Protein 3HDU (pdb70)

B-factor: mean 74.56, std 4.27, range [62.65, 89.56]

Foldseek 3Di:
DVVVVVVVVLVQCVFQPVDPCCVPKGKGWPDDDQFKTKIKIFHCLCPPPPVNLVQVVVVQVQQCSQLRNLLVVLVVDPDDVVSSVSVQKDKPKDKDFPARASAGMKMKMWGFPDHDDFKTWIKMFMHPVPDTGMIMIMIIGRD/DVVVVLVQCVFQPVDPCCVPKHKGWPDDDQFKTKMKMFHDLCPPDPVSLVQVVVVQVLQLSQLRNLLVVLVVPPDDVVSSVSVQKDKPKDKDFPARDSAGMKMKMWGFPDDDDFKTWIKMFMHPVPDTGMIMIMIIGGD/DQVVVVQVLVQCVFAVVDPCCQVKGKGWDDDDQFKTKIKMFHDLCPPPPVNLVVVVVVQVQQLCQLRNLLVVLVVDPDDVVSSCSVQKDWPKDKDFDDSQSDGMKMKMKGFPDDDPFKTWIKMFMHPVPDTGMIMIMIIGRD

Secondary structure (DSSP, 8-state):
-HHHHHHHHHHHIIIIIS-GGGGTS-EEEEEE-SSEEEEEE-----TT-TT---HHHHHHHHH--HHHHH--TTT------TTT--TTEE--EEEEESS----S-EEEEEEEEEE-SSEEEEEEE--TT----EEEEEEEEE-/-HHHHHHHIIIIIS-GGGGTS-EEEEEE-SSEEEEEE-----TT-TT---HHHHHHHHH--HHHHH--TTT------TTT--TTEE--EEEEESS----S-EEEEEEEEEE-SSEEEEEEE--TTS---EEEEEEEEE-/-HHHHHHHHHHIIIIII-GGGGTS-EEEEEE-SSEEEEEE-----TT-TT---HHHHHHHHH--HHHHH--TTT------TTT--TTEE--EEEEE-S----S-EEEEEEEEEE-SSEEEEEEE--TT----EEEEEEEEE-

CATH classification: 3.10.129.10

Sequence (424 aa):
SKNEEVLFSAVNEIFEEKIPFNNKIIGLKVRFISPEEQVKLSFERDELIGNAIRRLYGGVISSAIDTAGLAAFGFQEKSGKPEEKLAIGRLSTSLHVEEYLRPGLGREFVCTGYNVRTGNKVAVIRTELNDQDELIAVGSVSYILVEVLFSAVNEIFEEKIPFNKIIGLKVRFISPEQVKLSFERDELIGNAIRRLYGGVISSAIDTAGLAAFGFQEKSGKPEEKLAIGRLSTSLHVEEYLRPGLGREEFVCTGYNVRTGNKVAVIRTELNDQDELIAVGSVSYILVKNEEVLFSAVNEIFEEKIPFNKIIGLKVRFISPEQVKLSFERDELIGNAIRRLYGGVISSAIDTAGLAAFGFQEKSGKPEEKLAIGRLSTSLHVEYLRPGLGREFVCTGYNVRTGNKVAVIRTELNDQDELIAVGSVSYILV

Organism: Syntrophus aciditrophicus (strain SB) (NCBI:txid56780)

Nearest PDB structures (foldseek):
  3hdu-assembly1_A  TM=1.007E+00  e=1.308E-28  Syntrophus aciditrophicus SB
  1zki-assembly1_B  TM=7.883E-01  e=4.105E-07  Pseudomonas aeruginosa PAO1
  2pim-assembly1_A  TM=7.624E-01  e=1.190E-06  Cupriavidus pinatubonensis JMP134
  4qda-assembly4_E  TM=6.102E-01  e=1.975E-07  Pseudomonas aeruginosa PAO1
  3rqb-assembly1_A  TM=6.702E-01  e=1.254E-04  Alicyclobacillus acidocaldarius subsp. acidocaldarius DSM 446

InterPro domains:
  IPR006683 Thioesterase domain [PF03061] (60-146)
  IPR029069 HotDog domain superfamily [SSF54637] (11-155)

Structure (mmCIF, N/CA/C/O backbone):
data_3HDU
#
_entry.id   3HDU
#
_cell.length_a   117.165
_cell.length_b   117.165
_cell.length_c   71.602
_cell.angle_alpha   90.000
_cell.angle_beta   90.000
_cell.angle_gamma   90.000
#
_symmetry.space_group_name_H-M   'P 43 21 2'
#
loop_
_atom_site.group_PDB
_atom_site.id
_atom_site.type_symbol
_atom_site.label_atom_id
_atom_site.label_alt_id
_atom_site.label_comp_id
_atom_site.label_asym_id
_atom_site.label_entity_id
_atom_site.label_seq_id
_atom_site.pdbx_PDB_ins_code
_atom_site.Cartn_x
_atom_site.Cartn_y
_atom_site.Cartn_z
_atom_site.occupancy
_atom_site.B_iso_or_equiv
_atom_site.auth_seq_id
_atom_site.auth_comp_id
_atom_site.auth_asym_id
_atom_site.auth_atom_id
_atom_site.pdbx_PDB_model_num
ATOM 1 N N . SER A 1 6 ? 114.555 69.961 60.680 1.00 88.31 5 SER A N 1
ATOM 2 C CA . SER A 1 6 ? 113.961 68.606 60.477 1.00 88.39 5 SER A CA 1
ATOM 3 C C . SER A 1 6 ? 114.685 67.852 59.362 1.00 88.25 5 SER A C 1
ATOM 4 O O . SER A 1 6 ? 115.124 68.464 58.380 1.00 88.18 5 SER A O 1
ATOM 7 N N . LYS A 1 7 ? 114.779 66.528 59.514 1.00 88.11 6 LYS A N 1
ATOM 8 C CA . LYS A 1 7 ? 115.421 65.641 58.522 1.00 87.92 6 LYS A CA 1
ATOM 9 C C . LYS A 1 7 ? 114.651 65.616 57.190 1.00 87.83 6 LYS A C 1
ATOM 10 O O . LYS A 1 7 ? 115.267 65.649 56.120 1.00 88.00 6 LYS A O 1
ATOM 13 N N . ASN A 1 8 ? 113.318 65.562 57.272 1.00 87.53 7 ASN A N 1
ATOM 14 C CA . ASN A 1 8 ? 112.445 65.554 56.085 1.00 87.16 7 ASN A CA 1
ATOM 15 C C . ASN A 1 8 ? 112.398 66.903 55.357 1.00 86.76 7 ASN A C 1
ATOM 16 O O . ASN A 1 8 ? 112.248 66.928 54.133 1.00 87.00 7 ASN A O 1
ATOM 21 N N . GLU A 1 9 ? 112.506 68.008 56.100 1.00 86.05 8 GLU A N 1
ATOM 22 C CA . GLU A 1 9 ? 112.499 69.363 55.504 1.00 85.42 8 GLU A CA 1
ATOM 23 C C . GLU A 1 9 ? 113.751 69.663 54.660 1.00 84.16 8 GLU A C 1
ATOM 24 O O . GLU A 1 9 ? 113.643 70.340 53.632 1.00 84.46 8 GLU A O 1
ATOM 30 N N . GLU A 1 10 ? 114.913 69.157 55.085 1.00 82.49 9 GLU A N 1
ATOM 31 C CA . GLU A 1 10 ? 116.175 69.338 54.342 1.00 81.32 9 GLU A CA 1
ATOM 32 C C . GLU A 1 10 ? 116.232 68.488 53.068 1.00 80.33 9 GLU A C 1
ATOM 33 O O . GLU A 1 10 ? 116.718 68.969 52.039 1.00 80.05 9 GLU A O 1
ATOM 39 N N . VAL A 1 11 ? 115.758 67.238 53.141 1.00 79.50 10 VAL A N 1
ATOM 40 C CA . VAL A 1 11 ? 115.682 66.354 51.953 1.00 79.04 10 VAL A CA 1
ATOM 41 C C . VAL A 1 11 ? 114.645 66.878 50.932 1.00 78.62 10 VAL A C 1
ATOM 42 O O . VAL A 1 11 ? 114.811 66.669 49.730 1.00 78.93 10 VAL A O 1
ATOM 46 N N . LEU A 1 12 ? 113.594 67.547 51.425 1.00 78.13 11 LEU A N 1
ATOM 47 C CA . LEU A 1 12 ? 112.553 68.179 50.587 1.00 77.87 11 LEU A CA 1
ATOM 48 C C . LEU A 1 12 ? 113.117 69.417 49.877 1.00 77.67 11 LEU A C 1
ATOM 49 O O . LEU A 1 12 ? 112.948 69.567 48.667 1.00 77.71 11 LEU A O 1
ATOM 54 N N . PHE A 1 13 ? 113.768 70.293 50.649 1.00 77.49 12 PHE A N 1
ATOM 55 C CA . PHE A 1 13 ? 114.422 71.518 50.143 1.00 77.27 12 PHE A CA 1
ATOM 56 C C . PHE A 1 13 ? 115.518 71.189 49.107 1.00 76.54 12 PHE A C 1
ATOM 57 O O . PHE A 1 13 ? 115.562 71.807 48.042 1.00 76.69 12 PHE A O 1
ATOM 65 N N . SER A 1 14 ? 116.362 70.202 49.418 1.00 75.63 13 SER A N 1
ATOM 66 C CA . SER A 1 14 ? 117.455 69.761 48.527 1.00 75.02 13 SER A CA 1
ATOM 67 C C . SER A 1 14 ? 116.954 69.159 47.216 1.00 74.62 13 SER A C 1
ATOM 68 O O . SER A 1 14 ? 117.528 69.427 46.158 1.00 74.41 13 SER A O 1
ATOM 71 N N . ALA A 1 15 ? 115.903 68.336 47.308 1.00 74.46 14 ALA A N 1
ATOM 72 C CA . ALA A 1 15 ? 115.261 67.699 46.141 1.00 74.22 14 ALA A CA 1
ATOM 73 C C . ALA A 1 15 ? 114.655 68.743 45.211 1.00 74.30 14 ALA A C 1
ATOM 74 O O . ALA A 1 15 ? 114.832 68.668 43.992 1.00 74.34 14 ALA A O 1
ATOM 76 N N . VAL A 1 16 ? 113.951 69.711 45.807 1.00 74.35 15 VAL A N 1
ATOM 77 C CA . VAL A 1 16 ? 113.331 70.821 45.081 1.00 74.48 15 VAL A CA 1
ATOM 78 C C . VAL A 1 16 ? 114.396 71.703 44.410 1.00 74.37 15 VAL A C 1
ATOM 79 O O . VAL A 1 16 ? 114.277 71.991 43.220 1.00 74.28 15 VAL A O 1
ATOM 83 N N . ASN A 1 17 ? 115.433 72.096 45.157 1.00 74.25 16 ASN A N 1
ATOM 84 C CA . ASN A 1 17 ? 116.529 72.921 44.603 1.00 74.43 16 ASN A CA 1
ATOM 85 C C . ASN A 1 17 ? 117.159 72.315 43.340 1.00 74.40 16 ASN A C 1
ATOM 86 O O . ASN A 1 17 ? 117.380 73.038 42.371 1.00 74.43 16 ASN A O 1
ATOM 91 N N . GLU A 1 18 ? 117.404 71.001 43.351 1.00 74.44 17 GLU A N 1
ATOM 92 C CA . GLU A 1 18 ? 117.926 70.278 42.166 1.00 74.73 17 GLU A CA 1
ATOM 93 C C . GLU A 1 18 ? 117.022 70.407 40.934 1.00 74.68 17 GLU A C 1
ATOM 94 O O . GLU A 1 18 ? 117.492 70.778 39.857 1.00 74.88 17 GLU A O 1
ATOM 100 N N . ILE A 1 19 ? 115.734 70.124 41.124 1.00 74.59 18 ILE A N 1
ATOM 101 C CA . ILE A 1 19 ? 114.730 70.146 40.046 1.00 74.46 18 ILE A CA 1
ATOM 102 C C . ILE A 1 19 ? 114.554 71.533 39.412 1.00 74.62 18 ILE A C 1
ATOM 103 O O . ILE A 1 19 ? 114.547 71.645 38.185 1.00 74.84 18 ILE A O 1
ATOM 108 N N . PHE A 1 20 ? 114.447 72.569 40.246 1.00 74.71 19 PHE A N 1
ATOM 109 C CA . PHE A 1 20 ? 114.223 73.956 39.784 1.00 74.87 19 PHE A CA 1
ATOM 110 C C . PHE A 1 20 ? 115.471 74.769 39.381 1.00 75.14 19 PHE A C 1
ATOM 111 O O . PHE A 1 20 ? 115.422 75.494 38.379 1.00 75.12 19 PHE A O 1
ATOM 119 N N . GLU A 1 21 ? 116.572 74.647 40.130 1.00 75.42 20 GLU A N 1
ATOM 120 C CA . GLU A 1 21 ? 117.793 75.450 39.867 1.00 75.73 20 GLU A CA 1
ATOM 121 C C . GLU A 1 21 ? 118.763 74.869 38.828 1.00 76.36 20 GLU A C 1
ATOM 122 O O . GLU A 1 21 ? 119.285 75.623 37.998 1.00 76.54 20 GLU A O 1
ATOM 128 N N . GLU A 1 22 ? 119.003 73.554 38.875 1.00 76.97 21 GLU A N 1
ATOM 129 C CA . GLU A 1 22 ? 119.948 72.873 37.957 1.00 77.51 21 GLU A CA 1
ATOM 130 C C . GLU A 1 22 ? 119.301 72.133 36.772 1.00 78.02 21 GLU A C 1
ATOM 131 O O . GLU A 1 22 ? 119.744 72.299 35.629 1.00 78.32 21 GLU A O 1
ATOM 134 N N . LYS A 1 23 ? 118.261 71.340 37.044 1.00 78.41 22 LYS A N 1
ATOM 135 C CA . LYS A 1 23 ? 117.635 70.469 36.018 1.00 78.58 22 LYS A CA 1
ATOM 136 C C . LYS A 1 23 ? 116.796 71.135 34.909 1.00 79.08 22 LYS A C 1
ATOM 137 O O . LYS A 1 23 ? 116.586 70.501 33.874 1.00 79.37 22 LYS A O 1
ATOM 143 N N . ILE A 1 24 ? 116.323 72.372 35.103 1.00 79.82 23 ILE A N 1
ATOM 144 C CA . ILE A 1 24 ? 115.553 73.093 34.061 1.00 80.39 23 ILE A CA 1
ATOM 145 C C . ILE A 1 24 ? 116.520 73.514 32.933 1.00 81.14 23 ILE A C 1
ATOM 146 O O . ILE A 1 24 ? 117.533 74.147 33.230 1.00 81.67 23 ILE A O 1
ATOM 151 N N . PRO A 1 25 ? 116.220 73.174 31.653 1.00 81.72 24 PRO A N 1
ATOM 152 C CA . PRO A 1 25 ? 117.149 73.539 30.558 1.00 81.88 24 PRO A CA 1
ATOM 153 C C . PRO A 1 25 ? 117.088 75.021 30.141 1.00 82.09 24 PRO A C 1
ATOM 154 O O . PRO A 1 25 ? 118.037 75.506 29.512 1.00 82.17 24 PRO A O 1
ATOM 158 N N . PHE A 1 26 ? 116.004 75.725 30.503 1.00 82.32 25 PHE A N 1
ATOM 159 C CA . PHE A 1 26 ? 115.868 77.179 30.247 1.00 82.55 25 PHE A CA 1
ATOM 160 C C . PHE A 1 26 ? 116.803 78.053 31.132 1.00 82.15 25 PHE A C 1
ATOM 161 O O . PHE A 1 26 ? 116.862 79.274 30.920 1.00 81.85 25 PHE A O 1
ATOM 169 N N . ASN A 1 27 ? 117.483 77.437 32.121 1.00 81.76 26 ASN A N 1
ATOM 170 C CA A ASN A 1 27 ? 118.407 78.149 33.023 0.50 81.54 26 ASN A CA 1
ATOM 171 C CA B ASN A 1 27 ? 118.442 78.108 33.020 0.50 81.51 26 ASN A CA 1
ATOM 172 C C . ASN A 1 27 ? 119.524 78.933 32.314 1.00 81.24 26 ASN A C 1
ATOM 173 O O . ASN A 1 27 ? 120.017 79.906 32.869 1.00 81.27 26 ASN A O 1
ATOM 182 N N . LYS A 1 28 ? 119.916 78.517 31.105 1.00 80.60 27 LYS A N 1
ATOM 183 C CA . LYS A 1 28 ? 120.937 79.246 30.335 1.00 80.10 27 LYS A CA 1
ATOM 184 C C . LYS A 1 28 ? 120.416 80.555 29.689 1.00 79.47 27 LYS A C 1
ATOM 185 O O . LYS A 1 28 ? 121.234 81.349 29.214 1.00 79.65 27 LYS A O 1
ATOM 191 N N . ILE A 1 29 ? 119.090 80.772 29.667 1.00 78.79 28 ILE A N 1
ATOM 192 C CA . ILE A 1 29 ? 118.467 82.020 29.159 1.00 78.51 28 ILE A CA 1
ATOM 193 C C . ILE A 1 29 ? 117.790 82.847 30.293 1.00 77.81 28 ILE A C 1
ATOM 194 O O . ILE A 1 29 ? 117.880 84.079 30.285 1.00 77.79 28 ILE A O 1
ATOM 199 N N . ILE A 1 30 ? 117.107 82.176 31.230 1.00 77.02 29 ILE A N 1
ATOM 200 C CA . ILE A 1 30 ? 116.494 82.813 32.416 1.00 76.63 29 ILE A CA 1
ATOM 201 C C . ILE A 1 30 ? 116.875 82.017 33.671 1.00 76.07 29 ILE A C 1
ATOM 202 O O . ILE A 1 30 ? 116.369 80.915 33.881 1.00 76.25 29 ILE A O 1
ATOM 207 N N . GLY A 1 31 ? 117.756 82.582 34.498 1.00 75.52 30 GLY A N 1
ATOM 208 C CA . GLY A 1 31 ? 118.180 81.946 35.748 1.00 75.05 30 GLY A CA 1
ATOM 209 C C . GLY A 1 31 ? 117.065 81.883 36.773 1.00 74.42 30 GLY A C 1
ATOM 210 O O . GLY A 1 31 ? 116.227 82.771 36.802 1.00 74.81 30 GLY A O 1
ATOM 211 N N . LEU A 1 32 ? 117.062 80.834 37.596 1.00 73.73 31 LEU A N 1
ATOM 212 C CA . LEU A 1 32 ? 116.042 80.616 38.625 1.00 73.32 31 LEU A CA 1
ATOM 213 C C . LEU A 1 32 ? 116.686 80.109 39.918 1.00 73.07 31 LEU A C 1
ATOM 214 O O . LEU A 1 32 ? 117.438 79.137 39.884 1.00 73.40 31 LEU A O 1
ATOM 219 N N . LYS A 1 33 ? 116.389 80.774 41.039 1.00 72.71 32 LYS A N 1
ATOM 220 C CA . LYS A 1 33 ? 116.873 80.386 42.375 1.00 72.29 32 LYS A CA 1
ATOM 221 C C . LYS A 1 33 ? 115.691 80.328 43.357 1.00 71.99 32 LYS A C 1
ATOM 222 O O . LYS A 1 33 ? 114.794 81.172 43.289 1.00 71.60 32 LYS A O 1
ATOM 225 N N . VAL A 1 34 ? 115.699 79.326 44.245 1.00 71.59 33 VAL A N 1
ATOM 226 C CA . VAL A 1 34 ? 114.650 79.115 45.254 1.00 71.38 33 VAL A CA 1
ATOM 227 C C . VAL A 1 34 ? 115.043 79.849 46.546 1.00 71.70 33 VAL A C 1
ATOM 228 O O . VAL A 1 34 ? 115.888 79.371 47.308 1.00 71.84 33 VAL A O 1
ATOM 232 N N . ARG A 1 35 ? 114.416 81.000 46.785 1.00 72.12 34 ARG A N 1
ATOM 233 C CA . ARG A 1 35 ? 114.698 81.840 47.960 1.00 72.43 34 ARG A CA 1
ATOM 234 C C . ARG A 1 35 ? 114.082 81.291 49.253 1.00 72.23 34 ARG A C 1
ATOM 235 O O . ARG A 1 35 ? 114.693 81.408 50.316 1.00 72.29 34 ARG A O 1
ATOM 243 N N . PHE A 1 36 ? 112.867 80.735 49.166 1.00 72.26 35 PHE A N 1
ATOM 244 C CA . PHE A 1 36 ? 112.125 80.252 50.349 1.00 72.17 35 PHE A CA 1
ATOM 245 C C . PHE A 1 36 ? 111.014 79.257 49.976 1.00 72.13 35 PHE A C 1
ATOM 246 O O . PHE A 1 36 ? 110.411 79.389 48.912 1.00 72.12 35 PHE A O 1
ATOM 254 N N . ILE A 1 37 ? 110.774 78.266 50.842 1.00 72.37 36 ILE A N 1
ATOM 255 C CA . ILE A 1 37 ? 109.675 77.290 50.675 1.00 72.68 36 ILE A CA 1
ATOM 256 C C . ILE A 1 37 ? 109.001 76.959 52.012 1.00 72.78 36 ILE A C 1
ATOM 257 O O . ILE A 1 37 ? 109.646 76.947 53.055 1.00 72.73 36 ILE A O 1
ATOM 262 N N . SER A 1 38 ? 107.699 76.696 51.949 1.00 73.19 37 SER A N 1
ATOM 263 C CA . SER A 1 38 ? 106.884 76.288 53.100 1.00 73.35 37 SER A CA 1
ATOM 264 C C . SER A 1 38 ? 105.541 75.764 52.555 1.00 73.80 37 SER A C 1
ATOM 265 O O . SER A 1 38 ? 105.212 76.041 51.390 1.00 73.63 37 SER A O 1
ATOM 268 N N . PRO A 1 39 ? 104.763 75.020 53.373 1.00 74.06 38 PRO A N 1
ATOM 269 C CA . PRO A 1 39 ? 103.448 74.536 52.904 1.00 74.26 38 PRO A CA 1
ATOM 270 C C . PRO A 1 39 ? 102.407 75.594 52.458 1.00 74.40 38 PRO A C 1
ATOM 271 O O . PRO A 1 39 ? 101.535 75.256 51.652 1.00 74.96 38 PRO A O 1
ATOM 275 N N A GLU A 1 40 ? 102.521 76.828 52.959 0.50 74.34 39 GLU A N 1
ATOM 276 N N B GLU A 1 40 ? 102.516 76.825 52.978 0.50 74.56 39 GLU A N 1
ATOM 277 C CA A GLU A 1 40 ? 101.591 77.934 52.652 0.50 74.40 39 GLU A CA 1
ATOM 278 C CA B GLU A 1 40 ? 101.597 77.947 52.668 0.50 74.77 39 GLU A CA 1
ATOM 279 C C A GLU A 1 40 ? 102.191 79.089 51.815 0.50 74.48 39 GLU A C 1
ATOM 280 C C B GLU A 1 40 ? 102.194 79.097 51.827 0.50 74.69 39 GLU A C 1
ATOM 281 O O A GLU A 1 40 ? 101.444 79.983 51.396 0.50 74.49 39 GLU A O 1
ATOM 282 O O B GLU A 1 40 ? 101.448 79.994 51.415 0.50 74.70 39 GLU A O 1
ATOM 293 N N . GLN A 1 41 ? 103.506 79.068 51.558 1.00 74.49 40 GLN A N 1
ATOM 294 C CA . GLN A 1 41 ? 104.187 80.131 50.780 1.00 73.98 40 GLN A CA 1
ATOM 295 C C . GLN A 1 41 ? 105.551 79.704 50.202 1.00 73.36 40 GLN A C 1
ATOM 296 O O . GLN A 1 41 ? 106.314 79.010 50.870 1.00 73.28 40 GLN A O 1
ATOM 302 N N . VAL A 1 42 ? 105.827 80.120 48.962 1.00 72.61 41 VAL A N 1
ATOM 303 C CA . VAL A 1 42 ? 107.123 79.904 48.287 1.00 72.27 41 VAL A CA 1
ATOM 304 C C . VAL A 1 42 ? 107.599 81.233 47.685 1.00 71.95 41 VAL A C 1
ATOM 305 O O . VAL A 1 42 ? 106.800 82.149 47.500 1.00 71.84 41 VAL A O 1
ATOM 309 N N . LYS A 1 43 ? 108.889 81.320 47.377 1.00 71.76 42 LYS A N 1
ATOM 310 C CA . LYS 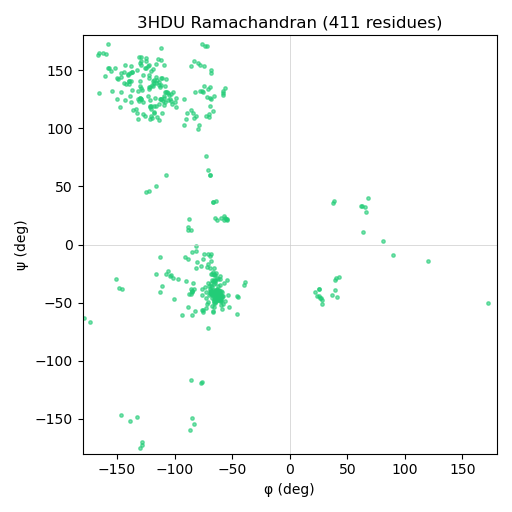A 1 43 ? 109.490 82.537 46.813 1.00 71.90 42 LYS A CA 1
ATOM 311 C C . LYS A 1 43 ? 110.639 82.177 45.867 1.00 71.78 42 LYS A C 1
ATOM 312 O O . LYS A 1 43 ? 111.621 81.560 46.295 1.00 71.71 42 LYS A O 1
ATOM 318 N N . LEU A 1 44 ? 110.496 82.549 44.592 1.00 71.66 43 LEU A N 1
ATOM 319 C CA . LEU A 1 44 ? 111.516 82.326 43.564 1.00 71.63 43 LEU A CA 1
ATOM 320 C C . LEU A 1 44 ? 112.048 83.662 43.057 1.00 71.69 43 LEU A C 1
ATOM 321 O O . LEU A 1 44 ? 111.289 84.624 42.935 1.00 71.86 43 LEU A O 1
ATOM 326 N N . SER A 1 45 ? 113.354 83.721 42.797 1.00 72.00 44 SER A N 1
ATOM 327 C CA . SER A 1 45 ? 114.004 84.897 42.202 1.00 72.10 44 SER A CA 1
ATOM 328 C C . SER A 1 45 ? 114.492 84.470 40.823 1.00 72.23 44 SER A C 1
ATOM 329 O O . SER A 1 45 ? 114.978 83.349 40.650 1.00 72.17 44 SER A O 1
ATOM 332 N N . PHE A 1 46 ? 114.336 85.365 39.851 1.00 72.67 45 PHE A N 1
ATOM 333 C CA . PHE A 1 46 ? 114.695 85.116 38.459 1.00 72.81 45 PHE A CA 1
ATOM 334 C C . PHE A 1 46 ? 115.709 86.139 37.976 1.00 73.53 45 PHE A C 1
ATOM 335 O O . PHE A 1 46 ? 115.772 87.241 38.515 1.00 73.10 45 PHE A O 1
ATOM 343 N N . GLU A 1 47 ? 116.494 85.760 36.964 1.00 74.60 46 GLU A N 1
ATOM 344 C CA . GLU A 1 47 ? 117.506 86.638 36.366 1.00 75.63 46 GLU A CA 1
ATOM 345 C C . GLU A 1 47 ? 117.514 86.511 34.840 1.00 76.32 46 GLU A C 1
ATOM 346 O O . GLU A 1 47 ? 117.736 85.426 34.313 1.00 76.37 46 GLU A O 1
ATOM 360 N N . ARG A 1 49 ? 119.343 86.700 31.694 1.00 77.23 48 ARG A N 1
ATOM 361 C CA . ARG A 1 49 ? 120.762 86.666 31.277 1.00 77.02 48 ARG A CA 1
ATOM 362 C C . ARG A 1 49 ? 120.980 87.527 30.035 1.00 76.62 48 ARG A C 1
ATOM 363 O O . ARG A 1 49 ? 122.027 88.156 29.898 1.00 76.77 48 ARG A O 1
ATOM 371 N N . ASP A 1 50 ? 119.997 87.515 29.133 1.00 76.25 49 ASP A N 1
ATOM 372 C CA . ASP A 1 50 ? 119.947 88.392 27.971 1.00 75.95 49 ASP A CA 1
ATOM 373 C C . ASP A 1 50 ? 118.730 89.284 28.245 1.00 75.51 49 ASP A C 1
ATOM 374 O O . ASP A 1 50 ? 117.591 88.824 28.177 1.00 75.18 49 ASP A O 1
ATOM 379 N N . GLU A 1 51 ? 118.988 90.548 28.588 1.00 75.23 50 GLU A N 1
ATOM 380 C CA . GLU A 1 51 ? 117.924 91.543 28.856 1.00 74.89 50 GLU A CA 1
ATOM 381 C C . GLU A 1 51 ? 117.106 91.970 27.617 1.00 74.49 50 GLU A C 1
ATOM 382 O O . GLU A 1 51 ? 116.069 92.613 27.781 1.00 74.51 50 GLU A O 1
ATOM 388 N N . LEU A 1 52 ? 117.588 91.646 26.408 1.00 73.84 51 LEU A N 1
ATOM 389 C CA . LEU A 1 52 ? 116.908 91.917 25.130 1.00 73.37 51 LEU A CA 1
ATOM 390 C C . LEU A 1 52 ? 116.819 93.419 24.799 1.00 73.19 51 LEU A C 1
ATOM 391 O O . LEU A 1 52 ? 115.801 93.879 24.271 1.00 73.46 51 LEU A O 1
ATOM 396 N N . ILE A 1 53 ? 117.896 94.164 25.079 1.00 72.95 52 ILE A N 1
ATOM 397 C CA . ILE A 1 53 ? 117.947 95.614 24.815 1.00 72.77 52 ILE A CA 1
ATOM 398 C C . ILE A 1 53 ? 118.022 95.836 23.305 1.00 72.58 52 ILE A C 1
ATOM 399 O O . ILE A 1 53 ? 118.809 95.176 22.616 1.00 72.65 52 ILE A O 1
ATOM 404 N N . GLY A 1 54 ? 117.200 96.759 22.808 1.00 72.19 53 GLY A N 1
ATOM 405 C CA . GLY A 1 54 ? 117.138 97.073 21.384 1.00 71.87 53 GLY A CA 1
ATOM 406 C C . GLY A 1 54 ? 116.309 96.125 20.530 1.00 71.57 53 GLY A C 1
ATOM 407 O O . GLY A 1 54 ? 116.259 96.308 19.312 1.00 71.67 53 GLY A O 1
ATOM 408 N N . ASN A 1 55 ? 115.665 95.123 21.143 1.00 71.15 54 ASN A N 1
ATOM 409 C CA . ASN A 1 55 ? 114.810 94.183 20.415 1.00 70.90 54 ASN A CA 1
ATOM 410 C C . ASN A 1 55 ? 113.484 94.893 20.141 1.00 70.91 54 ASN A C 1
ATOM 411 O O . ASN A 1 55 ? 112.897 95.483 21.056 1.00 70.83 54 ASN A O 1
ATOM 416 N N . ALA A 1 56 ? 113.028 94.818 18.886 1.00 70.87 55 ALA A N 1
ATOM 417 C CA . ALA A 1 56 ? 111.787 95.470 18.426 1.00 70.87 55 ALA A CA 1
ATOM 418 C C . ALA A 1 56 ? 110.520 95.130 19.224 1.00 70.91 55 ALA A C 1
ATOM 419 O O . ALA A 1 56 ? 109.629 95.970 19.309 1.00 70.96 55 ALA A O 1
ATOM 421 N N . ILE A 1 57 ? 110.452 93.920 19.793 1.00 70.93 56 ILE A N 1
ATOM 422 C CA . ILE A 1 57 ? 109.307 93.459 20.605 1.00 70.88 56 ILE A CA 1
ATOM 423 C C . ILE A 1 57 ? 109.756 93.042 22.024 1.00 71.26 56 ILE A C 1
ATOM 424 O O . ILE A 1 57 ? 109.327 92.014 22.557 1.00 71.07 56 ILE A O 1
ATOM 429 N N . ARG A 1 58 ? 110.587 93.892 22.637 1.00 71.75 57 ARG A N 1
ATOM 430 C CA . ARG A 1 58 ? 111.150 93.662 23.976 1.00 71.79 57 ARG A CA 1
ATOM 431 C C . ARG A 1 58 ? 110.063 93.507 25.035 1.00 71.53 57 ARG A C 1
ATOM 432 O O . ARG A 1 58 ? 110.026 92.488 25.729 1.00 71.28 57 ARG A O 1
ATOM 440 N N . ARG A 1 59 ? 109.184 94.510 25.130 1.00 71.03 58 ARG A N 1
ATOM 441 C CA . ARG A 1 59 ? 108.075 94.530 26.116 1.00 70.58 58 ARG A CA 1
ATOM 442 C C . ARG A 1 59 ? 107.180 93.295 26.006 1.00 69.90 58 ARG A C 1
ATOM 443 O O . ARG A 1 59 ? 106.765 92.734 27.025 1.00 70.18 58 ARG A O 1
ATOM 459 N N . LEU A 1 61 ? 108.027 90.209 24.667 1.00 70.02 60 LEU A N 1
ATOM 460 C CA . LEU A 1 61 ? 108.790 89.031 25.148 1.00 70.74 60 LEU A CA 1
ATOM 461 C C . LEU A 1 61 ? 108.814 88.899 26.684 1.00 71.70 60 LEU A C 1
ATOM 462 O O . LEU A 1 61 ? 108.735 87.784 27.209 1.00 71.90 60 LEU A O 1
ATOM 467 N N . TYR A 1 62 ? 108.915 90.033 27.383 1.00 72.49 61 TYR A N 1
ATOM 468 C CA . TYR A 1 62 ? 108.836 90.067 28.855 1.00 73.16 61 TYR A CA 1
ATOM 469 C C . TYR A 1 62 ? 107.464 89.599 29.389 1.00 73.15 61 TYR A C 1
ATOM 470 O O . TYR A 1 62 ? 107.392 89.065 30.492 1.00 73.29 61 TYR A O 1
ATOM 479 N N . GLY A 1 63 ? 106.393 89.794 28.617 1.00 73.09 62 GLY A N 1
ATOM 480 C CA . GLY A 1 63 ? 105.059 89.304 28.982 1.00 72.89 62 GLY A CA 1
ATOM 481 C C . GLY A 1 63 ? 105.051 87.792 29.146 1.00 72.82 62 GLY A C 1
ATOM 482 O O . GLY A 1 63 ? 104.543 87.275 30.147 1.00 72.61 62 GLY A O 1
ATOM 483 N N . GLY A 1 64 ? 105.642 87.099 28.166 1.00 72.82 63 GLY A N 1
ATOM 484 C CA . GLY A 1 64 ? 105.789 85.640 28.184 1.00 72.67 63 GLY A CA 1
ATOM 485 C C . GLY A 1 64 ? 106.692 85.144 29.308 1.00 72.52 63 GLY A C 1
ATOM 486 O O . GLY A 1 64 ? 106.389 84.124 29.938 1.00 73.00 63 GLY A O 1
ATOM 487 N N . VAL A 1 65 ? 107.796 85.865 29.550 1.00 71.97 64 VAL A N 1
ATOM 488 C CA . VAL A 1 65 ? 108.738 85.562 30.641 1.00 71.56 64 VAL A CA 1
ATOM 489 C C . VAL A 1 65 ? 108.046 85.679 32.004 1.00 71.54 64 VAL A C 1
ATOM 490 O O . VAL A 1 65 ? 108.173 84.771 32.834 1.00 71.97 64 VAL A O 1
ATOM 494 N N . ILE A 1 66 ? 107.321 86.784 32.215 1.00 71.23 65 ILE A N 1
ATOM 495 C CA . ILE A 1 66 ? 106.561 87.032 33.459 1.00 71.13 65 ILE A CA 1
ATOM 496 C C . ILE A 1 66 ? 105.490 85.955 33.708 1.00 71.51 65 ILE A C 1
ATOM 497 O O . ILE A 1 66 ? 105.340 85.495 34.851 1.00 71.33 65 ILE A O 1
ATOM 502 N N . SER A 1 67 ? 104.771 85.560 32.648 1.00 71.41 66 SER A N 1
ATOM 503 C CA . SER A 1 67 ? 103.739 84.515 32.741 1.00 71.48 66 SER A CA 1
ATOM 504 C C . SER A 1 67 ? 104.351 83.154 33.097 1.00 71.79 66 SER A C 1
ATOM 505 O O . SER A 1 67 ? 103.758 82.416 33.883 1.00 72.32 66 SER A O 1
ATOM 508 N N . SER A 1 68 ? 105.528 82.839 32.538 1.00 71.79 67 SER A N 1
ATOM 509 C CA . SER A 1 68 ? 106.251 81.591 32.866 1.00 71.99 67 SER A CA 1
ATOM 510 C C . SER A 1 68 ? 106.734 81.571 34.318 1.00 72.00 67 SER A C 1
ATOM 511 O O . SER A 1 68 ? 106.546 80.570 35.004 1.00 71.89 67 SER A O 1
ATOM 514 N N . ALA A 1 69 ? 107.342 82.675 34.770 1.00 71.67 68 ALA A N 1
ATOM 515 C CA . ALA A 1 69 ? 107.830 82.816 36.153 1.00 71.74 68 ALA A CA 1
ATOM 516 C C . ALA A 1 69 ? 106.713 82.634 37.188 1.00 72.00 68 ALA A C 1
ATOM 517 O O . ALA A 1 69 ? 106.910 81.953 38.197 1.00 72.29 68 ALA A O 1
ATOM 519 N N . ILE A 1 70 ? 105.556 83.251 36.926 1.00 72.21 69 ILE A N 1
ATOM 520 C CA . ILE A 1 70 ? 104.360 83.126 37.782 1.00 72.09 69 ILE A CA 1
ATOM 521 C C . ILE A 1 70 ? 103.857 81.669 37.805 1.00 72.91 69 ILE A C 1
ATOM 522 O O . ILE A 1 70 ? 103.549 81.140 38.876 1.00 73.43 69 ILE A O 1
ATOM 527 N N . ASP A 1 71 ? 103.807 81.040 36.627 1.00 73.42 70 ASP A N 1
ATOM 528 C CA . ASP A 1 71 ? 103.387 79.643 36.481 1.00 73.75 70 ASP A CA 1
ATOM 529 C C . ASP A 1 71 ? 104.326 78.675 37.213 1.00 74.23 70 ASP A C 1
ATOM 530 O O . ASP A 1 71 ? 103.859 77.703 37.816 1.00 74.61 70 ASP A O 1
ATOM 543 N N . THR A 1 73 ? 106.431 79.535 39.805 1.00 72.74 72 THR A N 1
ATOM 544 C CA . THR A 1 73 ? 106.286 79.848 41.233 1.00 71.92 72 THR A CA 1
ATOM 545 C C . THR A 1 73 ? 105.031 79.171 41.787 1.00 71.86 72 THR A C 1
ATOM 546 O O . THR A 1 73 ? 105.081 78.551 42.856 1.00 71.51 72 THR A O 1
ATOM 550 N N . ALA A 1 74 ? 103.928 79.284 41.042 1.00 71.61 73 ALA A N 1
ATOM 551 C CA . ALA A 1 74 ? 102.649 78.646 41.404 1.00 71.85 73 ALA A CA 1
ATOM 552 C C . ALA A 1 74 ? 102.766 77.113 41.459 1.00 71.61 73 ALA A C 1
ATOM 553 O O . ALA A 1 74 ? 102.208 76.478 42.356 1.00 71.84 73 ALA A O 1
ATOM 555 N N . GLY A 1 75 ? 103.495 76.539 40.504 1.00 71.47 74 GLY A N 1
ATOM 556 C CA . GLY A 1 75 ? 103.738 75.093 40.451 1.00 71.31 74 GLY A CA 1
ATOM 557 C C . GLY A 1 75 ? 104.476 74.552 41.665 1.00 70.89 74 GLY A C 1
ATOM 558 O O . GLY A 1 75 ? 104.133 73.479 42.168 1.00 71.38 74 GLY A O 1
ATOM 559 N N . LEU A 1 76 ? 105.481 75.298 42.127 1.00 70.57 75 LEU A N 1
ATOM 560 C CA . LEU A 1 76 ? 106.235 74.962 43.339 1.00 70.14 75 LEU A CA 1
ATOM 561 C C . LEU A 1 76 ? 105.356 75.111 44.587 1.00 70.47 75 LEU A C 1
ATOM 562 O O . LEU A 1 76 ? 105.426 74.271 45.479 1.00 71.01 75 LEU A O 1
ATOM 567 N N . ALA A 1 77 ? 104.554 76.181 44.654 1.00 70.29 76 ALA A N 1
ATOM 568 C CA . ALA A 1 77 ? 103.617 76.399 45.773 1.00 70.02 76 ALA A CA 1
ATOM 569 C C . ALA A 1 77 ? 102.551 75.296 45.830 1.00 70.12 76 ALA A C 1
ATOM 570 O O . ALA A 1 77 ? 102.176 74.856 46.923 1.00 69.89 76 ALA A O 1
ATOM 572 N N . ALA A 1 78 ? 102.074 74.867 44.652 1.00 70.16 77 ALA A N 1
ATOM 573 C CA . ALA A 1 78 ? 101.120 73.750 44.514 1.00 70.04 77 ALA A CA 1
ATOM 574 C C . ALA A 1 78 ? 101.715 72.463 45.100 1.00 69.97 77 ALA A C 1
ATOM 575 O O . ALA A 1 78 ? 101.060 71.795 45.899 1.00 70.35 77 ALA A O 1
ATOM 577 N N . PHE A 1 79 ? 102.957 72.153 44.712 1.00 69.70 78 PHE A N 1
ATOM 578 C CA . PHE A 1 79 ? 103.716 70.995 45.228 1.00 69.63 78 PHE A CA 1
ATOM 579 C C . PHE A 1 79 ? 103.815 70.973 46.761 1.00 69.82 78 PHE A C 1
ATOM 580 O O . PHE A 1 79 ? 103.599 69.926 47.379 1.00 69.77 78 PHE A O 1
ATOM 596 N N . GLY A 1 81 ? 101.866 72.428 48.926 1.00 71.12 80 GLY A N 1
ATOM 597 C CA . GLY A 1 81 ? 100.536 72.224 49.478 1.00 71.45 80 GLY A CA 1
ATOM 598 C C . GLY A 1 81 ? 100.164 70.751 49.455 1.00 71.69 80 GLY A C 1
ATOM 599 O O . GLY A 1 81 ? 99.766 70.206 50.483 1.00 71.98 80 GLY A O 1
ATOM 600 N N . PHE A 1 82 ? 100.313 70.110 48.291 1.00 71.93 81 PHE A N 1
ATOM 601 C CA . PHE A 1 82 ? 99.974 68.684 48.127 1.00 72.20 81 PHE A CA 1
ATOM 602 C C . PHE A 1 82 ? 100.830 67.721 48.960 1.00 72.44 81 PHE A C 1
ATOM 603 O O . PHE A 1 82 ? 100.294 66.756 49.508 1.00 72.79 81 PHE A O 1
ATOM 611 N N . GLN A 1 83 ? 102.139 67.971 49.044 1.00 72.89 82 GLN A N 1
ATOM 612 C CA . GLN A 1 83 ? 103.051 67.104 49.825 1.00 73.25 82 GLN A CA 1
ATOM 613 C C . GLN A 1 83 ? 102.755 67.132 51.336 1.00 73.76 82 GLN A C 1
ATOM 614 O O . GLN A 1 83 ? 102.990 66.134 52.020 1.00 73.86 82 GLN A O 1
ATOM 620 N N . GLU A 1 84 ? 102.250 68.266 51.836 1.00 74.67 83 GLU A N 1
ATOM 621 C CA . GLU A 1 84 ? 101.815 68.418 53.239 1.00 75.16 83 GLU A CA 1
ATOM 622 C C . GLU A 1 84 ? 100.686 67.413 53.556 1.00 75.43 83 GLU A C 1
ATOM 623 O O . GLU A 1 84 ? 100.680 66.818 54.636 1.00 75.26 83 GLU A O 1
ATOM 629 N N . LYS A 1 85 ? 99.751 67.236 52.612 1.00 75.76 84 LYS A N 1
ATOM 630 C CA . LYS A 1 85 ? 98.651 66.257 52.745 1.00 76.22 84 LYS A CA 1
ATOM 631 C C . LYS A 1 85 ? 99.101 64.789 52.686 1.00 76.26 84 LYS A C 1
ATOM 632 O O . LYS A 1 85 ? 98.367 63.911 53.149 1.00 76.44 84 LYS A O 1
ATOM 646 N N . SER A 1 87 ? 101.092 62.984 54.462 1.00 76.75 86 SER A N 1
ATOM 647 C CA . SER A 1 87 ? 101.760 62.965 55.778 1.00 76.93 86 SER A CA 1
ATOM 648 C C . SER A 1 87 ? 102.663 61.753 56.039 1.00 77.04 86 SER A C 1
ATOM 649 O O . SER A 1 87 ? 103.880 61.909 56.197 1.00 77.36 86 SER A O 1
ATOM 652 N N . GLY A 1 88 ? 102.068 60.560 56.070 1.00 76.89 87 GLY A N 1
ATOM 653 C CA . GLY A 1 88 ? 102.796 59.311 56.337 1.00 76.65 87 GLY A CA 1
ATOM 654 C C . GLY A 1 88 ? 103.550 58.653 55.186 1.00 76.49 87 GLY A C 1
ATOM 655 O O . GLY A 1 88 ? 104.189 57.618 55.403 1.00 76.60 87 GLY A O 1
ATOM 656 N N . LYS A 1 89 ? 103.488 59.233 53.980 1.00 76.31 88 LYS A N 1
ATOM 657 C CA . LYS A 1 89 ? 104.155 58.668 52.790 1.00 76.08 88 LYS A CA 1
ATOM 658 C C . LYS A 1 89 ? 105.658 58.990 52.769 1.00 75.76 88 LYS A C 1
ATOM 659 O O . LYS A 1 89 ? 106.071 59.986 53.375 1.00 75.74 88 LYS A O 1
ATOM 665 N N . PRO A 1 90 ? 106.479 58.165 52.062 1.00 75.46 89 PRO A N 1
ATOM 666 C CA . PRO A 1 90 ? 107.924 58.450 52.015 1.00 75.25 89 PRO A CA 1
ATOM 667 C C . PRO A 1 90 ? 108.274 59.594 51.058 1.00 74.99 89 PRO A C 1
ATOM 668 O O . PRO A 1 90 ? 107.429 60.017 50.266 1.00 75.24 89 PRO A O 1
ATOM 678 N N . GLU A 1 92 ? 110.158 59.532 48.431 1.00 74.49 91 GLU A N 1
ATOM 679 C CA . GLU A 1 92 ? 110.147 59.063 47.031 1.00 74.24 91 GLU A CA 1
ATOM 680 C C . GLU A 1 92 ? 108.792 59.313 46.345 1.00 74.03 91 GLU A C 1
ATOM 681 O O . GLU A 1 92 ? 108.756 59.787 45.207 1.00 73.76 91 GLU A O 1
ATOM 683 N N . GLU A 1 93 ? 107.697 58.994 47.043 1.00 73.96 92 GLU A N 1
ATOM 684 C CA . GLU A 1 93 ? 106.331 59.223 46.533 1.00 74.08 92 GLU A CA 1
ATOM 685 C C . GLU A 1 93 ? 105.966 60.714 46.440 1.00 73.94 92 GLU A C 1
ATOM 686 O O . GLU A 1 93 ? 105.192 61.102 45.558 1.00 73.79 92 GLU A O 1
ATOM 692 N N . LYS A 1 94 ? 106.489 61.525 47.366 1.00 73.84 93 LYS A N 1
ATOM 693 C CA . LYS A 1 94 ? 106.283 62.985 47.360 1.00 73.70 93 LYS A CA 1
ATOM 694 C C . LYS A 1 94 ? 106.960 63.607 46.141 1.00 73.33 93 LYS A C 1
ATOM 695 O O . LYS A 1 94 ? 106.345 64.396 45.436 1.00 73.26 93 LYS A O 1
ATOM 701 N N . LEU A 1 95 ? 108.220 63.241 45.909 1.00 73.17 94 LEU A N 1
ATOM 702 C CA . LEU A 1 95 ? 108.978 63.701 44.729 1.00 73.26 94 LEU A CA 1
ATOM 703 C C . LEU A 1 95 ? 108.363 63.216 43.404 1.00 72.72 94 LEU A C 1
ATOM 704 O O . LEU A 1 95 ? 108.361 63.963 42.432 1.00 72.88 94 LEU A O 1
ATOM 709 N N . ALA A 1 96 ? 107.853 61.980 43.376 1.00 72.10 95 ALA A N 1
ATOM 710 C CA . ALA A 1 96 ? 107.189 61.417 42.180 1.00 71.57 95 ALA A CA 1
ATOM 711 C C . ALA A 1 96 ? 105.902 62.169 41.800 1.00 71.12 95 ALA A C 1
ATOM 712 O O . ALA A 1 96 ? 105.581 62.284 40.613 1.00 71.23 95 ALA A O 1
ATOM 722 N N . ILE A 1 98 ? 105.303 65.389 41.970 1.00 69.99 97 ILE A N 1
ATOM 723 C CA . ILE A 1 98 ? 105.576 66.675 41.284 1.00 70.13 97 ILE A CA 1
ATOM 724 C C . ILE A 1 98 ? 105.464 66.610 39.745 1.00 70.35 97 ILE A C 1
ATOM 725 O O . ILE A 1 98 ? 105.144 67.615 39.111 1.00 71.33 97 ILE A O 1
ATOM 730 N N . GLY A 1 99 ? 105.720 65.436 39.169 1.00 70.40 98 GLY A N 1
ATOM 731 C CA . GLY A 1 99 ? 105.560 65.200 37.733 1.00 70.55 98 GLY A CA 1
ATOM 732 C C . GLY A 1 99 ? 104.124 65.146 37.235 1.00 70.77 98 GLY A C 1
ATOM 733 O O . GLY A 1 99 ? 103.904 65.243 36.028 1.00 70.68 98 GLY A O 1
ATOM 734 N N . ARG A 1 100 ? 103.160 64.963 38.143 1.00 71.13 99 ARG A N 1
ATOM 735 C CA . ARG A 1 100 ? 101.730 64.953 37.802 1.00 71.72 99 ARG A CA 1
ATOM 736 C C . ARG A 1 100 ? 101.067 66.343 37.896 1.00 71.81 99 ARG A C 1
ATOM 737 O O . ARG A 1 100 ? 99.927 66.500 37.443 1.00 71.96 99 ARG A O 1
ATOM 742 N N . LEU A 1 101 ? 101.766 67.338 38.463 1.00 71.80 100 LEU A N 1
ATOM 743 C CA . LEU A 1 101 ? 101.241 68.715 38.559 1.00 71.70 100 LEU A CA 1
ATOM 744 C C . LEU A 1 101 ? 101.151 69.363 37.171 1.00 71.63 100 LEU A C 1
ATOM 745 O O . LEU A 1 101 ? 102.139 69.394 36.432 1.00 71.92 100 LEU A O 1
ATOM 750 N N . SER A 1 102 ? 99.958 69.852 36.830 1.00 71.51 101 SER A N 1
ATOM 751 C CA . SER A 1 102 ? 99.686 70.505 35.542 1.00 71.18 101 SER A CA 1
ATOM 752 C C . SER A 1 102 ? 98.826 71.741 35.768 1.00 70.96 101 SER A C 1
ATOM 753 O O . SER A 1 102 ? 97.918 71.712 36.600 1.00 71.24 101 SER A O 1
ATOM 756 N N . THR A 1 103 ? 99.120 72.818 35.035 1.00 70.83 102 THR A N 1
ATOM 757 C CA . THR A 1 103 ? 98.368 74.072 35.138 1.00 70.55 102 THR A CA 1
ATOM 758 C C . THR A 1 103 ? 96.987 73.881 34.503 1.00 70.24 102 THR A C 1
ATOM 759 O O . THR A 1 103 ? 96.897 73.374 33.388 1.00 70.01 102 THR A O 1
ATOM 771 N N . SER A 1 105 ? 94.444 76.646 34.997 1.00 71.52 104 SER A N 1
ATOM 772 C CA . SER A 1 105 ? 94.082 78.028 34.683 1.00 72.06 104 SER A CA 1
ATOM 773 C C . SER A 1 105 ? 95.182 78.989 35.130 1.00 72.28 104 SER A C 1
ATOM 774 O O . SER A 1 105 ? 95.641 78.891 36.265 1.00 72.42 104 SER A O 1
ATOM 777 N N . LEU A 1 106 ? 95.598 79.889 34.233 1.00 72.41 105 LEU A N 1
ATOM 778 C CA . LEU A 1 106 ? 96.628 80.906 34.498 1.00 72.55 105 LEU A CA 1
ATOM 779 C C . LEU A 1 106 ? 96.057 82.287 34.158 1.00 72.86 105 LEU A C 1
ATOM 780 O O . LEU A 1 106 ? 95.803 82.579 32.983 1.00 73.24 105 LEU A O 1
ATOM 785 N N . HIS A 1 107 ? 95.828 83.105 35.185 1.00 72.62 106 HIS A N 1
ATOM 786 C CA . HIS A 1 107 ? 95.321 84.475 35.050 1.00 72.85 106 HIS A CA 1
ATOM 787 C C . HIS A 1 107 ? 96.421 85.400 35.562 1.00 72.07 106 HIS A C 1
ATOM 788 O O . HIS A 1 107 ? 96.813 85.288 36.718 1.00 72.01 106 HIS A O 1
ATOM 795 N N . VAL A 1 108 ? 96.927 86.282 34.699 1.00 71.40 107 VAL A N 1
ATOM 796 C CA . VAL A 1 108 ? 97.994 87.232 35.043 1.00 70.39 107 VAL A CA 1
ATOM 797 C C . VAL A 1 108 ? 97.588 88.653 34.644 1.00 70.12 107 VAL A C 1
ATOM 798 O O . VAL A 1 108 ? 97.244 88.874 33.487 1.00 70.04 107 VAL A O 1
ATOM 802 N N . GLU A 1 109 ? 97.634 89.575 35.620 1.00 70.12 108 GLU A N 1
ATOM 803 C CA A GLU A 1 109 ? 97.330 90.994 35.429 0.50 69.90 108 GLU A CA 1
ATOM 804 C CA B GLU A 1 109 ? 97.343 91.008 35.431 0.50 70.19 108 GLU A CA 1
ATOM 805 C C . GLU A 1 109 ? 98.654 91.768 35.582 1.00 70.43 108 GLU A C 1
ATOM 806 O O . GLU A 1 109 ? 99.334 91.637 36.604 1.00 70.34 108 GLU A O 1
ATOM 817 N N . TYR A 1 110 ? 99.006 92.565 34.572 1.00 71.26 109 TYR A N 1
ATOM 818 C CA . TYR A 1 110 ? 100.260 93.331 34.529 1.00 72.25 109 TYR A CA 1
ATOM 819 C C . TYR A 1 110 ? 100.030 94.811 34.847 1.00 73.88 109 TYR A C 1
ATOM 820 O O . TYR A 1 110 ? 99.238 95.473 34.168 1.00 73.59 109 TYR A O 1
ATOM 829 N N . LEU A 1 111 ? 100.730 95.321 35.863 1.00 76.47 110 LEU A N 1
ATOM 830 C CA . LEU A 1 111 ? 100.652 96.740 36.275 1.00 78.47 110 LEU A CA 1
ATOM 831 C C . LEU A 1 111 ? 101.559 97.648 35.453 1.00 80.47 110 LEU A C 1
ATOM 832 O O . LEU A 1 111 ? 101.255 98.831 35.273 1.00 80.77 110 LEU A O 1
ATOM 837 N N . ARG A 1 112 ? 102.699 97.113 35.023 1.00 82.87 111 ARG A N 1
ATOM 838 C CA . ARG A 1 112 ? 103.649 97.831 34.170 1.00 84.76 111 ARG A CA 1
ATOM 839 C C . ARG A 1 112 ? 104.536 96.785 33.469 1.00 85.99 111 ARG A C 1
ATOM 840 O O . ARG A 1 112 ? 104.560 95.625 33.908 1.00 86.38 111 ARG A O 1
ATOM 848 N N . PRO A 1 113 ? 105.266 97.178 32.396 1.00 87.31 112 PRO A N 1
ATOM 849 C CA . PRO A 1 113 ? 106.155 96.212 31.723 1.00 87.68 112 PRO A CA 1
ATOM 850 C C . PRO A 1 113 ? 107.423 96.018 32.569 1.00 87.87 112 PRO A C 1
ATOM 851 O O . PRO A 1 113 ? 108.021 97.016 33.018 1.00 88.42 112 PRO A O 1
ATOM 855 N N . GLY A 1 114 ? 107.796 94.752 32.789 1.00 87.59 113 GLY A N 1
ATOM 856 C CA . GLY A 1 114 ? 108.920 94.364 33.658 1.00 87.50 113 GLY A CA 1
ATOM 857 C C . GLY A 1 114 ? 110.209 95.132 33.480 1.00 87.15 113 GLY A C 1
ATOM 858 O O . GLY A 1 114 ? 110.687 95.761 34.428 1.00 87.58 113 GLY A O 1
ATOM 859 N N . LEU A 1 115 ? 110.746 95.069 32.257 1.00 86.80 114 LEU A N 1
ATOM 860 C CA . LEU A 1 115 ? 111.985 95.749 31.806 1.00 86.07 114 LEU A CA 1
ATOM 861 C C . LEU A 1 115 ? 113.163 95.846 32.809 1.00 85.46 114 LEU A C 1
ATOM 862 O O . LEU A 1 115 ? 113.896 96.842 32.818 1.00 85.69 114 LEU A O 1
ATOM 864 N N . GLY A 1 116 ? 113.334 94.801 33.624 1.00 84.68 115 GLY A N 1
ATOM 865 C CA . GLY A 1 116 ? 114.398 94.702 34.639 1.00 83.90 115 GLY A CA 1
ATOM 866 C C . GLY A 1 116 ? 115.131 93.385 34.481 1.00 83.22 115 GLY A C 1
ATOM 867 O O . GLY A 1 116 ? 114.579 92.431 33.925 1.00 83.38 115 GLY A O 1
ATOM 868 N N . ARG A 1 117 ? 116.366 93.321 34.974 1.00 82.40 116 ARG A N 1
ATOM 869 C CA . ARG A 1 117 ? 117.171 92.102 34.862 1.00 81.97 116 ARG A CA 1
ATOM 870 C C . ARG A 1 117 ? 116.720 91.026 35.854 1.00 81.85 116 ARG A C 1
ATOM 871 O O . ARG A 1 117 ? 116.412 89.903 35.451 1.00 81.80 116 ARG A O 1
ATOM 879 N N . GLU A 1 118 ? 116.719 91.378 37.141 1.00 81.87 117 GLU A N 1
ATOM 880 C CA . GLU A 1 118 ? 116.340 90.468 38.220 1.00 82.01 117 GLU A CA 1
ATOM 881 C C . GLU A 1 118 ? 114.956 90.820 38.753 1.00 81.54 117 GLU A C 1
ATOM 882 O O . GLU A 1 118 ? 114.674 91.987 39.024 1.00 82.14 117 GLU A O 1
ATOM 888 N N . PHE A 1 119 ? 114.094 89.809 38.858 1.00 80.97 118 PHE A N 1
ATOM 889 C CA . PHE A 1 119 ? 112.744 89.948 39.426 1.00 80.58 118 PHE A CA 1
ATOM 890 C C . PHE A 1 119 ? 112.437 88.761 40.354 1.00 79.35 118 PHE A C 1
ATOM 891 O O . PHE A 1 119 ? 112.943 87.657 40.144 1.00 79.15 118 PHE A O 1
ATOM 899 N N . VAL A 1 120 ? 111.636 89.024 41.390 1.00 78.00 119 VAL A N 1
ATOM 900 C CA . VAL A 1 120 ? 111.272 88.042 42.422 1.00 77.03 119 VAL A CA 1
ATOM 901 C C . VAL A 1 120 ? 109.760 87.831 42.411 1.00 75.95 119 VAL A C 1
ATOM 902 O O . VAL A 1 120 ? 109.000 88.783 42.220 1.00 75.77 119 VAL A O 1
ATOM 906 N N . CYS A 1 121 ? 109.348 86.577 42.598 1.00 75.09 120 CYS A N 1
ATOM 907 C CA . CYS A 1 121 ? 107.941 86.174 42.602 1.00 74.52 120 CYS A CA 1
ATOM 908 C C . CYS A 1 121 ? 107.650 85.339 43.848 1.00 74.31 120 CYS A C 1
ATOM 909 O O . CYS A 1 121 ? 108.361 84.368 44.107 1.00 74.30 120 CYS A O 1
ATOM 912 N N . THR A 1 122 ? 106.633 85.744 44.618 1.00 74.19 121 THR A N 1
ATOM 913 C CA . THR A 1 122 ? 106.186 85.051 45.835 1.00 73.90 121 THR A CA 1
ATOM 914 C C . THR A 1 122 ? 104.825 84.402 45.544 1.00 74.07 121 THR A C 1
ATOM 915 O O . THR A 1 122 ? 103.924 85.086 45.078 1.00 73.66 121 THR A O 1
ATOM 919 N N . GLY A 1 123 ? 104.691 83.099 45.816 1.00 74.24 122 GLY A N 1
ATOM 920 C CA . GLY A 1 123 ? 103.437 82.350 45.611 1.00 74.63 122 GLY A CA 1
ATOM 921 C C . GLY A 1 123 ? 102.796 81.996 46.942 1.00 75.11 122 GLY A C 1
ATOM 922 O O . GLY A 1 123 ? 103.463 81.417 47.789 1.00 74.98 122 GLY A O 1
ATOM 923 N N . TYR A 1 124 ? 101.521 82.353 47.130 1.00 75.86 123 TYR A N 1
ATOM 924 C CA . TYR A 1 124 ? 100.762 82.063 48.364 1.00 76.44 123 TYR A CA 1
ATOM 925 C C . TYR A 1 124 ? 99.712 81.000 48.051 1.00 77.35 123 TYR A C 1
ATOM 926 O O . TYR A 1 124 ? 98.854 81.230 47.198 1.00 77.21 123 TYR A O 1
ATOM 935 N N . ASN A 1 125 ? 99.775 79.853 48.736 1.00 78.49 124 ASN A N 1
ATOM 936 C CA . ASN A 1 125 ? 98.811 78.763 48.528 1.00 79.39 124 ASN A CA 1
ATOM 937 C C . ASN A 1 125 ? 97.528 79.137 49.289 1.00 79.98 124 ASN A C 1
ATOM 938 O O . ASN A 1 125 ? 97.479 79.036 50.515 1.00 79.68 124 ASN A O 1
ATOM 943 N N . VAL A 1 126 ? 96.513 79.595 48.546 1.00 80.98 125 VAL A N 1
ATOM 944 C CA . VAL A 1 126 ? 95.230 80.052 49.114 1.00 81.94 125 VAL A CA 1
ATOM 945 C C . VAL A 1 126 ? 94.472 78.880 49.740 1.00 82.82 125 VAL A C 1
ATOM 946 O O . VAL A 1 126 ? 94.142 78.922 50.930 1.00 83.18 125 VAL A O 1
ATOM 950 N N . ARG A 1 127 ? 94.188 77.861 48.928 1.00 83.65 126 ARG A N 1
ATOM 951 C CA . ARG A 1 127 ? 93.542 76.625 49.405 1.00 84.42 126 ARG A CA 1
ATOM 952 C C . ARG A 1 127 ? 94.072 75.439 48.584 1.00 83.88 126 ARG A C 1
ATOM 953 O O . ARG A 1 127 ? 94.349 75.584 47.384 1.00 83.70 126 ARG A O 1
ATOM 961 N N . THR A 1 128 ? 94.227 74.293 49.246 1.00 83.51 127 THR A N 1
ATOM 962 C CA . THR A 1 128 ? 94.619 73.040 48.600 1.00 83.06 127 THR A CA 1
ATOM 963 C C . THR A 1 128 ? 93.483 72.064 48.899 1.00 82.40 127 THR A C 1
ATOM 964 O O . THR A 1 128 ? 93.308 71.647 50.050 1.00 82.47 127 THR A O 1
ATOM 968 N N . GLY A 1 129 ? 92.686 71.754 47.874 1.00 81.50 128 GLY A N 1
ATOM 969 C CA . GLY A 1 129 ? 91.597 70.785 47.986 1.00 80.76 128 GLY A CA 1
ATOM 970 C C . GLY A 1 129 ? 92.151 69.383 47.804 1.00 80.25 128 GLY A C 1
ATOM 971 O O . GLY A 1 129 ? 93.335 69.130 48.055 1.00 80.73 128 GLY A O 1
ATOM 972 N N . ASN A 1 130 ? 91.300 68.467 47.359 1.00 79.56 129 ASN A N 1
ATOM 973 C CA . ASN A 1 130 ? 91.709 67.080 47.123 1.00 78.90 129 ASN A CA 1
ATOM 974 C C . ASN A 1 130 ? 92.588 67.004 45.865 1.00 77.75 129 ASN A C 1
ATOM 975 O O . ASN A 1 130 ? 93.723 66.521 45.923 1.00 77.84 129 ASN A O 1
ATOM 980 N N . LYS A 1 131 ? 92.060 67.521 44.755 1.00 76.15 130 LYS A N 1
ATOM 981 C CA . LYS A 1 131 ? 92.727 67.506 43.450 1.00 74.92 130 LYS A CA 1
ATOM 982 C C . LYS A 1 131 ? 93.164 68.863 42.888 1.00 73.48 130 LYS A C 1
ATOM 983 O O . LYS A 1 131 ? 93.907 68.870 41.918 1.00 72.79 130 LYS A O 1
ATOM 989 N N . VAL A 1 132 ? 92.735 69.983 43.488 1.00 72.16 131 VAL A N 1
ATOM 990 C CA . VAL A 1 132 ? 93.031 71.337 42.984 1.00 71.02 131 VAL A CA 1
ATOM 991 C C . VAL A 1 132 ? 93.758 72.193 44.023 1.00 70.43 131 VAL A C 1
ATOM 992 O O . VAL A 1 132 ? 93.375 72.198 45.187 1.00 70.51 131 VAL A O 1
ATOM 996 N N . ALA A 1 133 ? 94.800 72.903 43.578 1.00 69.98 132 ALA A N 1
ATOM 997 C CA . ALA A 1 133 ? 95.585 73.834 44.395 1.00 70.08 132 ALA A CA 1
ATOM 998 C C . ALA A 1 133 ? 95.480 75.214 43.744 1.00 70.29 132 ALA A C 1
ATOM 999 O O . ALA A 1 133 ? 95.912 75.379 42.601 1.00 70.39 132 ALA A O 1
ATOM 1001 N N . VAL A 1 134 ? 94.881 76.178 44.449 1.00 70.45 133 VAL A N 1
ATOM 1002 C CA . VAL A 1 134 ? 94.723 77.558 43.957 1.00 70.35 133 VAL A CA 1
ATOM 1003 C C . VAL A 1 134 ? 95.817 78.402 44.605 1.00 70.34 133 VAL A C 1
ATOM 1004 O O . VAL A 1 134 ? 95.909 78.451 45.836 1.00 70.24 133 VAL A O 1
ATOM 1008 N N . ILE A 1 135 ? 96.639 79.048 43.772 1.00 70.40 134 ILE A N 1
ATOM 1009 C CA . ILE A 1 135 ? 97.763 79.881 44.222 1.00 70.36 134 ILE A CA 1
ATOM 1010 C C . ILE A 1 135 ? 97.585 81.330 43.760 1.00 70.20 134 ILE A C 1
ATOM 1011 O O . ILE A 1 135 ? 97.193 81.575 42.611 1.00 70.11 134 ILE A O 1
ATOM 1016 N N . ARG A 1 136 ? 97.866 82.267 44.667 1.00 69.42 135 ARG A N 1
ATOM 1017 C CA . ARG A 1 136 ? 97.877 83.702 44.375 1.00 69.40 135 ARG A CA 1
ATOM 1018 C C . ARG A 1 136 ? 99.359 84.096 44.369 1.00 69.25 135 ARG A C 1
ATOM 1019 O O . ARG A 1 136 ? 100.095 83.723 45.287 1.00 69.07 135 ARG A O 1
ATOM 1021 N N . THR A 1 137 ? 99.801 84.814 43.332 1.00 69.48 136 THR A N 1
ATOM 1022 C CA . THR A 1 137 ? 101.204 85.248 43.208 1.00 69.44 136 THR A CA 1
ATOM 1023 C C . THR A 1 137 ? 101.371 86.756 43.061 1.00 69.60 136 THR A C 1
ATOM 1024 O O . THR A 1 137 ? 100.468 87.447 42.596 1.00 70.13 136 THR A O 1
ATOM 1028 N N . GLU A 1 138 ? 102.534 87.246 43.486 1.00 69.71 137 GLU A N 1
ATOM 1029 C CA . GLU A 1 138 ? 102.925 88.646 43.343 1.00 70.39 137 GLU A CA 1
ATOM 1030 C C . GLU A 1 138 ? 104.329 88.648 42.762 1.00 70.35 137 GLU A C 1
ATOM 1031 O O . GLU A 1 138 ? 105.216 88.037 43.348 1.00 70.26 137 GLU A O 1
ATOM 1037 N N . LEU A 1 139 ? 104.518 89.314 41.621 1.00 70.42 138 LEU A N 1
ATOM 1038 C CA . LEU A 1 139 ? 105.814 89.413 40.968 1.00 70.69 138 LEU A CA 1
ATOM 1039 C C . LEU A 1 139 ? 106.305 90.859 41.042 1.00 71.55 138 LEU A C 1
ATOM 1040 O O . LEU A 1 139 ? 105.574 91.781 40.651 1.00 71.42 138 LEU A O 1
ATOM 1058 N N . ASN A 1 141 ? 110.103 93.545 40.819 1.00 73.64 140 ASN A N 1
ATOM 1059 C CA . ASN A 1 141 ? 111.428 93.762 40.202 1.00 74.26 140 ASN A CA 1
ATOM 1060 C C . ASN A 1 141 ? 112.555 93.987 41.237 1.00 75.75 140 ASN A C 1
ATOM 1061 O O . ASN A 1 141 ? 112.330 93.797 42.439 1.00 76.06 140 ASN A O 1
ATOM 1066 N N . ASP A 1 142 ? 113.759 94.339 40.754 1.00 77.28 141 ASP A N 1
ATOM 1067 C CA . ASP A 1 142 ? 114.934 94.722 41.585 1.00 78.31 141 ASP A CA 1
ATOM 1068 C C . ASP A 1 142 ? 114.605 95.697 42.714 1.00 78.45 141 ASP A C 1
ATOM 1069 O O . ASP A 1 142 ? 115.056 95.533 43.851 1.00 78.54 141 ASP A O 1
ATOM 1074 N N . GLN A 1 143 ? 113.801 96.699 42.360 1.00 78.32 142 GLN A N 1
ATOM 1075 C CA . GLN A 1 143 ? 113.426 97.825 43.229 1.00 78.09 142 GLN A CA 1
ATOM 1076 C C . GLN A 1 143 ? 112.211 97.595 44.161 1.00 77.30 142 GLN A C 1
ATOM 1077 O O . GLN A 1 143 ? 111.703 98.555 44.750 1.00 77.00 142 GLN A O 1
ATOM 1083 N N . ASP A 1 144 ? 111.764 96.338 44.295 1.00 76.72 143 ASP A N 1
ATOM 1084 C CA . ASP A 1 144 ? 110.622 95.945 45.145 1.00 76.05 143 ASP A CA 1
ATOM 1085 C C . ASP A 1 144 ? 109.285 96.608 44.708 1.00 74.72 143 ASP A C 1
ATOM 1086 O O . ASP A 1 144 ? 108.437 96.919 45.543 1.00 74.84 143 ASP A O 1
ATOM 1091 N N . GLU A 1 145 ? 109.119 96.822 43.398 1.00 73.13 144 GLU A N 1
ATOM 1092 C CA . GLU A 1 145 ? 107.903 97.424 42.820 1.00 71.79 144 GLU A CA 1
ATOM 1093 C C . GLU A 1 145 ? 107.038 96.322 42.231 1.00 70.71 144 GLU A C 1
ATOM 1094 O O . GLU A 1 145 ? 107.550 95.511 41.477 1.00 69.87 144 GLU A O 1
ATOM 1100 N N . LEU A 1 146 ? 105.740 96.317 42.549 1.00 69.92 145 LEU A N 1
ATOM 1101 C CA . LEU A 1 146 ? 104.797 95.310 42.039 1.00 69.58 145 LEU A CA 1
ATOM 1102 C C . LEU A 1 146 ? 104.549 95.527 40.545 1.00 69.45 145 LEU A C 1
ATOM 1103 O O . LEU A 1 146 ? 103.969 96.536 40.170 1.00 69.57 145 LEU A O 1
ATOM 1108 N N . ILE A 1 147 ? 105.002 94.591 39.708 1.00 69.88 146 ILE A N 1
ATOM 1109 C CA . ILE A 1 147 ? 104.822 94.680 38.235 1.00 70.32 146 ILE A CA 1
ATOM 1110 C C . ILE A 1 147 ? 103.717 93.766 37.684 1.00 69.78 146 ILE A C 1
ATOM 1111 O O . ILE A 1 147 ? 103.146 94.074 36.637 1.00 69.85 146 ILE A O 1
ATOM 1116 N N . ALA A 1 148 ? 103.420 92.662 38.378 1.00 69.17 147 ALA A N 1
ATOM 1117 C CA . ALA A 1 148 ? 102.335 91.752 37.976 1.00 69.41 147 ALA A CA 1
ATOM 1118 C C . ALA A 1 148 ? 101.801 90.910 39.139 1.00 69.30 147 ALA A C 1
ATOM 1119 O O . ALA A 1 148 ? 102.519 90.662 40.108 1.00 69.99 147 ALA A O 1
ATOM 1121 N N . VAL A 1 149 ? 100.526 90.526 39.049 1.00 68.90 148 VAL A N 1
ATOM 1122 C CA . VAL A 1 149 ? 99.869 89.652 40.039 1.00 68.88 148 VAL A CA 1
ATOM 1123 C C . VAL A 1 149 ? 99.238 88.505 39.264 1.00 69.32 148 VAL A C 1
ATOM 1124 O O . VAL A 1 149 ? 98.791 88.699 38.122 1.00 69.43 148 VAL A O 1
ATOM 1128 N N . GLY A 1 150 ? 99.216 87.318 39.868 1.00 69.69 149 GLY A N 1
ATOM 1129 C CA . GLY A 1 150 ? 98.667 86.133 39.214 1.00 70.13 149 GLY A CA 1
ATOM 1130 C C . GLY A 1 150 ? 97.800 85.254 40.090 1.00 70.24 149 GLY A C 1
ATOM 1131 O O . GLY A 1 150 ? 97.989 85.217 41.307 1.00 70.89 149 GLY A O 1
ATOM 1132 N N . SER A 1 151 ? 96.819 84.605 39.459 1.00 69.92 150 SER A N 1
ATOM 1133 C CA . SER A 1 151 ? 95.964 83.586 40.076 1.00 70.21 150 SER A CA 1
ATOM 1134 C C . SER A 1 151 ? 96.192 82.355 39.207 1.00 70.34 150 SER A C 1
ATOM 1135 O O . SER A 1 151 ? 95.938 82.404 37.992 1.00 70.70 150 SER A O 1
ATOM 1138 N N . VAL A 1 152 ? 96.703 81.284 39.809 1.00 70.01 151 VAL A N 1
ATOM 1139 C CA . VAL A 1 152 ? 97.023 80.057 39.087 1.00 70.34 151 VAL A CA 1
ATOM 1140 C C . VAL A 1 152 ? 96.404 78.844 39.785 1.00 70.76 151 VAL A C 1
ATOM 1141 O O . VAL A 1 152 ? 96.497 78.727 41.008 1.00 71.55 151 VAL A O 1
ATOM 1145 N N . SER A 1 153 ? 95.778 77.963 39.004 1.00 71.11 152 SER A N 1
ATOM 1146 C CA . SER A 1 153 ? 95.205 76.708 39.498 1.00 71.47 152 SER A CA 1
ATOM 1147 C C . SER A 1 153 ? 96.015 75.541 38.943 1.00 71.69 152 SER A C 1
ATOM 1148 O O . SER A 1 153 ? 96.197 75.451 37.725 1.00 71.76 152 SER A O 1
ATOM 1151 N N . TYR A 1 154 ? 96.512 74.686 39.846 1.00 71.48 153 TYR A N 1
ATOM 1152 C CA . TYR A 1 154 ? 97.228 73.447 39.512 1.00 71.28 153 TYR A CA 1
ATOM 1153 C C . TYR A 1 154 ? 96.394 72.232 39.910 1.00 71.59 153 TYR A C 1
ATOM 1154 O O . TYR A 1 154 ? 95.691 72.265 40.924 1.00 71.06 153 TYR A O 1
ATOM 1163 N N . ILE A 1 155 ? 96.465 71.178 39.091 1.00 71.99 154 ILE A N 1
ATOM 1164 C CA . ILE A 1 155 ? 95.790 69.904 39.368 1.00 72.17 154 ILE A CA 1
ATOM 1165 C C . ILE A 1 155 ? 96.752 68.729 39.214 1.00 72.70 154 ILE A C 1
ATOM 1166 O O . ILE A 1 155 ? 97.751 68.832 38.501 1.00 72.40 154 ILE A O 1
ATOM 1171 N N . LEU A 1 156 ? 96.439 67.624 39.894 1.00 73.77 155 LEU A N 1
ATOM 1172 C CA . LEU A 1 156 ? 97.202 66.381 39.777 1.00 74.45 155 LEU A CA 1
ATOM 1173 C C . LEU A 1 156 ? 96.543 65.614 38.635 1.00 74.81 155 LEU A C 1
ATOM 1174 O O . LEU A 1 156 ? 95.378 65.230 38.750 1.00 74.58 155 LEU A O 1
ATOM 1179 N N . VAL A 1 157 ? 97.272 65.444 37.527 1.00 75.65 156 VAL A N 1
ATOM 1180 C CA . VAL A 1 157 ? 96.770 64.737 36.337 1.00 76.32 156 VAL A CA 1
ATOM 1181 C C . VAL A 1 157 ? 96.937 63.225 36.512 1.00 76.47 156 VAL A C 1
ATOM 1182 O O . VAL A 1 157 ? 97.850 62.751 37.187 1.00 76.72 156 VAL A O 1
ATOM 1187 N N . GLU B 1 10 ? 103.016 93.373 1.694 1.00 80.32 9 GLU B N 1
ATOM 1188 C CA . GLU B 1 10 ? 104.324 92.884 1.159 1.00 80.12 9 GLU B CA 1
ATOM 1189 C C . GLU B 1 10 ? 105.448 93.240 2.135 1.00 79.88 9 GLU B C 1
ATOM 1190 O O . GLU B 1 10 ? 106.089 92.346 2.698 1.00 79.99 9 GLU B O 1
ATOM 1192 N N . VAL B 1 11 ? 105.670 94.544 2.331 1.00 79.43 10 VAL B N 1
ATOM 1193 C CA . VAL B 1 11 ? 106.687 95.055 3.274 1.00 78.99 10 VAL B CA 1
ATOM 1194 C C . VAL B 1 11 ? 106.334 94.720 4.744 1.00 78.63 10 VAL B C 1
ATOM 1195 O O . VAL B 1 11 ? 107.237 94.535 5.567 1.00 78.84 10 VAL B O 1
ATOM 1199 N N . LEU B 1 12 ? 105.032 94.645 5.049 1.00 78.08 11 LEU B N 1
ATOM 1200 C CA . LEU B 1 12 ? 104.523 94.316 6.395 1.00 77.86 11 LEU B CA 1
ATOM 1201 C C . LEU B 1 12 ? 104.881 92.877 6.794 1.00 77.55 11 LEU B C 1
ATOM 1202 O O . LEU B 1 12 ? 105.401 92.652 7.890 1.00 77.39 11 LEU B O 1
ATOM 1207 N N . PHE B 1 13 ? 104.591 91.925 5.901 1.00 77.22 12 PHE B N 1
ATOM 1208 C CA . PHE B 1 13 ? 104.915 90.497 6.103 1.00 76.89 12 PHE B CA 1
ATOM 1209 C C . PHE B 1 13 ? 106.430 90.258 6.243 1.00 76.39 12 PHE B C 1
ATOM 1210 O O . PHE B 1 13 ? 106.853 89.443 7.065 1.00 76.32 12 PHE B O 1
ATOM 1212 N N . SER B 1 14 ? 107.227 90.974 5.445 1.00 75.73 13 SER B N 1
ATOM 1213 C CA . SER B 1 14 ? 108.697 90.883 5.498 1.00 75.30 13 SER B CA 1
ATOM 1214 C C . SER B 1 14 ? 109.254 91.423 6.822 1.00 74.89 13 SER B C 1
ATOM 1215 O O . SER B 1 14 ? 110.125 90.794 7.428 1.00 74.87 13 SER B O 1
ATOM 1217 N N . ALA B 1 15 ? 108.739 92.576 7.260 1.00 74.61 14 ALA B N 1
ATOM 1218 C CA . ALA B 1 15 ? 109.157 93.212 8.524 1.00 74.52 14 ALA B CA 1
ATOM 1219 C C . ALA B 1 15 ? 108.757 92.397 9.762 1.00 74.48 14 ALA B C 1
ATOM 1220 O O . ALA B 1 15 ? 109.554 92.260 10.695 1.00 74.44 14 ALA B O 1
ATOM 1222 N N . VAL B 1 16 ? 107.530 91.869 9.759 1.00 74.49 15 VAL B N 1
ATOM 1223 C CA . VAL B 1 16 ? 107.012 91.041 10.862 1.00 74.49 15 VAL B CA 1
ATOM 1224 C C . VAL B 1 16 ? 107.772 89.711 10.988 1.00 74.43 15 VAL B C 1
ATOM 1225 O O . VAL B 1 16 ? 108.064 89.286 12.105 1.00 74.22 15 VAL B O 1
ATOM 1229 N N . ASN B 1 17 ? 108.094 89.071 9.860 1.00 74.50 16 ASN B N 1
ATOM 1230 C CA . ASN B 1 17 ? 108.873 87.817 9.875 1.00 74.73 16 ASN B CA 1
ATOM 1231 C C . ASN B 1 17 ? 110.261 87.994 10.500 1.00 74.74 16 ASN B C 1
ATOM 1232 O O . ASN B 1 17 ? 110.651 87.186 11.342 1.00 74.85 16 ASN B O 1
ATOM 1237 N N . GLU B 1 18 ? 110.976 89.052 10.103 1.00 74.77 17 GLU B N 1
ATOM 1238 C CA . GLU B 1 18 ? 112.305 89.384 10.669 1.00 74.90 17 GLU B CA 1
ATOM 1239 C C . GLU B 1 18 ? 112.267 89.456 12.200 1.00 74.74 17 GLU B C 1
ATOM 1240 O O . GLU B 1 18 ? 113.016 88.750 12.879 1.00 74.93 17 GLU B O 1
ATOM 1246 N N . ILE B 1 19 ? 111.345 90.272 12.711 1.00 74.31 18 ILE B N 1
ATOM 1247 C CA . ILE B 1 19 ? 111.188 90.520 14.151 1.00 74.14 18 ILE B CA 1
ATOM 1248 C C . ILE B 1 19 ? 110.827 89.264 14.951 1.00 74.34 18 ILE B C 1
ATOM 1249 O O . ILE B 1 19 ? 111.433 89.010 15.993 1.00 74.81 18 ILE B O 1
ATOM 1254 N N . PHE B 1 20 ? 109.867 88.486 14.445 1.00 74.38 19 PHE B N 1
ATOM 1255 C CA . PHE B 1 20 ? 109.356 87.279 15.129 1.00 74.47 19 PHE B CA 1
ATOM 1256 C C . PHE B 1 20 ? 110.148 85.981 14.908 1.00 74.88 19 PHE B C 1
ATOM 1257 O O . PHE B 1 20 ? 110.322 85.212 15.854 1.00 75.18 19 PHE B O 1
ATOM 1265 N N . GLU B 1 21 ? 110.616 85.734 13.685 1.00 75.31 20 GLU B N 1
ATOM 1266 C CA . GLU B 1 21 ? 111.343 84.489 13.363 1.00 75.84 20 GLU B CA 1
ATOM 1267 C C . GLU B 1 21 ? 112.853 84.573 13.614 1.00 76.43 20 GLU B C 1
ATOM 1268 O O . GLU B 1 21 ? 113.412 83.738 14.336 1.00 76.58 20 GLU B O 1
ATOM 1274 N N . GLU B 1 22 ? 113.495 85.590 13.034 1.00 77.01 21 GLU B N 1
ATOM 1275 C CA . GLU B 1 22 ? 114.963 85.751 13.086 1.00 77.58 21 GLU B CA 1
ATOM 1276 C C . GLU B 1 22 ? 115.559 86.461 14.319 1.00 78.14 21 GLU B C 1
ATOM 1277 O O . GLU B 1 22 ? 116.597 86.019 14.831 1.00 78.51 21 GLU B O 1
ATOM 1280 N N . LYS B 1 23 ? 114.917 87.536 14.785 1.00 78.61 22 LYS B N 1
ATOM 1281 C CA . LYS B 1 23 ? 115.453 88.383 15.885 1.00 78.95 22 LYS B CA 1
ATOM 1282 C C . LYS B 1 23 ? 115.176 87.959 17.346 1.00 79.55 22 LYS B C 1
ATOM 1283 O O . LYS B 1 23 ? 115.726 88.581 18.259 1.00 79.76 22 LYS B O 1
ATOM 1289 N N . ILE B 1 24 ? 114.356 86.925 17.574 1.00 80.23 23 ILE B N 1
ATOM 1290 C CA . ILE B 1 24 ? 114.066 86.425 18.939 1.00 80.77 23 ILE B CA 1
ATOM 1291 C C . ILE B 1 24 ? 115.153 85.407 19.362 1.00 81.46 23 ILE B C 1
ATOM 1292 O O . ILE B 1 24 ? 115.258 84.356 18.718 1.00 82.06 23 ILE B O 1
ATOM 1297 N N . PRO B 1 25 ? 115.964 85.702 20.424 1.00 81.94 24 PRO B N 1
ATOM 12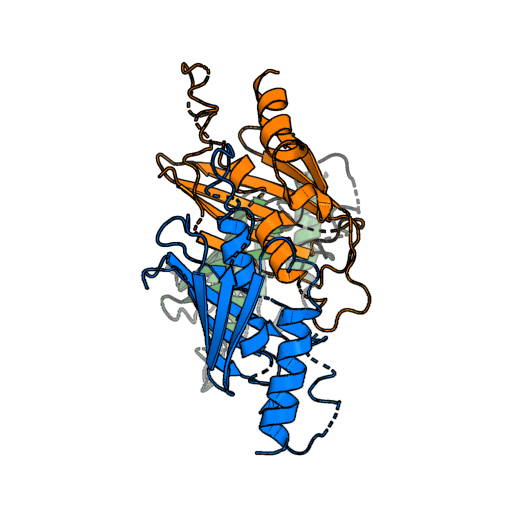98 C CA . PRO B 1 25 ? 117.002 84.721 20.852 1.00 81.99 24 PRO B CA 1
ATOM 1299 C C . PRO B 1 25 ? 116.511 83.397 21.497 1.00 82.25 24 PRO B C 1
ATOM 1300 O O . PRO B 1 25 ? 117.339 82.500 21.699 1.00 82.22 24 PRO B O 1
ATOM 1304 N N . PHE B 1 26 ? 115.213 83.281 21.829 1.00 82.59 25 PHE B N 1
ATOM 1305 C CA . PHE B 1 26 ? 114.633 82.007 22.337 1.00 83.04 25 PHE B CA 1
ATOM 1306 C C . PHE B 1 26 ? 114.643 80.884 21.269 1.00 82.90 25 PHE B C 1
ATOM 1307 O O . PHE B 1 26 ? 114.542 79.704 21.628 1.00 82.80 25 PHE B O 1
ATOM 1315 N N . ASN B 1 27 ? 114.744 81.265 19.980 1.00 82.56 26 ASN B N 1
ATOM 1316 C CA . ASN B 1 27 ? 114.852 80.360 18.805 1.00 82.24 26 ASN B CA 1
ATOM 1317 C C . ASN B 1 27 ? 115.711 79.099 18.963 1.00 81.61 26 ASN B C 1
ATOM 1318 O O . ASN B 1 27 ? 115.431 78.088 18.321 1.00 81.78 26 ASN B O 1
ATOM 1320 N N . LYS B 1 28 ? 116.766 79.177 19.777 1.00 80.88 27 LYS B N 1
ATOM 1321 C CA . LYS B 1 28 ? 117.620 78.014 20.073 1.00 80.38 27 LYS B CA 1
ATOM 1322 C C . LYS B 1 28 ? 116.898 76.885 20.842 1.00 79.84 27 LYS B C 1
ATOM 1323 O O . LYS B 1 28 ? 117.305 75.723 20.723 1.00 80.05 27 LYS B O 1
ATOM 1325 N N . ILE B 1 29 ? 115.849 77.224 21.609 1.00 79.08 28 ILE B N 1
ATOM 1326 C CA . ILE B 1 29 ? 115.078 76.251 22.412 1.00 78.74 28 ILE B CA 1
ATOM 1327 C C . ILE B 1 29 ? 113.633 75.993 21.898 1.00 78.26 28 ILE B C 1
ATOM 1328 O O . ILE B 1 29 ? 113.144 74.858 21.999 1.00 78.14 28 ILE B O 1
ATOM 1333 N N . ILE B 1 30 ? 112.966 77.033 21.378 1.00 77.57 29 ILE B N 1
ATOM 1334 C CA . ILE B 1 30 ? 111.607 76.938 20.804 1.00 77.00 29 ILE B CA 1
ATOM 1335 C C . ILE B 1 30 ? 111.563 77.673 19.456 1.00 76.52 29 ILE B C 1
ATOM 1336 O O . ILE B 1 30 ? 111.762 78.890 19.412 1.00 76.93 29 ILE B O 1
ATOM 1341 N N . GLY B 1 31 ? 111.306 76.940 18.372 1.00 75.83 30 GLY B N 1
ATOM 1342 C CA . GLY B 1 31 ? 111.179 77.526 17.033 1.00 75.10 30 GLY B CA 1
ATOM 1343 C C . GLY B 1 31 ? 109.852 78.251 16.896 1.00 74.67 30 GLY B C 1
ATOM 1344 O O . GLY B 1 31 ? 108.899 77.924 17.604 1.00 74.92 30 GLY B O 1
ATOM 1345 N N . LEU B 1 32 ? 109.804 79.246 16.008 1.00 74.10 31 LEU B N 1
ATOM 1346 C CA . LEU B 1 32 ? 108.593 80.052 15.758 1.00 73.73 31 LEU B CA 1
ATOM 1347 C C . LEU B 1 32 ? 108.537 80.474 14.294 1.00 73.25 31 LEU B C 1
ATOM 1348 O O . LEU B 1 32 ? 109.532 80.973 13.768 1.00 73.22 31 LEU B O 1
ATOM 1353 N N . LYS B 1 33 ? 107.379 80.273 13.657 1.00 72.88 32 LYS B N 1
ATOM 1354 C CA . LYS B 1 33 ? 107.147 80.646 12.254 1.00 72.67 32 LYS B CA 1
ATOM 1355 C C . LYS B 1 33 ? 105.777 81.302 12.097 1.00 72.27 32 LYS B C 1
ATOM 1356 O O . LYS B 1 33 ? 104.788 80.786 12.612 1.00 72.36 32 LYS B O 1
ATOM 1362 N N . VAL B 1 34 ? 105.730 82.431 11.388 1.00 71.85 33 VAL B N 1
ATOM 1363 C CA . VAL B 1 34 ? 104.484 83.154 11.128 1.00 71.64 33 VAL B CA 1
ATOM 1364 C C . VAL B 1 34 ? 103.820 82.496 9.918 1.00 71.67 33 VAL B C 1
ATOM 1365 O O . VAL B 1 34 ? 104.321 82.624 8.801 1.00 71.58 33 VAL B O 1
ATOM 1369 N N . ARG B 1 35 ? 102.714 81.784 10.153 1.00 71.84 34 ARG B N 1
ATOM 1370 C CA . ARG B 1 35 ? 101.964 81.087 9.088 1.00 71.97 34 ARG B CA 1
ATOM 1371 C C . ARG B 1 35 ? 100.941 81.971 8.375 1.00 71.93 34 ARG B C 1
ATOM 1372 O O . ARG B 1 35 ? 100.768 81.845 7.162 1.00 71.84 34 ARG B O 1
ATOM 1380 N N . PHE B 1 36 ? 100.265 82.843 9.124 1.00 72.04 35 PHE B N 1
ATOM 1381 C CA . PHE B 1 36 ? 99.243 83.740 8.570 1.00 72.17 35 PHE B CA 1
ATOM 1382 C C . PHE B 1 36 ? 99.148 85.047 9.356 1.00 72.20 35 PHE B C 1
ATOM 1383 O O . PHE B 1 36 ? 99.318 85.044 10.578 1.00 72.02 35 PHE B O 1
ATOM 1391 N N . ILE B 1 37 ? 98.900 86.149 8.639 1.00 72.44 36 ILE B N 1
ATOM 1392 C CA . ILE B 1 37 ? 98.674 87.477 9.238 1.00 72.85 36 ILE B CA 1
ATOM 1393 C C . ILE B 1 37 ? 97.589 88.256 8.474 1.00 72.93 36 ILE B C 1
ATOM 1394 O O . ILE B 1 37 ? 97.529 88.210 7.244 1.00 72.57 36 ILE B O 1
ATOM 1399 N N . SER B 1 38 ? 96.721 88.927 9.231 1.00 73.32 37 SER B N 1
ATOM 1400 C CA . SER B 1 38 ? 95.655 89.794 8.698 1.00 73.44 37 SER B CA 1
ATOM 1401 C C . SER B 1 38 ? 95.190 90.718 9.841 1.00 73.79 37 SER B C 1
ATOM 1402 O O . SER B 1 38 ? 95.511 90.438 11.004 1.00 73.90 37 SER B O 1
ATOM 1405 N N . PRO B 1 39 ? 94.451 91.810 9.532 1.00 74.26 38 PRO B N 1
ATOM 1406 C CA . PRO B 1 39 ? 93.984 92.710 10.614 1.00 74.42 38 PRO B CA 1
ATOM 1407 C C . PRO B 1 39 ? 93.071 92.057 11.676 1.00 74.82 38 PRO B C 1
ATOM 1408 O O . PRO B 1 39 ? 93.084 92.483 12.839 1.00 74.69 38 PRO B O 1
ATOM 1412 N N . GLU B 1 40 ? 92.315 91.033 11.266 1.00 75.29 39 GLU B N 1
ATOM 1413 C CA . GLU B 1 40 ? 91.383 90.297 12.128 1.00 75.69 39 GLU B CA 1
ATOM 1414 C C . GLU B 1 40 ? 91.945 88.988 12.718 1.00 75.23 39 GLU B C 1
ATOM 1415 O O . GLU B 1 40 ? 91.532 88.596 13.812 1.00 74.90 39 GLU B O 1
ATOM 1421 N N . GLN B 1 41 ? 92.868 88.325 12.008 1.00 74.80 40 GLN B N 1
ATOM 1422 C CA . GLN B 1 41 ? 93.379 86.999 12.411 1.00 74.21 40 GLN B CA 1
ATOM 1423 C C . GLN B 1 41 ? 94.873 86.772 12.123 1.00 73.68 40 GLN B C 1
ATOM 1424 O O . GLN B 1 41 ? 95.366 87.168 11.066 1.00 73.77 40 GLN B O 1
ATOM 1430 N N . VAL B 1 42 ? 95.569 86.129 13.071 1.00 73.02 41 VAL B N 1
ATOM 1431 C CA . VAL B 1 42 ? 96.995 85.754 12.943 1.00 72.51 41 VAL B CA 1
ATOM 1432 C C . VAL B 1 42 ? 97.209 84.292 13.368 1.00 72.15 41 VAL B C 1
ATOM 1433 O O . VAL B 1 42 ? 96.480 83.785 14.223 1.00 71.41 41 VAL B O 1
ATOM 1437 N N . LYS B 1 43 ? 98.205 83.632 12.770 1.00 72.14 42 LYS B N 1
ATOM 1438 C CA . LYS B 1 43 ? 98.529 82.224 13.067 1.00 72.08 42 LYS B CA 1
ATOM 1439 C C . LYS B 1 43 ? 100.043 82.008 13.165 1.00 71.78 42 LYS B C 1
ATOM 1440 O O . LYS B 1 43 ? 100.770 82.325 12.220 1.00 71.80 42 LYS B O 1
ATOM 1446 N N . LEU B 1 44 ? 100.501 81.495 14.312 1.00 71.45 43 LEU B N 1
ATOM 1447 C CA . LEU B 1 44 ? 101.909 81.146 14.542 1.00 71.27 43 LEU B CA 1
ATOM 1448 C C . LEU B 1 44 ? 102.016 79.641 14.805 1.00 71.35 43 LEU B C 1
ATOM 1449 O O . LEU B 1 44 ? 101.133 79.055 15.434 1.00 71.12 43 LEU B O 1
ATOM 1454 N N . SER B 1 45 ? 103.078 79.022 14.286 1.00 71.61 44 SER B N 1
ATOM 1455 C CA . SER B 1 45 ? 103.379 77.606 14.529 1.00 71.99 44 SER B CA 1
ATOM 1456 C C . SER B 1 45 ? 104.666 77.585 15.346 1.00 72.15 44 SER B C 1
ATOM 1457 O O . SER B 1 45 ? 105.585 78.357 15.070 1.00 72.08 44 SER B O 1
ATOM 1460 N N . PHE B 1 46 ? 104.708 76.722 16.358 1.00 72.62 45 PHE B N 1
ATOM 1461 C CA . PHE B 1 46 ? 105.841 76.606 17.275 1.00 73.04 45 PHE B CA 1
ATOM 1462 C C . PHE B 1 46 ? 106.416 75.195 17.226 1.00 73.80 45 PHE B C 1
ATOM 1463 O O . PHE B 1 46 ? 105.682 74.248 16.974 1.00 73.68 45 PHE B O 1
ATOM 1471 N N . GLU B 1 47 ? 107.724 75.070 17.459 1.00 74.71 46 GLU B N 1
ATOM 1472 C CA . GLU B 1 47 ? 108.416 73.777 17.460 1.00 75.55 46 GLU B CA 1
ATOM 1473 C C . GLU B 1 47 ? 109.302 73.665 18.694 1.00 76.31 46 GLU B C 1
ATOM 1474 O O . GLU B 1 47 ? 110.192 74.490 18.873 1.00 76.62 46 GLU B O 1
ATOM 1488 N N . ARG B 1 49 ? 112.239 72.410 20.204 1.00 77.94 48 ARG B N 1
ATOM 1489 C CA . ARG B 1 49 ? 113.537 71.845 19.778 1.00 78.05 48 ARG B CA 1
ATOM 1490 C C . ARG B 1 49 ? 114.085 70.865 20.830 1.00 77.44 48 ARG B C 1
ATOM 1491 O O . ARG B 1 49 ? 114.814 69.932 20.479 1.00 77.48 48 ARG B O 1
ATOM 1499 N N . ASP B 1 50 ? 113.742 71.111 22.101 1.00 76.89 49 ASP B N 1
ATOM 1500 C CA . ASP B 1 50 ? 114.031 70.221 23.227 1.00 76.65 49 ASP B CA 1
ATOM 1501 C C . ASP B 1 50 ? 112.659 69.836 23.801 1.00 76.17 49 ASP B C 1
ATOM 1502 O O . ASP B 1 50 ? 111.978 70.678 24.394 1.00 75.91 49 ASP B O 1
ATOM 1507 N N . GLU B 1 51 ? 112.256 68.578 23.606 1.00 75.74 50 GLU B N 1
ATOM 1508 C CA . GLU B 1 51 ? 110.942 68.076 24.089 1.00 75.54 50 GLU B CA 1
ATOM 1509 C C . GLU B 1 51 ? 110.830 67.816 25.612 1.00 75.00 50 GLU B C 1
ATOM 1510 O O . GLU B 1 51 ? 109.726 67.542 26.099 1.00 75.01 50 GLU B O 1
ATOM 1516 N N . LEU B 1 52 ? 111.957 67.896 26.334 1.00 74.28 51 LEU B N 1
ATOM 1517 C CA . LEU B 1 52 ? 112.026 67.787 27.805 1.00 73.78 51 LEU B CA 1
ATOM 1518 C C . LEU B 1 52 ? 111.631 66.420 28.388 1.00 73.54 51 LEU B C 1
ATOM 1519 O O . LEU B 1 52 ? 111.120 66.354 29.514 1.00 73.65 51 LEU B O 1
ATOM 1524 N N . ILE B 1 53 ? 111.908 65.336 27.653 1.00 73.28 52 ILE B N 1
ATOM 1525 C CA . ILE B 1 53 ? 111.590 63.971 28.112 1.00 72.98 52 ILE B CA 1
ATOM 1526 C C . ILE B 1 53 ? 112.509 63.633 29.291 1.00 72.74 52 ILE B C 1
ATOM 1527 O O . ILE B 1 53 ? 113.711 63.916 29.243 1.00 72.79 52 ILE B O 1
ATOM 1532 N N . GLY B 1 54 ? 111.928 63.050 30.341 1.00 72.34 53 GLY B N 1
ATOM 1533 C CA . GLY B 1 54 ? 112.663 62.672 31.552 1.00 71.88 53 GLY B CA 1
ATOM 1534 C C . GLY B 1 54 ? 112.760 63.729 32.644 1.00 71.56 53 GLY B C 1
ATOM 1535 O O . GLY B 1 54 ? 113.218 63.412 33.743 1.00 71.73 53 GLY B O 1
ATOM 1536 N N . ASN B 1 55 ? 112.337 64.968 32.362 1.00 71.11 54 ASN B N 1
ATOM 1537 C CA . ASN B 1 55 ? 112.376 66.058 33.344 1.00 70.84 54 ASN B CA 1
ATOM 1538 C C . ASN B 1 55 ? 111.259 65.854 34.376 1.00 70.86 54 ASN B C 1
ATOM 1539 O O . ASN B 1 55 ? 110.125 65.525 34.011 1.00 70.85 54 ASN B O 1
ATOM 1544 N N . ALA B 1 56 ? 111.595 66.065 35.651 1.00 70.75 55 ALA B N 1
ATOM 1545 C CA . ALA B 1 56 ? 110.662 65.882 36.777 1.00 70.77 55 ALA B CA 1
ATOM 1546 C C . ALA B 1 56 ? 109.453 66.818 36.794 1.00 71.10 55 ALA B C 1
ATOM 1547 O O . ALA B 1 56 ? 108.448 66.476 37.404 1.00 71.45 55 ALA B O 1
ATOM 1549 N N . ILE B 1 57 ? 109.563 67.993 36.164 1.00 71.23 56 ILE B N 1
ATOM 1550 C CA . ILE B 1 57 ? 108.467 68.980 36.078 1.00 71.03 56 ILE B CA 1
ATOM 1551 C C . ILE B 1 57 ? 108.192 69.344 34.609 1.00 71.31 56 ILE B C 1
ATOM 1552 O O . ILE B 1 57 ? 107.995 70.509 34.264 1.00 70.91 56 ILE B O 1
ATOM 1557 N N . ARG B 1 58 ? 108.138 68.313 33.762 1.00 72.07 57 ARG B N 1
ATOM 1558 C CA . ARG B 1 58 ? 107.904 68.459 32.317 1.00 72.38 57 ARG B CA 1
ATOM 1559 C C . ARG B 1 58 ? 106.559 69.134 32.038 1.00 71.80 57 ARG B C 1
ATOM 1560 O O . ARG B 1 58 ? 106.511 70.129 31.318 1.00 71.42 57 ARG B O 1
ATOM 1568 N N . ARG B 1 59 ? 105.490 68.600 32.632 1.00 71.46 58 ARG B N 1
ATOM 1569 C CA . ARG B 1 59 ? 104.121 69.156 32.479 1.00 71.22 58 ARG B CA 1
ATOM 1570 C C . ARG B 1 59 ? 104.042 70.621 32.899 1.00 70.23 58 ARG B C 1
ATOM 1571 O O . ARG B 1 59 ? 103.389 71.428 32.237 1.00 70.92 58 ARG B O 1
ATOM 1587 N N . LEU B 1 61 ? 106.653 72.851 33.098 1.00 70.16 60 LEU B N 1
ATOM 1588 C CA . LEU B 1 61 ? 107.433 73.641 32.119 1.00 70.68 60 LEU B CA 1
ATOM 1589 C C . LEU B 1 61 ? 106.658 73.921 30.824 1.00 71.48 60 LEU B C 1
ATOM 1590 O O . LEU B 1 61 ? 106.769 75.017 30.272 1.00 71.59 60 LEU B O 1
ATOM 1595 N N . TYR B 1 62 ? 105.888 72.934 30.357 1.00 72.49 61 TYR B N 1
ATOM 1596 C CA . TYR B 1 62 ? 105.002 73.097 29.186 1.00 73.18 61 TYR B CA 1
ATOM 1597 C C . TYR B 1 62 ? 103.899 74.155 29.414 1.00 73.19 61 TYR B C 1
ATOM 1598 O O . TYR B 1 62 ? 103.462 74.790 28.455 1.00 72.98 61 TYR B O 1
ATOM 1607 N N . GLY B 1 63 ? 103.461 74.334 30.665 1.00 73.15 62 GLY B N 1
ATOM 1608 C CA . GLY B 1 63 ? 102.471 75.355 31.026 1.00 73.10 62 GLY B CA 1
ATOM 1609 C C . GLY B 1 63 ? 102.954 76.761 30.707 1.00 73.18 62 GLY B C 1
ATOM 1610 O O . GLY B 1 63 ? 102.216 77.558 30.111 1.00 73.53 62 GLY B O 1
ATOM 1611 N N . GLY B 1 64 ? 104.198 77.050 31.097 1.00 72.96 63 GLY B N 1
ATOM 1612 C CA . GLY B 1 64 ? 104.846 78.337 30.821 1.00 72.69 63 GLY B CA 1
ATOM 1613 C C . GLY B 1 64 ? 105.111 78.577 29.340 1.00 72.41 63 GLY B C 1
ATOM 1614 O O . GLY B 1 64 ? 104.957 79.703 28.866 1.00 72.82 63 GLY B O 1
ATOM 1615 N N . VAL B 1 65 ? 105.510 77.524 28.618 1.00 71.79 64 VAL B N 1
ATOM 1616 C CA . VAL B 1 65 ? 105.758 77.600 27.164 1.00 71.53 64 VAL B CA 1
ATOM 1617 C C . VAL B 1 65 ? 104.467 77.949 26.405 1.00 71.42 64 VAL B C 1
ATOM 1618 O O . VAL B 1 65 ? 104.490 78.781 25.502 1.00 71.56 64 VAL B O 1
ATOM 1622 N N . ILE B 1 66 ? 103.359 77.313 26.793 1.00 71.65 65 ILE B N 1
ATOM 1623 C CA . ILE B 1 66 ? 102.031 77.548 26.206 1.00 71.46 65 ILE B CA 1
ATOM 1624 C C . ILE B 1 66 ? 101.528 78.979 26.467 1.00 71.64 65 ILE B C 1
ATOM 1625 O O . ILE B 1 66 ? 100.980 79.599 25.557 1.00 71.63 65 ILE B O 1
ATOM 1630 N N . SER B 1 67 ? 101.714 79.487 27.692 1.00 71.69 66 SER B N 1
ATOM 1631 C CA . SER B 1 67 ? 101.306 80.863 28.047 1.00 71.70 66 SER B CA 1
ATOM 1632 C C . SER B 1 67 ? 102.086 81.906 27.235 1.00 71.66 66 SER B C 1
ATOM 1633 O O . SER B 1 67 ? 101.501 82.897 26.789 1.00 71.74 66 SER B O 1
ATOM 1636 N N . SER B 1 68 ? 103.395 81.676 27.069 1.00 71.40 67 SER B N 1
ATOM 1637 C CA . SER B 1 68 ? 104.270 82.542 26.258 1.00 71.54 67 SER B CA 1
ATOM 1638 C C . SER B 1 68 ? 103.882 82.509 24.789 1.00 71.41 67 SER B C 1
ATOM 1639 O O . SER B 1 68 ? 103.880 83.552 24.141 1.00 70.85 67 SER B O 1
ATOM 1642 N N . ALA B 1 69 ? 103.584 81.311 24.275 1.00 71.40 68 ALA B N 1
ATOM 1643 C CA . ALA B 1 69 ? 103.146 81.123 22.880 1.00 71.55 68 ALA B CA 1
ATOM 1644 C C . ALA B 1 69 ? 101.853 81.899 22.614 1.00 71.69 68 ALA B C 1
ATOM 1645 O O . ALA B 1 69 ? 101.749 82.606 21.605 1.00 71.73 68 ALA B O 1
ATOM 1647 N N . ILE B 1 70 ? 100.893 81.762 23.537 1.00 71.86 69 ILE B N 1
ATOM 1648 C CA . ILE B 1 70 ? 99.599 82.466 23.496 1.00 71.56 69 ILE B CA 1
ATOM 1649 C C . ILE B 1 70 ? 99.797 83.987 23.541 1.00 72.21 69 ILE B C 1
ATOM 1650 O O . ILE B 1 70 ? 99.232 84.702 22.713 1.00 72.48 69 ILE B O 1
ATOM 1655 N N . ASP B 1 71 ? 100.612 84.453 24.491 1.00 72.93 70 ASP B N 1
ATOM 1656 C CA . ASP B 1 71 ? 100.937 85.881 24.648 1.00 73.40 70 ASP B CA 1
ATOM 1657 C C . ASP B 1 71 ? 101.607 86.470 23.398 1.00 73.70 70 ASP B C 1
ATOM 1658 O O . ASP B 1 71 ? 101.299 87.595 23.011 1.00 74.35 70 ASP B O 1
ATOM 1671 N N . THR B 1 73 ? 101.385 85.216 20.198 1.00 72.39 72 THR B N 1
ATOM 1672 C CA . THR B 1 73 ? 100.377 85.186 19.126 1.00 71.59 72 THR B CA 1
ATOM 1673 C C . THR B 1 73 ? 99.411 86.376 19.269 1.00 71.37 72 THR B C 1
ATOM 1674 O O . THR B 1 73 ? 99.088 87.042 18.282 1.00 71.09 72 THR B O 1
ATOM 1678 N N . ALA B 1 74 ? 98.976 86.629 20.507 1.00 71.13 73 ALA B N 1
ATOM 1679 C CA . ALA B 1 74 ? 98.095 87.750 20.842 1.00 71.12 73 ALA B CA 1
ATOM 1680 C C . ALA B 1 74 ? 98.767 89.110 20.607 1.00 71.09 73 ALA B C 1
ATOM 1681 O O . ALA B 1 74 ? 98.090 90.074 20.256 1.00 71.44 73 ALA B O 1
ATOM 1683 N N . GLY B 1 75 ? 100.082 89.183 20.822 1.00 71.07 74 GLY B N 1
ATOM 1684 C CA . GLY B 1 75 ? 100.864 90.395 20.568 1.00 70.89 74 GLY B CA 1
ATOM 1685 C C . GLY B 1 75 ? 100.957 90.719 19.084 1.00 70.76 74 GLY B C 1
ATOM 1686 O O . GLY B 1 75 ? 100.897 91.892 18.703 1.00 70.89 74 GLY B O 1
ATOM 1687 N N . LEU B 1 76 ? 101.122 89.683 18.256 1.00 70.40 75 LEU B N 1
ATOM 1688 C CA . LEU B 1 76 ? 101.129 89.842 16.795 1.00 70.69 75 LEU B CA 1
ATOM 1689 C C . LEU B 1 76 ? 99.731 90.213 16.289 1.00 70.63 75 LEU B C 1
ATOM 1690 O O . LEU B 1 76 ? 99.613 91.017 15.375 1.00 70.68 75 LEU B O 1
ATOM 1695 N N . ALA B 1 77 ? 98.687 89.625 16.884 1.00 70.71 76 ALA B N 1
ATOM 1696 C CA . ALA B 1 77 ? 97.290 89.953 16.544 1.00 70.44 76 ALA B CA 1
ATOM 1697 C C . ALA B 1 77 ? 96.967 91.407 16.906 1.00 70.41 76 ALA B C 1
ATOM 1698 O O . ALA B 1 77 ? 96.354 92.117 16.105 1.00 70.57 76 ALA B O 1
ATOM 1700 N N . ALA B 1 78 ? 97.393 91.835 18.100 1.00 70.21 77 ALA B N 1
ATOM 1701 C CA . ALA B 1 78 ? 97.228 93.227 18.568 1.00 70.09 77 ALA B CA 1
ATOM 1702 C C . ALA B 1 78 ? 97.919 94.218 17.622 1.00 70.11 77 ALA B C 1
ATOM 1703 O O . ALA B 1 78 ? 97.322 95.235 17.257 1.00 70.10 77 ALA B O 1
ATOM 1705 N N . PHE B 1 79 ? 99.154 93.898 17.217 1.00 70.07 78 PHE B N 1
ATOM 1706 C CA . PHE B 1 79 ? 99.916 94.708 16.246 1.00 70.04 78 PHE B CA 1
ATOM 1707 C C . PHE B 1 79 ? 99.145 94.910 14.931 1.00 70.09 78 PHE B C 1
ATOM 1708 O O . PHE B 1 79 ? 99.070 96.031 14.427 1.00 70.40 78 PHE B O 1
ATOM 1724 N N . GLY B 1 81 ? 95.929 94.681 14.491 1.00 71.35 80 GLY B N 1
ATOM 1725 C CA . GLY B 1 81 ? 94.736 95.469 14.800 1.00 71.70 80 GLY B CA 1
ATOM 1726 C C . GLY B 1 81 ? 95.053 96.954 14.886 1.00 72.01 80 GLY B C 1
ATOM 1727 O O . GLY B 1 81 ? 94.341 97.769 14.290 1.00 72.25 80 GLY B O 1
ATOM 1728 N N . PHE B 1 82 ? 96.118 97.299 15.619 1.00 72.23 81 PHE B N 1
ATOM 1729 C CA . PHE B 1 82 ? 96.555 98.701 15.775 1.00 72.39 81 PHE B CA 1
ATOM 1730 C C . PHE B 1 82 ? 97.103 99.334 14.486 1.00 72.54 81 PHE B C 1
ATOM 1731 O O . PHE B 1 82 ? 96.784 100.492 14.202 1.00 72.57 81 PHE B O 1
ATOM 1739 N N . GLN B 1 83 ? 97.920 98.592 13.729 1.00 72.89 82 GLN B N 1
ATOM 1740 C CA . GLN B 1 83 ? 98.506 99.104 12.462 1.00 73.34 82 GLN B CA 1
ATOM 1741 C C . GLN B 1 83 ? 97.448 99.383 11.381 1.00 73.71 82 GLN B C 1
ATOM 1742 O O . GLN B 1 83 ? 97.644 100.272 10.554 1.00 73.97 82 GLN B O 1
ATOM 1748 N N . GLU B 1 84 ? 96.359 98.603 11.391 1.00 74.55 83 GLU B N 1
ATOM 1749 C CA . GLU B 1 84 ? 95.199 98.781 10.488 1.00 74.89 83 GLU B CA 1
ATOM 1750 C C . GLU B 1 84 ? 94.570 100.171 10.682 1.00 75.13 83 GLU B C 1
ATOM 1751 O O . GLU B 1 84 ? 94.179 100.818 9.706 1.00 74.90 83 GLU B O 1
ATOM 1757 N N . LYS B 1 85 ? 94.485 100.613 11.941 1.00 75.47 84 LYS B N 1
ATOM 1758 C CA . LYS B 1 85 ? 93.970 101.950 12.290 1.00 75.84 84 LYS B CA 1
ATOM 1759 C C . LYS B 1 85 ? 94.916 103.096 11.889 1.00 75.82 84 LYS B C 1
ATOM 1760 O O . LYS B 1 85 ? 94.458 104.223 11.677 1.00 75.92 84 LYS B O 1
ATOM 1774 N N . SER B 1 87 ? 96.131 104.368 9.253 1.00 76.54 86 SER B N 1
ATOM 1775 C CA . SER B 1 87 ? 95.837 104.348 7.817 1.00 76.82 86 SER B CA 1
ATOM 1776 C C . SER B 1 87 ? 96.879 105.042 6.932 1.00 76.98 86 SER B C 1
ATOM 1777 O O . SER B 1 87 ? 97.572 104.376 6.154 1.00 77.26 86 SER B O 1
ATOM 1780 N N . GLY B 1 88 ? 96.999 106.364 7.077 1.00 76.86 87 GLY B N 1
ATOM 1781 C CA . GLY B 1 88 ? 97.935 107.175 6.280 1.00 76.74 87 GLY B CA 1
ATOM 1782 C C . GLY B 1 88 ? 99.353 107.349 6.816 1.00 76.57 87 GLY B C 1
ATOM 1783 O O . GLY B 1 88 ? 100.078 108.220 6.323 1.00 76.73 87 GLY B O 1
ATOM 1784 N N . LYS B 1 89 ? 99.755 106.530 7.796 1.00 76.26 88 LYS B N 1
ATOM 1785 C CA . LYS B 1 89 ? 101.091 106.607 8.410 1.00 76.03 88 LYS B CA 1
ATOM 1786 C C . LYS B 1 89 ? 102.124 105.799 7.606 1.00 75.81 88 LYS B C 1
ATOM 1787 O O . LYS B 1 89 ? 101.742 104.831 6.934 1.00 75.91 88 LYS B O 1
ATOM 1793 N N . PRO B 1 90 ? 103.432 106.173 7.678 1.00 75.51 89 PRO B N 1
ATOM 1794 C CA . PRO B 1 90 ? 104.449 105.389 6.950 1.00 75.30 89 PRO B CA 1
ATOM 1795 C C . PRO B 1 90 ? 104.797 104.062 7.644 1.00 75.17 89 PRO B C 1
ATOM 1796 O O . PRO B 1 90 ? 104.395 103.837 8.793 1.00 75.07 89 PRO B O 1
ATOM 1805 N N . GLU B 1 92 ? 107.670 103.080 8.827 1.00 74.66 91 GLU B N 1
ATOM 1806 C CA . GLU B 1 92 ? 108.603 103.297 9.955 1.00 74.45 91 GLU B CA 1
ATOM 1807 C C . GLU B 1 92 ? 107.870 103.533 11.281 1.00 74.21 91 GLU B C 1
ATOM 1808 O O . GLU B 1 92 ? 108.282 102.995 12.313 1.00 74.10 91 GLU B O 1
ATOM 1814 N N . GLU B 1 93 ? 106.812 104.351 11.247 1.00 74.09 92 GLU B N 1
ATOM 1815 C CA . GLU B 1 93 ? 105.989 104.638 12.440 1.00 74.10 92 GLU B CA 1
ATOM 1816 C C . GLU B 1 93 ? 105.159 103.426 12.885 1.00 73.95 92 GLU B C 1
ATOM 1817 O O . GLU B 1 93 ? 104.956 103.237 14.088 1.00 73.90 92 GLU B O 1
ATOM 1823 N N . LYS B 1 94 ? 104.671 102.633 11.920 1.00 73.79 93 LYS B N 1
ATOM 1824 C CA . LYS B 1 94 ? 103.948 101.379 12.203 1.00 73.66 93 LYS B CA 1
ATOM 1825 C C . LYS B 1 94 ? 104.882 100.385 12.895 1.00 73.55 93 LYS B C 1
ATOM 1826 O O . LYS B 1 94 ? 104.510 99.796 13.905 1.00 73.47 93 LYS B O 1
ATOM 1832 N N . LEU B 1 95 ? 106.084 100.206 12.342 1.00 73.40 94 LEU B N 1
ATOM 1833 C CA . LEU B 1 95 ? 107.109 99.325 12.945 1.00 73.39 94 LEU B CA 1
ATOM 1834 C C . LEU B 1 95 ? 107.554 99.814 14.337 1.00 72.86 94 LEU B C 1
ATOM 1835 O O . LEU B 1 95 ? 107.830 98.991 15.207 1.00 72.99 94 LEU B O 1
ATOM 1840 N N . ALA B 1 96 ? 107.617 101.134 14.535 1.00 72.20 95 ALA B N 1
ATOM 1841 C CA . ALA B 1 96 ? 107.952 101.722 15.849 1.00 71.71 95 ALA B CA 1
ATOM 1842 C C . ALA B 1 96 ? 106.871 101.443 16.912 1.00 71.20 95 ALA B C 1
ATOM 1843 O O . ALA B 1 96 ? 107.197 101.286 18.090 1.00 71.61 95 ALA B O 1
ATOM 1853 N N . ILE B 1 98 ? 105.022 98.712 17.371 1.00 69.80 97 ILE B N 1
ATOM 1854 C CA . ILE B 1 98 ? 105.119 97.336 17.918 1.00 69.79 97 ILE B CA 1
ATOM 1855 C C . ILE B 1 98 ? 105.969 97.265 19.208 1.00 70.15 97 ILE B C 1
ATOM 1856 O O . ILE B 1 98 ? 105.706 96.429 20.074 1.00 70.5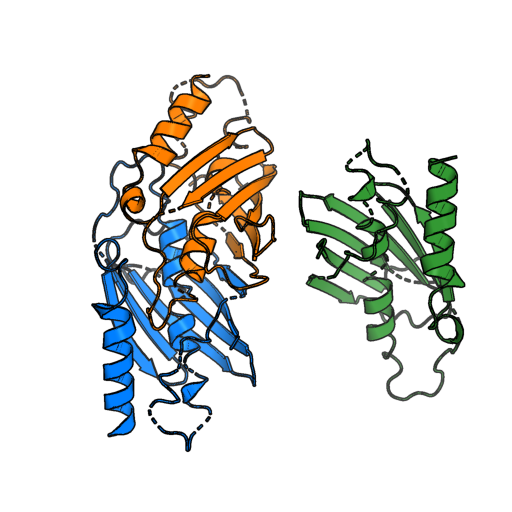8 97 ILE B O 1
ATOM 1861 N N . GLY B 1 99 ? 106.964 98.151 19.322 1.00 70.37 98 GLY B N 1
ATOM 1862 C CA . GLY B 1 99 ? 107.787 98.282 20.526 1.00 70.48 98 GLY B CA 1
ATOM 1863 C C . GLY B 1 99 ? 107.066 98.846 21.742 1.00 70.70 98 GLY B C 1
ATOM 1864 O O . GLY B 1 99 ? 107.549 98.680 22.857 1.00 70.46 98 GLY B O 1
ATOM 1865 N N . ARG B 1 100 ? 105.942 99.537 21.524 1.00 71.17 99 ARG B N 1
ATOM 1866 C CA . ARG B 1 100 ? 105.094 100.070 22.599 1.00 71.32 99 ARG B CA 1
ATOM 1867 C C . ARG B 1 100 ? 104.021 99.075 23.079 1.00 71.36 99 ARG B C 1
ATOM 1868 O O . ARG B 1 100 ? 103.402 99.321 24.116 1.00 71.35 99 ARG B O 1
ATOM 1872 N N . LEU B 1 101 ? 103.797 97.976 22.343 1.00 71.48 100 LEU B N 1
ATOM 1873 C CA . LEU B 1 101 ? 102.817 96.945 22.737 1.00 71.53 100 LEU B CA 1
ATOM 1874 C C . LEU B 1 101 ? 103.254 96.231 24.020 1.00 71.56 100 LEU B C 1
ATOM 1875 O O . LEU B 1 101 ? 104.379 95.740 24.107 1.00 71.77 100 LEU B O 1
ATOM 1880 N N . SER B 1 102 ? 102.351 96.192 24.999 1.00 71.59 101 SER B N 1
ATOM 1881 C CA . SER B 1 102 ? 102.588 95.574 26.304 1.00 71.29 101 SER B CA 1
ATOM 1882 C C . SER B 1 102 ? 101.328 94.824 26.749 1.00 71.20 101 SER B C 1
ATOM 1883 O O . SER B 1 102 ? 100.217 95.327 26.576 1.00 71.66 101 SER B O 1
ATOM 1886 N N . THR B 1 103 ? 101.503 93.628 27.309 1.00 71.02 102 THR B N 1
ATOM 1887 C CA . THR B 1 103 ? 100.389 92.807 27.779 1.00 70.93 102 THR B CA 1
ATOM 1888 C C . THR B 1 103 ? 99.827 93.409 29.054 1.00 70.85 102 THR B C 1
ATOM 1889 O O . THR B 1 103 ? 100.588 93.711 29.965 1.00 71.54 102 THR B O 1
ATOM 1901 N N . SER B 1 105 ? 96.568 92.013 30.426 1.00 71.51 104 SER B N 1
ATOM 1902 C CA . SER B 1 105 ? 95.909 90.869 31.050 1.00 72.05 104 SER B CA 1
ATOM 1903 C C . SER B 1 105 ? 96.099 89.617 30.191 1.00 72.52 104 SER B C 1
ATOM 1904 O O . SER B 1 105 ? 95.948 89.691 28.968 1.00 72.87 104 SER B O 1
ATOM 1907 N N . LEU B 1 106 ? 96.443 88.495 30.826 1.00 72.62 105 LEU B N 1
ATOM 1908 C CA . LEU B 1 106 ? 96.630 87.203 30.147 1.00 72.97 105 LEU B CA 1
ATOM 1909 C C . LEU B 1 106 ? 95.873 86.133 30.936 1.00 73.22 105 LEU B C 1
ATOM 1910 O O . LEU B 1 106 ? 96.232 85.850 32.086 1.00 73.57 105 LEU B O 1
ATOM 1915 N N . HIS B 1 107 ? 94.816 85.585 30.331 1.00 72.95 106 HIS B N 1
ATOM 1916 C CA . HIS B 1 107 ? 93.966 84.541 30.924 1.00 73.19 106 HIS B CA 1
ATOM 1917 C C . HIS B 1 107 ? 94.074 83.307 30.028 1.00 72.60 106 HIS B C 1
ATOM 1918 O O . HIS B 1 107 ? 93.653 83.371 28.887 1.00 72.50 106 HIS B O 1
ATOM 1925 N N . VAL B 1 108 ? 94.665 82.218 30.529 1.00 71.90 107 VAL B N 1
ATOM 1926 C CA . VAL B 1 108 ? 94.804 80.961 29.784 1.00 71.13 107 VAL B CA 1
ATOM 1927 C C . VAL B 1 108 ? 94.165 79.806 30.557 1.00 70.67 107 VAL B C 1
ATOM 1928 O O . VAL B 1 108 ? 94.473 79.628 31.737 1.00 71.19 107 VAL B O 1
ATOM 1932 N N . GLU B 1 109 ? 93.276 79.069 29.876 1.00 70.08 108 GLU B N 1
ATOM 1933 C CA A GLU B 1 109 ? 92.596 77.886 30.406 0.59 69.97 108 GLU B CA 1
ATOM 1934 C CA B GLU B 1 109 ? 92.605 77.869 30.405 0.41 70.03 108 GLU B CA 1
ATOM 1935 C C . GLU B 1 109 ? 93.143 76.672 29.630 1.00 70.26 108 GLU B C 1
ATOM 1936 O O . GLU B 1 109 ? 93.078 76.654 28.399 1.00 69.62 108 GLU B O 1
ATOM 1947 N N . TYR B 1 110 ? 93.677 75.680 30.351 1.00 71.08 109 TYR B N 1
ATOM 1948 C CA . TYR B 1 110 ? 94.274 74.469 29.764 1.00 71.98 109 TYR B CA 1
ATOM 1949 C C . TYR B 1 110 ? 93.283 73.291 29.783 1.00 73.25 109 TYR B C 1
ATOM 1950 O O . TYR B 1 110 ? 92.769 72.933 30.840 1.00 72.74 109 TYR B O 1
ATOM 1959 N N . LEU B 1 111 ? 93.047 72.687 28.617 1.00 75.67 110 LEU B N 1
ATOM 1960 C CA . LEU B 1 111 ? 92.096 71.567 28.456 1.00 77.72 110 LEU B CA 1
ATOM 1961 C C . LEU B 1 111 ? 92.746 70.200 28.652 1.00 79.68 110 LEU B C 1
ATOM 1962 O O . LEU B 1 111 ? 92.069 69.261 29.068 1.00 79.94 110 LEU B O 1
ATOM 1967 N N . ARG B 1 112 ? 94.030 70.083 28.305 1.00 82.30 111 ARG B N 1
ATOM 1968 C CA . ARG B 1 112 ? 94.800 68.837 28.467 1.00 84.45 111 ARG B CA 1
ATOM 1969 C C . ARG B 1 112 ? 96.318 69.149 28.515 1.00 85.69 111 ARG B C 1
ATOM 1970 O O . ARG B 1 112 ? 96.699 70.314 28.331 1.00 86.54 111 ARG B O 1
ATOM 1978 N N . PRO B 1 113 ? 97.180 68.142 28.813 1.00 86.82 112 PRO B N 1
ATOM 1979 C CA . PRO B 1 113 ? 98.641 68.403 28.786 1.00 87.29 112 PRO B CA 1
ATOM 1980 C C . PRO B 1 113 ? 99.202 68.656 27.365 1.00 87.64 112 PRO B C 1
ATOM 1981 O O . PRO B 1 113 ? 98.659 68.125 26.382 1.00 88.08 112 PRO B O 1
ATOM 1985 N N . GLY B 1 114 ? 100.269 69.459 27.276 1.00 87.46 113 GLY B N 1
ATOM 1986 C CA . GLY B 1 114 ? 100.912 69.804 25.997 1.00 87.26 113 GLY B CA 1
ATOM 1987 C C . GLY B 1 114 ? 101.657 68.624 25.407 1.00 86.97 113 GLY B C 1
ATOM 1988 O O . GLY B 1 114 ? 101.223 68.066 24.402 1.00 87.55 113 GLY B O 1
ATOM 1989 N N . LEU B 1 115 ? 102.785 68.278 26.036 1.00 86.62 114 LEU B N 1
ATOM 1990 C CA . LEU B 1 115 ? 103.642 67.109 25.711 1.00 86.04 114 LEU B CA 1
ATOM 1991 C C . LEU B 1 115 ? 103.860 66.734 24.222 1.00 85.43 114 LEU B C 1
ATOM 1992 O O . LEU B 1 115 ? 103.951 65.546 23.887 1.00 85.75 114 LEU B O 1
ATOM 1994 N N . GLY B 1 116 ? 103.968 67.748 23.355 1.00 84.61 115 GLY B N 1
ATOM 1995 C CA . GLY B 1 116 ? 104.140 67.563 21.900 1.00 83.79 115 GLY B CA 1
ATOM 1996 C C . GLY B 1 116 ? 105.354 68.266 21.318 1.00 82.98 115 GLY B C 1
ATOM 1997 O O . GLY B 1 116 ? 105.862 69.228 21.901 1.00 83.10 115 GLY B O 1
ATOM 1998 N N . ARG B 1 117 ? 105.804 67.785 20.157 1.00 81.98 116 ARG B N 1
ATOM 1999 C CA . ARG B 1 117 ? 106.955 68.360 19.449 1.00 81.31 116 ARG B CA 1
ATOM 2000 C C . ARG B 1 117 ? 106.610 69.720 18.842 1.00 80.75 116 ARG B C 1
ATOM 2001 O O . ARG B 1 117 ? 107.344 70.686 19.052 1.00 80.54 116 ARG B O 1
ATOM 2003 N N . GLU B 1 118 ? 105.500 69.764 18.090 1.00 80.31 117 GLU B N 1
ATOM 2004 C CA A GLU B 1 118 ? 105.029 70.972 17.422 0.50 80.12 117 GLU B CA 1
ATOM 2005 C CA B GLU B 1 118 ? 105.018 70.982 17.418 0.50 80.18 117 GLU B CA 1
ATOM 2006 C C . GLU B 1 118 ? 103.552 71.246 17.743 1.00 80.02 117 GLU B C 1
ATOM 2007 O O . GLU B 1 118 ? 102.736 70.320 17.771 1.00 80.52 117 GLU B O 1
ATOM 2018 N N . PHE B 1 119 ? 103.239 72.524 17.982 1.00 79.36 118 PHE B N 1
ATOM 2019 C CA . PHE B 1 119 ? 101.889 73.012 18.271 1.00 78.65 118 PHE B CA 1
ATOM 2020 C C . PHE B 1 119 ? 101.657 74.326 17.505 1.00 77.77 118 PHE B C 1
ATOM 2021 O O . PHE B 1 119 ? 102.615 75.027 17.172 1.00 77.69 118 PHE B O 1
ATOM 2029 N N . VAL B 1 120 ? 100.391 74.623 17.208 1.00 76.79 119 VAL B N 1
ATOM 2030 C CA . VAL B 1 120 ? 99.992 75.817 16.441 1.00 76.04 119 VAL B CA 1
ATOM 2031 C C . VAL B 1 120 ? 99.007 76.672 17.256 1.00 74.94 119 VAL B C 1
ATOM 2032 O O . VAL B 1 120 ? 98.171 76.134 17.981 1.00 74.51 119 VAL B O 1
ATOM 2036 N N . CYS B 1 121 ? 99.128 77.995 17.139 1.00 73.96 120 CYS B N 1
ATOM 2037 C CA . CYS B 1 121 ? 98.284 78.944 17.866 1.00 73.41 120 CYS B CA 1
ATOM 2038 C C . CYS B 1 121 ? 97.688 79.991 16.927 1.00 72.81 120 CYS B C 1
ATOM 2039 O O . CYS B 1 121 ? 98.426 80.649 16.202 1.00 72.71 120 CYS B O 1
ATOM 2042 N N . THR B 1 122 ? 96.361 80.127 16.952 1.00 72.45 121 THR B N 1
ATOM 2043 C CA . THR B 1 122 ? 95.622 81.087 16.129 1.00 72.30 121 THR B CA 1
ATOM 2044 C C . THR B 1 122 ? 95.101 82.189 17.047 1.00 72.51 121 THR B C 1
ATOM 2045 O O . THR B 1 122 ? 94.523 81.889 18.088 1.00 72.56 121 THR B O 1
ATOM 2049 N N . GLY B 1 123 ? 95.318 83.446 16.661 1.00 72.83 122 GLY B N 1
ATOM 2050 C CA . GLY B 1 123 ? 94.871 84.618 17.421 1.00 73.49 122 GLY B CA 1
ATOM 2051 C C . GLY B 1 123 ? 93.807 85.361 16.641 1.00 73.82 122 GLY B C 1
ATOM 2052 O O . GLY B 1 123 ? 94.070 85.770 15.514 1.00 74.41 122 GLY B O 1
ATOM 2053 N N . TYR B 1 124 ? 92.615 85.510 17.227 1.00 74.54 123 TYR B N 1
ATOM 2054 C CA . TYR B 1 124 ? 91.486 86.230 16.614 1.00 75.17 123 TYR B CA 1
ATOM 2055 C C . TYR B 1 124 ? 91.338 87.561 17.327 1.00 76.02 123 TYR B C 1
ATOM 2056 O O . TYR B 1 124 ? 91.191 87.580 18.555 1.00 75.62 123 TYR B O 1
ATOM 2065 N N . ASN B 1 125 ? 91.369 88.662 16.570 1.00 77.30 124 ASN B N 1
ATOM 2066 C CA . ASN B 1 125 ? 91.207 90.010 17.141 1.00 78.34 124 ASN B CA 1
ATOM 2067 C C . ASN B 1 125 ? 89.699 90.234 17.331 1.00 79.02 124 ASN B C 1
ATOM 2068 O O . ASN B 1 125 ? 88.960 90.341 16.350 1.00 79.34 124 ASN B O 1
ATOM 2073 N N . VAL B 1 126 ? 89.259 90.273 18.591 1.00 79.84 125 VAL B N 1
ATOM 2074 C CA . VAL B 1 126 ? 87.834 90.400 18.944 1.00 80.88 125 VAL B CA 1
ATOM 2075 C C . VAL B 1 126 ? 87.334 91.833 18.721 1.00 81.50 125 VAL B C 1
ATOM 2076 O O . VAL B 1 126 ? 86.358 92.059 17.997 1.00 81.63 125 VAL B O 1
ATOM 2080 N N . ARG B 1 127 ? 88.005 92.778 19.376 1.00 82.04 126 ARG B N 1
ATOM 2081 C CA . ARG B 1 127 ? 87.699 94.206 19.272 1.00 82.44 126 ARG B CA 1
ATOM 2082 C C . ARG B 1 127 ? 88.962 95.007 19.587 1.00 82.76 126 ARG B C 1
ATOM 2083 O O . ARG B 1 127 ? 89.663 94.703 20.562 1.00 82.81 126 ARG B O 1
ATOM 2085 N N . THR B 1 128 ? 89.267 95.986 18.734 1.00 82.78 127 THR B N 1
ATOM 2086 C CA . THR B 1 128 ? 90.406 96.878 18.920 1.00 82.59 127 THR B CA 1
ATOM 2087 C C . THR B 1 128 ? 89.809 98.259 19.126 1.00 82.27 127 THR B C 1
ATOM 2088 O O . THR B 1 128 ? 89.233 98.828 18.192 1.00 82.77 127 THR B O 1
ATOM 2092 N N . GLY B 1 129 ? 89.907 98.773 20.354 1.00 81.41 128 GLY B N 1
ATOM 2093 C CA . GLY B 1 129 ? 89.451 100.123 20.680 1.00 80.84 128 GLY B CA 1
ATOM 2094 C C . GLY B 1 129 ? 90.558 101.111 20.350 1.00 80.22 128 GLY B C 1
ATOM 2095 O O . GLY B 1 129 ? 91.352 100.888 19.430 1.00 80.57 128 GLY B O 1
ATOM 2096 N N . ASN B 1 130 ? 90.625 102.203 21.104 1.00 79.49 129 ASN B N 1
ATOM 2097 C CA . ASN B 1 130 ? 91.656 103.220 20.897 1.00 78.72 129 ASN B CA 1
ATOM 2098 C C . ASN B 1 130 ? 93.005 102.718 21.431 1.00 77.52 129 ASN B C 1
ATOM 2099 O O . ASN B 1 130 ? 93.971 102.599 20.672 1.00 77.64 129 ASN B O 1
ATOM 2104 N N . LYS B 1 131 ? 93.030 102.388 22.723 1.00 75.65 130 LYS B N 1
ATOM 2105 C CA . LYS B 1 131 ? 94.236 101.956 23.436 1.00 74.31 130 LYS B CA 1
ATOM 2106 C C . LYS B 1 131 ? 94.338 100.465 23.758 1.00 73.26 130 LYS B C 1
ATOM 2107 O O . LYS B 1 131 ? 95.449 99.991 23.967 1.00 72.77 130 LYS B O 1
ATOM 2113 N N . VAL B 1 132 ? 93.210 99.745 23.819 1.00 72.17 131 VAL B N 1
ATOM 2114 C CA . VAL B 1 132 ? 93.179 98.314 24.184 1.00 71.06 131 VAL B CA 1
ATOM 2115 C C . VAL B 1 132 ? 92.765 97.435 23.000 1.00 70.42 131 VAL B C 1
ATOM 2116 O O . VAL B 1 132 ? 91.814 97.767 22.300 1.00 70.41 131 VAL B O 1
ATOM 2120 N N . ALA B 1 133 ? 93.484 96.325 22.806 1.00 69.92 132 ALA B N 1
ATOM 2121 C CA . ALA B 1 133 ? 93.197 95.314 21.778 1.00 69.55 132 ALA B CA 1
ATOM 2122 C C . ALA B 1 133 ? 92.961 93.983 22.491 1.00 69.30 132 ALA B C 1
ATOM 2123 O O . ALA B 1 133 ? 93.891 93.432 23.067 1.00 69.29 132 ALA B O 1
ATOM 2125 N N . VAL B 1 134 ? 91.720 93.496 22.481 1.00 69.43 133 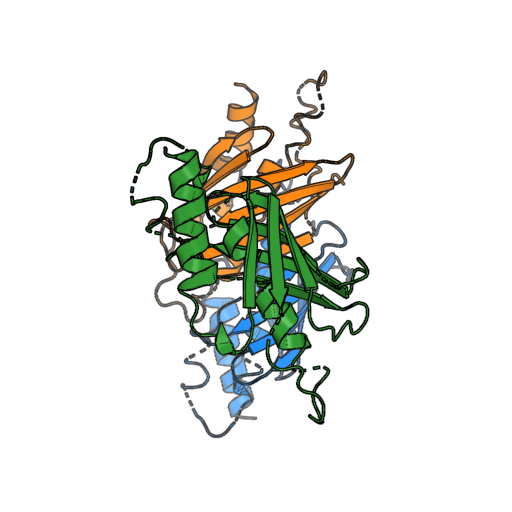VAL B N 1
ATOM 2126 C CA . VAL B 1 134 ? 91.361 92.219 23.114 1.00 69.45 133 VAL B CA 1
ATOM 2127 C C . VAL B 1 134 ? 91.476 91.109 22.064 1.00 69.58 133 VAL B C 1
ATOM 2128 O O . VAL B 1 134 ? 90.868 91.209 20.990 1.00 69.28 133 VAL B O 1
ATOM 2132 N N . ILE B 1 135 ? 92.262 90.075 22.382 1.00 69.59 134 ILE B N 1
ATOM 2133 C CA . ILE B 1 135 ? 92.487 88.925 21.498 1.00 69.63 134 ILE B CA 1
ATOM 2134 C C . ILE B 1 135 ? 92.070 87.619 22.186 1.00 69.05 134 ILE B C 1
ATOM 2135 O O . ILE B 1 135 ? 92.365 87.413 23.362 1.00 68.90 134 ILE B O 1
ATOM 2140 N N . ARG B 1 136 ? 91.364 86.771 21.437 1.00 68.91 135 ARG B N 1
ATOM 2141 C CA . ARG B 1 136 ? 90.974 85.428 21.855 1.00 68.70 135 ARG B CA 1
ATOM 2142 C C . ARG B 1 136 ? 91.911 84.483 21.088 1.00 68.76 135 ARG B C 1
ATOM 2143 O O . ARG B 1 136 ? 92.048 84.616 19.860 1.00 68.92 135 ARG B O 1
ATOM 2145 N N . THR B 1 137 ? 92.576 83.564 21.798 1.00 68.83 136 THR B N 1
ATOM 2146 C CA . THR B 1 137 ? 93.495 82.583 21.175 1.00 68.89 136 THR B CA 1
ATOM 2147 C C . THR B 1 137 ? 93.028 81.125 21.329 1.00 68.88 136 THR B C 1
ATOM 2148 O O . THR B 1 137 ? 92.270 80.796 22.241 1.00 68.62 136 THR B O 1
ATOM 2152 N N . GLU B 1 138 ? 93.491 80.280 20.407 1.00 69.03 137 GLU B N 1
ATOM 2153 C CA . GLU B 1 138 ? 93.245 78.837 20.415 1.00 69.25 137 GLU B CA 1
ATOM 2154 C C . GLU B 1 138 ? 94.562 78.138 20.084 1.00 69.36 137 GLU B C 1
ATOM 2155 O O . GLU B 1 138 ? 95.082 78.320 18.981 1.00 70.02 137 GLU B O 1
ATOM 2161 N N . LEU B 1 139 ? 95.091 77.361 21.030 1.00 69.13 138 LEU B N 1
ATOM 2162 C CA . LEU B 1 139 ? 96.353 76.637 20.861 1.00 69.45 138 LEU B CA 1
ATOM 2163 C C . LEU B 1 139 ? 96.072 75.139 20.739 1.00 70.03 138 LEU B C 1
ATOM 2164 O O . LEU B 1 139 ? 95.468 74.553 21.648 1.00 69.84 138 LEU B O 1
ATOM 2182 N N . ASN B 1 141 ? 97.696 71.113 19.058 1.00 72.32 140 ASN B N 1
ATOM 2183 C CA . ASN B 1 141 ? 98.884 70.272 18.804 1.00 72.71 140 ASN B CA 1
ATOM 2184 C C . ASN B 1 141 ? 98.936 69.788 17.335 1.00 73.84 140 ASN B C 1
ATOM 2185 O O . ASN B 1 141 ? 98.177 70.293 16.503 1.00 73.76 140 ASN B O 1
ATOM 2190 N N . ASP B 1 142 ? 99.845 68.852 17.020 1.00 75.42 141 ASP B N 1
ATOM 2191 C CA . ASP B 1 142 ? 99.958 68.223 15.675 1.00 76.62 141 ASP B CA 1
ATOM 2192 C C . ASP B 1 142 ? 98.687 67.539 15.177 1.00 76.84 141 ASP B C 1
ATOM 2193 O O . ASP B 1 142 ? 98.416 67.524 13.974 1.00 77.13 141 ASP B O 1
ATOM 2198 N N . GLN B 1 143 ? 97.931 66.972 16.116 1.00 76.93 142 GLN B N 1
ATOM 2199 C CA . GLN B 1 143 ? 96.731 66.178 15.832 1.00 77.05 142 GLN B CA 1
ATOM 2200 C C . GLN B 1 143 ? 95.418 66.985 15.725 1.00 76.50 142 GLN B C 1
ATOM 2201 O O . GLN B 1 143 ? 94.336 66.384 15.714 1.00 76.54 142 GLN B O 1
ATOM 2207 N N . ASP B 1 144 ? 95.514 68.321 15.632 1.00 75.88 143 ASP B N 1
ATOM 2208 C CA . ASP B 1 144 ? 94.363 69.237 15.535 1.00 75.49 143 ASP B CA 1
ATOM 2209 C C . ASP B 1 144 ? 93.452 69.184 16.794 1.00 74.88 143 ASP B C 1
ATOM 2210 O O . ASP B 1 144 ? 92.231 69.366 16.698 1.00 75.13 143 ASP B O 1
ATOM 2215 N N . GLU B 1 145 ? 94.058 68.945 17.965 1.00 73.61 144 GLU B N 1
ATOM 2216 C CA . GLU B 1 145 ? 93.340 68.855 19.242 1.00 72.82 144 GLU B CA 1
ATOM 2217 C C . GLU B 1 145 ? 93.556 70.128 20.045 1.00 72.03 144 GLU B C 1
ATOM 2218 O O . GLU B 1 145 ? 94.698 70.481 20.317 1.00 71.47 144 GLU B O 1
ATOM 2224 N N . LEU B 1 146 ? 92.468 70.779 20.456 1.00 71.23 145 LEU B N 1
ATOM 2225 C CA . LEU B 1 146 ? 92.539 71.993 21.275 1.00 70.79 145 LEU B CA 1
ATOM 2226 C C . LEU B 1 146 ? 93.105 71.641 22.653 1.00 70.38 145 LEU B C 1
ATOM 2227 O O . LEU B 1 146 ? 92.487 70.873 23.379 1.00 70.67 145 LEU B O 1
ATOM 2232 N N . ILE B 1 147 ? 94.292 72.163 22.978 1.00 70.31 146 ILE B N 1
ATOM 2233 C CA . ILE B 1 147 ? 94.934 71.928 24.291 1.00 7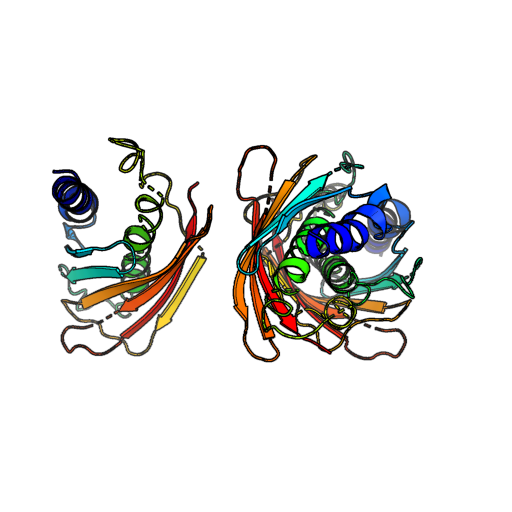0.51 146 ILE B CA 1
ATOM 2234 C C . ILE B 1 147 ? 94.791 73.099 25.267 1.00 69.85 146 ILE B C 1
ATOM 2235 O O . ILE B 1 147 ? 94.782 72.877 26.479 1.00 69.72 146 ILE B O 1
ATOM 2240 N N . ALA B 1 148 ? 94.689 74.327 24.747 1.00 69.34 147 ALA B N 1
ATOM 2241 C CA . ALA B 1 148 ? 94.493 75.528 25.577 1.00 69.38 147 ALA B CA 1
ATOM 2242 C C . ALA B 1 148 ? 93.825 76.674 24.806 1.00 69.44 147 ALA B C 1
ATOM 2243 O O . ALA B 1 148 ? 93.987 76.777 23.585 1.00 69.24 147 ALA B O 1
ATOM 2245 N N . VAL B 1 149 ? 93.056 77.499 25.526 1.00 69.43 148 VAL B N 1
ATOM 2246 C CA . VAL B 1 149 ? 92.394 78.701 24.973 1.00 69.65 148 VAL B CA 1
ATOM 2247 C C . VAL B 1 149 ? 92.818 79.906 25.809 1.00 70.00 148 VAL B C 1
ATOM 2248 O O . VAL B 1 149 ? 93.125 79.757 26.994 1.00 69.45 148 VAL B O 1
ATOM 2252 N N . GLY B 1 150 ? 92.838 81.089 25.198 1.00 70.59 149 GLY B N 1
ATOM 2253 C CA . GLY B 1 150 ? 93.279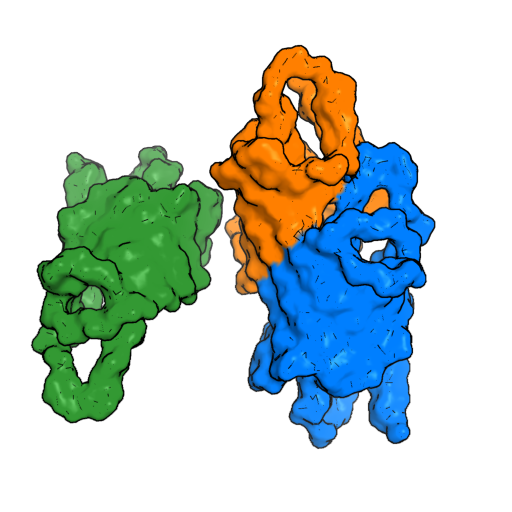 82.295 25.905 1.00 71.07 149 GLY B CA 1
ATOM 2254 C C . GLY B 1 150 ? 92.563 83.582 25.559 1.00 71.25 149 GLY B C 1
ATOM 2255 O O . GLY B 1 150 ? 92.080 83.732 24.448 1.00 71.06 149 GLY B O 1
ATOM 2256 N N . SER B 1 151 ? 92.459 84.472 26.548 1.00 71.45 150 SER B N 1
ATOM 2257 C CA . SER B 1 151 ? 91.929 85.830 26.393 1.00 71.81 150 SER B CA 1
ATOM 2258 C C . SER B 1 151 ? 93.080 86.738 26.812 1.00 71.39 150 SER B C 1
ATOM 2259 O O . SER B 1 151 ? 93.556 86.625 27.940 1.00 70.52 150 SER B O 1
ATOM 2262 N N . VAL B 1 152 ? 93.551 87.589 25.895 1.00 71.55 151 VAL B N 1
ATOM 2263 C CA . VAL B 1 152 ? 94.698 88.473 26.143 1.00 71.63 151 VAL B CA 1
ATOM 2264 C C . VAL B 1 152 ? 94.377 89.919 25.756 1.00 72.14 151 VAL B C 1
ATOM 2265 O O . VAL B 1 152 ? 93.788 90.153 24.697 1.00 72.54 151 VAL B O 1
ATOM 2269 N N . SER B 1 153 ? 94.770 90.863 26.621 1.00 72.35 152 SER B N 1
ATOM 2270 C CA . SER B 1 153 ? 94.601 92.304 26.403 1.00 72.34 152 SER B CA 1
ATOM 2271 C C . SER B 1 153 ? 95.967 92.949 26.222 1.00 72.16 152 SER B C 1
ATOM 2272 O O . SER B 1 153 ? 96.841 92.794 27.082 1.00 71.92 152 SER B O 1
ATOM 2275 N N . TYR B 1 154 ? 96.136 93.664 25.109 1.00 72.23 153 TYR B N 1
ATOM 2276 C CA . TYR B 1 154 ? 97.362 94.405 24.784 1.00 72.26 153 TYR B CA 1
ATOM 2277 C C . TYR B 1 154 ? 97.072 95.899 24.730 1.00 72.45 153 TYR B C 1
ATOM 2278 O O . TYR B 1 154 ? 96.036 96.301 24.204 1.00 72.32 153 TYR B O 1
ATOM 2287 N N . ILE B 1 155 ? 97.996 96.696 25.276 1.00 72.92 154 ILE B N 1
ATOM 2288 C CA . ILE B 1 155 ? 97.918 98.165 25.275 1.00 73.32 154 ILE B CA 1
ATOM 2289 C C . ILE B 1 155 ? 99.213 98.792 24.758 1.00 73.62 154 ILE B C 1
ATOM 2290 O O . ILE B 1 155 ? 100.255 98.130 24.722 1.00 73.57 154 ILE B O 1
ATOM 2295 N N . LEU B 1 156 ? 99.124 100.062 24.361 1.00 74.12 155 LEU B N 1
ATOM 2296 C CA . LEU B 1 156 ? 100.269 100.841 23.901 1.00 74.73 155 LEU B CA 1
ATOM 2297 C C . LEU B 1 156 ? 100.727 101.694 25.084 1.00 75.28 155 LEU B C 1
ATOM 2298 O O . LEU B 1 156 ? 99.955 102.509 25.597 1.00 74.96 155 LEU B O 1
ATOM 2303 N N . VAL B 1 157 ? 101.967 101.471 25.525 1.00 76.11 156 VAL B N 1
ATOM 2304 C CA . VAL B 1 157 ? 102.568 102.178 26.665 1.00 76.88 156 VAL B CA 1
ATOM 2305 C C . VAL B 1 157 ? 103.473 103.316 26.165 1.00 77.24 156 VAL B C 1
ATOM 2306 O O . VAL B 1 157 ? 104.058 103.263 25.076 1.00 77.38 156 VAL B O 1
ATOM 2311 N N . LYS C 1 7 ? 64.569 72.298 1.436 1.00 83.39 6 LYS C N 1
ATOM 2312 C CA . LYS C 1 7 ? 64.799 70.929 1.977 1.00 83.41 6 LYS C CA 1
ATOM 2313 C C . LYS C 1 7 ? 65.832 70.948 3.105 1.00 83.47 6 LYS C C 1
ATOM 2314 O O . LYS C 1 7 ? 65.536 70.521 4.224 1.00 83.55 6 LYS C O 1
ATOM 2320 N N . ASN C 1 8 ? 67.031 71.453 2.798 1.00 83.50 7 ASN C N 1
ATOM 2321 C CA . ASN C 1 8 ? 68.151 71.537 3.768 1.00 83.37 7 ASN C CA 1
ATOM 2322 C C . ASN C 1 8 ? 67.900 72.510 4.937 1.00 83.20 7 ASN C C 1
ATOM 2323 O O . ASN C 1 8 ? 68.407 72.298 6.048 1.00 82.94 7 ASN C O 1
ATOM 2328 N N . GLU C 1 9 ? 67.132 73.570 4.672 1.00 83.02 8 GLU C N 1
ATOM 2329 C CA . GLU C 1 9 ? 66.723 74.542 5.702 1.00 82.70 8 GLU C CA 1
ATOM 2330 C C . GLU C 1 9 ? 65.663 73.907 6.621 1.00 82.10 8 GLU C C 1
ATOM 2331 O O . GLU C 1 9 ? 65.762 74.006 7.849 1.00 81.99 8 GLU C O 1
ATOM 2337 N N . GLU C 1 10 ? 64.671 73.248 6.008 1.00 81.27 9 GLU C N 1
ATOM 2338 C CA . GLU C 1 10 ? 63.563 72.596 6.729 1.00 80.57 9 GLU C CA 1
ATOM 2339 C C . GLU C 1 10 ? 64.000 71.352 7.516 1.00 79.94 9 GLU C C 1
ATOM 2340 O O . GLU C 1 10 ? 63.573 71.173 8.660 1.00 79.85 9 GLU C O 1
ATOM 2346 N N . VAL C 1 11 ? 64.837 70.504 6.905 1.00 79.29 10 VAL C N 1
ATOM 2347 C CA . VAL C 1 11 ? 65.331 69.266 7.553 1.00 78.85 10 VAL C CA 1
ATOM 2348 C C . VAL C 1 11 ? 66.234 69.533 8.777 1.00 78.58 10 VAL C C 1
ATOM 2349 O O . VAL C 1 11 ? 66.334 68.676 9.657 1.00 78.65 10 VAL C O 1
ATOM 2353 N N . LEU C 1 12 ? 66.884 70.706 8.818 1.00 78.19 11 LEU C N 1
ATOM 2354 C CA . LEU C 1 12 ? 67.716 71.128 9.961 1.00 77.97 11 LEU C CA 1
ATOM 2355 C C . LEU C 1 12 ? 66.823 71.375 11.182 1.00 77.62 11 LEU C C 1
ATOM 2356 O O . LEU C 1 12 ? 67.070 70.825 12.252 1.00 77.44 11 LEU C O 1
ATOM 2361 N N . PHE C 1 13 ? 65.792 72.203 10.986 1.00 77.52 12 PHE C N 1
ATOM 2362 C CA . PHE C 1 13 ? 64.786 72.546 12.012 1.00 77.28 12 PHE C CA 1
ATOM 2363 C C . PHE C 1 13 ? 64.118 71.273 12.557 1.00 76.56 12 PHE C C 1
ATOM 2364 O O . PHE C 1 13 ? 64.055 71.089 13.771 1.00 76.66 12 PHE C O 1
ATOM 2372 N N . SER C 1 14 ? 63.681 70.390 11.656 1.00 75.74 13 SER C N 1
ATOM 2373 C CA . SER C 1 14 ? 63.041 69.116 12.031 1.00 75.28 13 SER C CA 1
ATOM 2374 C C . SER C 1 14 ? 63.980 68.175 12.796 1.00 74.85 13 SER C C 1
ATOM 2375 O O . SER C 1 14 ? 63.580 67.609 13.815 1.00 74.78 13 SER C O 1
ATOM 2378 N N . ALA C 1 15 ? 65.212 68.022 12.303 1.00 74.58 14 ALA C N 1
ATOM 2379 C CA . ALA C 1 15 ? 66.232 67.167 12.946 1.00 74.46 14 ALA C CA 1
ATOM 2380 C C . ALA C 1 15 ? 66.617 67.673 14.337 1.00 74.47 14 ALA C C 1
ATOM 2381 O O . ALA C 1 15 ? 66.740 66.876 15.272 1.00 74.26 14 ALA C O 1
ATOM 2383 N N . VAL C 1 16 ? 66.800 68.992 14.458 1.00 74.64 15 VAL C N 1
ATOM 2384 C CA . VAL C 1 16 ? 67.131 69.643 15.737 1.00 74.82 15 VAL C CA 1
ATOM 2385 C C . VAL C 1 16 ? 65.984 69.507 16.752 1.00 74.67 15 VAL C C 1
ATOM 2386 O O . VAL C 1 16 ? 66.232 69.172 17.908 1.00 74.58 15 VAL C O 1
ATOM 2390 N N . ASN C 1 17 ? 64.748 69.755 16.314 1.00 74.68 16 ASN C N 1
ATOM 2391 C CA . ASN C 1 17 ? 63.570 69.634 17.194 1.00 74.94 16 ASN C CA 1
ATOM 2392 C C . ASN C 1 17 ? 63.373 68.227 17.773 1.00 74.91 16 ASN C C 1
ATOM 2393 O O . ASN C 1 17 ? 63.107 68.098 18.965 1.00 75.04 16 ASN C O 1
ATOM 2398 N N . GLU C 1 18 ? 63.534 67.191 16.943 1.00 74.82 17 GLU C N 1
ATOM 2399 C CA . GLU C 1 18 ? 63.412 65.786 17.396 1.00 74.87 17 GLU C CA 1
ATOM 2400 C C . GLU C 1 18 ? 64.413 65.450 18.515 1.00 74.83 17 GLU C C 1
ATOM 2401 O O . GLU C 1 18 ? 64.040 64.832 19.514 1.00 75.13 17 GLU C O 1
ATOM 2403 N N . ILE C 1 19 ? 65.660 65.894 18.347 1.00 74.60 18 ILE C N 1
ATOM 2404 C CA . ILE C 1 19 ? 66.739 65.668 19.325 1.00 74.58 18 ILE C CA 1
ATOM 2405 C C . ILE C 1 19 ? 66.477 66.384 20.664 1.00 74.86 18 ILE C C 1
ATOM 2406 O O . ILE C 1 19 ? 66.541 65.756 21.726 1.00 75.25 18 ILE C O 1
ATOM 2411 N N . PHE C 1 20 ? 66.166 67.679 20.597 1.00 74.82 19 PHE C N 1
ATOM 2412 C CA . PHE C 1 20 ? 65.913 68.502 21.796 1.00 74.95 19 PHE C CA 1
ATOM 2413 C C . PHE C 1 20 ? 64.543 68.301 22.471 1.00 75.41 19 PHE C C 1
ATOM 2414 O O . PHE C 1 20 ? 64.485 68.213 23.698 1.00 75.84 19 PHE C O 1
ATOM 2422 N N . GLU C 1 21 ? 63.464 68.218 21.688 1.00 75.71 20 GLU C N 1
ATOM 2423 C CA . GLU C 1 21 ? 62.090 68.125 22.239 1.00 76.10 20 GLU C CA 1
ATOM 2424 C C . GLU C 1 21 ? 61.634 66.704 22.596 1.00 76.70 20 GLU C C 1
ATOM 2425 O O . GLU C 1 21 ? 61.319 66.424 23.758 1.00 77.00 20 GLU C O 1
ATOM 2431 N N . GLU C 1 22 ? 61.598 65.824 21.595 1.00 77.21 21 GLU C N 1
ATOM 2432 C CA . GLU C 1 22 ? 61.107 64.441 21.752 1.00 77.66 21 GLU C CA 1
ATOM 2433 C C . GLU C 1 22 ? 62.131 63.434 22.302 1.00 78.26 21 GLU C C 1
ATOM 2434 O O . GLU C 1 22 ? 61.762 62.554 23.090 1.00 78.46 21 GLU C O 1
ATOM 2437 N N . LYS C 1 23 ? 63.395 63.561 21.889 1.00 78.87 22 LYS C N 1
ATOM 2438 C CA . LYS C 1 23 ? 64.453 62.609 22.280 1.00 79.27 22 LYS C CA 1
ATOM 2439 C C . LYS C 1 23 ? 64.861 62.642 23.758 1.00 79.75 22 LYS C C 1
ATOM 2440 O O . LYS C 1 23 ? 65.084 61.572 24.340 1.00 79.89 22 LYS C O 1
ATOM 2442 N N . ILE C 1 24 ? 64.947 63.844 24.350 1.00 80.34 23 ILE C N 1
ATOM 2443 C CA . ILE C 1 24 ? 65.368 64.026 25.765 1.00 80.98 23 ILE C CA 1
ATOM 2444 C C . ILE C 1 24 ? 64.461 63.249 26.750 1.00 81.56 23 ILE C C 1
ATOM 2445 O O . ILE C 1 24 ? 63.232 63.398 26.677 1.00 82.06 23 ILE C O 1
ATOM 2450 N N . PRO C 1 25 ? 65.059 62.435 27.668 1.00 81.98 24 PRO C N 1
ATOM 2451 C CA . PRO C 1 25 ? 64.248 61.627 28.608 1.00 82.02 24 PRO C CA 1
ATOM 2452 C C . PRO C 1 25 ? 63.732 62.394 29.841 1.00 82.05 24 PRO C C 1
ATOM 2453 O O . PRO C 1 25 ? 62.768 61.939 30.469 1.00 82.13 24 PRO C O 1
ATOM 2457 N N . PHE C 1 26 ? 64.359 63.533 30.174 1.00 81.96 25 PHE C N 1
ATOM 2458 C CA . PHE C 1 26 ? 63.892 64.418 31.258 1.00 81.94 25 PHE C CA 1
ATOM 2459 C C . PHE C 1 26 ? 62.544 65.127 30.959 1.00 82.07 25 PHE C C 1
ATOM 2460 O O . PHE C 1 26 ? 62.011 65.793 31.851 1.00 82.20 25 PHE C O 1
ATOM 2462 N N . ASN C 1 27 ? 62.033 65.007 29.716 1.00 81.92 26 ASN C N 1
ATOM 2463 C CA . ASN C 1 27 ? 60.715 65.520 29.250 1.00 81.55 26 ASN C CA 1
ATOM 2464 C C . ASN C 1 27 ? 59.531 65.382 30.216 1.00 81.10 26 ASN C C 1
ATOM 2465 O O . ASN C 1 27 ? 58.641 66.239 30.225 1.00 81.32 26 ASN C O 1
ATOM 2467 N N . LYS C 1 28 ? 59.508 64.289 30.985 1.00 80.46 27 LYS C N 1
ATOM 2468 C CA . LYS C 1 28 ? 58.489 64.072 32.027 1.00 79.95 27 LYS C CA 1
ATOM 2469 C C . LYS C 1 28 ? 58.655 65.073 33.190 1.00 79.43 27 LYS C C 1
ATOM 2470 O O . LYS C 1 28 ? 57.657 65.529 33.752 1.00 79.63 27 LYS C O 1
ATOM 2472 N N . ILE C 1 29 ? 59.908 65.402 33.532 1.00 78.74 28 ILE C N 1
ATOM 2473 C CA . ILE C 1 29 ? 60.236 66.369 34.592 1.00 78.38 28 ILE C CA 1
ATOM 2474 C C . ILE C 1 29 ? 60.153 67.816 34.094 1.00 78.04 28 ILE C C 1
ATOM 2475 O O . ILE C 1 29 ? 59.404 68.617 34.659 1.00 78.33 28 ILE C O 1
ATOM 2477 N N . ILE C 1 30 ? 60.923 68.130 33.045 1.00 77.41 29 ILE C N 1
ATOM 2478 C CA . ILE C 1 30 ? 60.999 69.480 32.447 1.00 76.93 29 ILE C CA 1
ATOM 2479 C C . ILE C 1 30 ? 60.748 69.434 30.932 1.00 76.48 29 ILE C C 1
ATOM 2480 O O . ILE C 1 30 ? 61.474 68.746 30.204 1.00 76.50 29 ILE C O 1
ATOM 2485 N N . GLY C 1 31 ? 59.736 70.176 30.471 1.00 75.91 30 GLY C N 1
ATOM 2486 C CA . GLY C 1 31 ? 59.416 70.294 29.043 1.00 75.42 30 GLY C CA 1
ATOM 2487 C C . GLY C 1 31 ? 60.382 71.251 28.356 1.00 75.02 30 GLY C C 1
ATOM 2488 O O . GLY C 1 31 ? 60.945 72.137 29.008 1.00 75.15 30 GLY C O 1
ATOM 2489 N N . LEU C 1 32 ? 60.575 71.065 27.048 1.00 74.42 31 LEU C N 1
ATOM 2490 C CA . LEU C 1 32 ? 61.492 71.890 26.240 1.00 73.98 31 LEU C CA 1
ATOM 2491 C C . LEU C 1 32 ? 60.998 71.974 24.795 1.00 73.63 31 LEU C C 1
ATOM 2492 O O . LEU C 1 32 ? 60.778 70.937 24.172 1.00 73.92 31 LEU C O 1
ATOM 2497 N N . LYS C 1 33 ? 60.827 73.199 24.283 1.00 73.25 32 LYS C N 1
ATOM 2498 C CA . LYS C 1 33 ? 60.393 73.462 22.895 1.00 72.88 32 LYS C CA 1
ATOM 2499 C C . LYS C 1 33 ? 61.306 74.505 22.229 1.00 72.63 32 LYS C C 1
ATOM 2500 O O . LYS C 1 33 ? 61.592 75.548 22.824 1.00 72.58 32 LYS C O 1
ATOM 2503 N N . VAL C 1 34 ? 61.763 74.207 21.009 1.00 72.29 33 VAL C N 1
ATOM 2504 C CA . VAL C 1 34 ? 62.618 75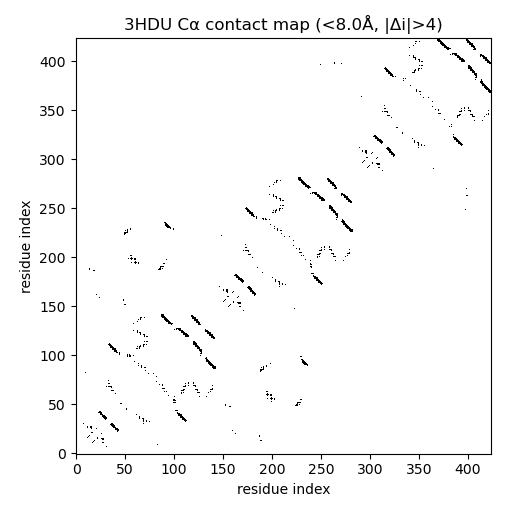.111 20.227 1.00 71.95 33 VAL C CA 1
ATOM 2505 C C . VAL C 1 34 ? 61.699 76.105 19.515 1.00 72.14 33 VAL C C 1
ATOM 2506 O O . VAL C 1 34 ? 60.929 75.713 18.634 1.00 72.19 33 VAL C O 1
ATOM 2510 N N . ARG C 1 35 ? 61.779 77.379 19.911 1.00 72.33 34 ARG C N 1
ATOM 2511 C CA . ARG C 1 35 ? 60.941 78.453 19.348 1.00 72.32 34 ARG C CA 1
ATOM 2512 C C . ARG C 1 35 ? 61.532 79.104 18.094 1.00 72.25 34 ARG C C 1
ATOM 2513 O O . ARG C 1 35 ? 60.803 79.369 17.138 1.00 72.25 34 ARG C O 1
ATOM 2521 N N . PHE C 1 36 ? 62.839 79.364 18.114 1.00 72.36 35 PHE C N 1
ATOM 2522 C CA . PHE C 1 36 ? 63.544 80.034 17.010 1.00 72.39 35 PHE C CA 1
ATOM 2523 C C . PHE C 1 36 ? 64.993 79.553 16.912 1.00 72.44 35 PHE C C 1
ATOM 2524 O O . PHE C 1 36 ? 65.625 79.295 17.940 1.00 72.49 35 PHE C O 1
ATOM 2532 N N . ILE C 1 37 ? 65.496 79.415 15.681 1.00 72.63 36 ILE C N 1
ATOM 2533 C CA . ILE C 1 37 ? 66.906 79.068 15.421 1.00 72.96 36 ILE C CA 1
ATOM 2534 C C . ILE C 1 37 ? 67.467 79.857 14.228 1.00 73.04 36 ILE C C 1
ATOM 2535 O O . ILE C 1 37 ? 66.743 80.161 13.279 1.00 72.73 36 ILE C O 1
ATOM 2540 N N . SER C 1 38 ? 68.754 80.188 14.312 1.00 73.47 37 SER C N 1
ATOM 2541 C CA . SER C 1 38 ? 69.502 80.895 13.257 1.00 73.73 37 SER C CA 1
ATOM 2542 C C . SER C 1 38 ? 71.006 80.770 13.584 1.00 74.11 37 SER C C 1
ATOM 2543 O O . SER C 1 38 ? 71.345 80.389 14.715 1.00 73.94 37 SER C O 1
ATOM 2546 N N . PRO C 1 39 ? 71.908 81.062 12.613 1.00 74.65 38 PRO C N 1
ATOM 2547 C CA . PRO C 1 39 ? 73.360 80.949 12.897 1.00 74.86 38 PRO C CA 1
ATOM 2548 C C . PRO C 1 39 ? 73.907 81.851 14.022 1.00 75.18 38 PRO C C 1
ATOM 2549 O O . PRO C 1 39 ? 74.899 81.488 14.655 1.00 75.41 38 PRO C O 1
ATOM 2553 N N . GLU C 1 40 ? 73.256 82.992 14.262 1.00 75.80 39 GLU C N 1
ATOM 2554 C CA . GLU C 1 40 ? 73.668 83.962 15.288 1.00 76.48 39 GLU C CA 1
ATOM 2555 C C . GLU C 1 40 ? 72.818 83.956 16.568 1.00 75.75 39 GLU C C 1
ATOM 2556 O O . GLU C 1 40 ? 73.339 84.312 17.628 1.00 75.79 39 GLU C O 1
ATOM 2562 N N . GLN C 1 41 ? 71.543 83.552 16.473 1.00 75.08 40 GLN C N 1
ATOM 2563 C CA . GLN C 1 41 ? 70.601 83.548 17.612 1.00 74.58 40 GLN C CA 1
ATOM 2564 C C . GLN C 1 41 ? 69.705 82.291 17.676 1.00 73.84 40 GLN C C 1
ATOM 2565 O O . GLN C 1 41 ? 69.346 81.729 16.639 1.00 74.03 40 GLN C O 1
ATOM 2571 N N . VAL C 1 42 ? 69.362 81.874 18.901 1.00 72.99 41 VAL C N 1
ATOM 2572 C CA . VAL C 1 42 ? 68.435 80.751 19.177 1.00 72.54 41 VAL C CA 1
ATOM 2573 C C . VAL C 1 42 ? 67.570 81.062 20.411 1.00 72.13 41 VAL C C 1
ATOM 2574 O O . VAL C 1 42 ? 67.989 81.833 21.271 1.00 71.75 41 VAL C O 1
ATOM 2578 N N . LYS C 1 43 ? 66.385 80.449 20.492 1.00 71.96 42 LYS C N 1
ATOM 2579 C CA . LYS C 1 43 ? 65.445 80.660 21.613 1.00 71.97 42 LYS C CA 1
ATOM 2580 C C . LYS C 1 43 ? 64.720 79.363 21.992 1.00 71.89 42 LYS C C 1
ATOM 2581 O O . LYS C 1 43 ? 64.095 78.742 21.129 1.00 72.02 42 LYS C O 1
ATOM 2587 N N . LEU C 1 44 ? 64.812 78.975 23.270 1.00 71.71 43 LEU C N 1
ATOM 2588 C CA . LEU C 1 44 ? 64.136 77.791 23.819 1.00 71.64 43 LEU C CA 1
ATOM 2589 C C . LEU C 1 44 ? 63.185 78.208 24.941 1.00 71.73 43 LEU C C 1
ATOM 2590 O O . LEU C 1 44 ? 63.537 79.050 25.771 1.00 71.50 43 LEU C O 1
ATOM 2595 N N . SER C 1 45 ? 61.989 77.612 24.950 1.00 72.04 44 SER C N 1
ATOM 2596 C CA . SER C 1 45 ? 60.977 77.824 25.993 1.00 72.31 44 SER C CA 1
ATOM 2597 C C . SER C 1 45 ? 60.925 76.551 26.836 1.00 72.47 44 SER C C 1
ATOM 2598 O O . SER C 1 45 ? 61.059 75.446 26.302 1.00 72.39 44 SER C O 1
ATOM 2601 N N . PHE C 1 46 ? 60.745 76.718 28.145 1.00 72.99 45 PHE C N 1
ATOM 2602 C CA . PHE C 1 46 ? 60.706 75.608 29.104 1.00 73.51 45 PHE C CA 1
ATOM 2603 C C . PHE C 1 46 ? 59.426 75.630 29.923 1.00 73.98 45 PHE C C 1
ATOM 2604 O O . PHE C 1 46 ? 58.754 76.660 30.013 1.00 73.53 45 PHE C O 1
ATOM 2612 N N . GLU C 1 47 ? 59.109 74.476 30.510 1.00 74.97 46 GLU C N 1
ATOM 2613 C CA . GLU C 1 47 ? 57.923 74.301 31.344 1.00 75.94 46 GLU C CA 1
ATOM 2614 C C . GLU C 1 47 ? 58.216 73.297 32.464 1.00 76.82 46 GLU C C 1
ATOM 2615 O O . GLU C 1 47 ? 58.649 72.176 32.186 1.00 77.18 46 GLU C O 1
ATOM 2629 N N . ARG C 1 49 ? 57.050 70.670 34.674 1.00 77.49 48 ARG C N 1
ATOM 2630 C CA . ARG C 1 49 ? 55.933 69.706 34.783 1.00 77.42 48 ARG C CA 1
ATOM 2631 C C . ARG C 1 49 ? 55.550 69.465 36.253 1.00 77.25 48 ARG C C 1
ATOM 2632 O O . ARG C 1 49 ? 54.363 69.314 36.566 1.00 77.17 48 ARG C O 1
ATOM 2634 N N . ASP C 1 50 ? 56.565 69.415 37.128 1.00 77.07 49 ASP C N 1
ATOM 2635 C CA . ASP C 1 50 ? 56.397 69.298 38.584 1.00 76.86 49 ASP C CA 1
ATOM 2636 C C . ASP C 1 50 ? 56.786 70.667 39.163 1.00 76.34 49 ASP C C 1
ATOM 2637 O O . ASP C 1 50 ? 57.908 71.144 38.935 1.00 75.98 49 ASP C O 1
ATOM 2642 N N . GLU C 1 51 ? 55.857 71.289 39.893 1.00 75.83 50 GLU C N 1
ATOM 2643 C CA . GLU C 1 51 ? 56.084 72.605 40.514 1.00 75.59 50 GLU C CA 1
ATOM 2644 C C . GLU C 1 51 ? 57.116 72.608 41.661 1.00 75.26 50 GLU C C 1
ATOM 2645 O O . GLU C 1 51 ? 57.741 73.646 41.919 1.00 75.41 50 GLU C O 1
ATOM 2647 N N . LEU C 1 52 ? 57.292 71.450 42.314 1.00 74.58 51 LEU C N 1
ATOM 2648 C CA . LEU C 1 52 ? 58.159 71.265 43.497 1.00 74.08 51 LEU C CA 1
ATOM 2649 C C . LEU C 1 52 ? 57.620 72.041 44.719 1.00 73.67 51 LEU C C 1
ATOM 2650 O O . LEU C 1 52 ? 58.388 72.407 45.615 1.00 73.74 51 LEU C O 1
ATOM 2655 N N . ILE C 1 53 ? 56.298 72.246 44.759 1.00 73.25 52 ILE C N 1
ATOM 2656 C CA . ILE C 1 53 ? 55.625 72.978 45.832 1.00 73.04 52 ILE C CA 1
ATOM 2657 C C . ILE C 1 53 ? 55.604 72.119 47.094 1.00 72.78 52 ILE C C 1
ATOM 2658 O O . ILE C 1 53 ? 54.910 71.097 47.139 1.00 72.89 52 ILE C O 1
ATOM 2660 N N . GLY C 1 54 ? 56.375 72.539 48.100 1.00 72.34 53 GLY C N 1
ATOM 2661 C CA . GLY C 1 54 ? 56.500 71.832 49.385 1.00 72.05 53 GLY C CA 1
ATOM 2662 C C . GLY C 1 54 ? 57.913 71.376 49.717 1.00 71.78 53 GLY C C 1
ATOM 2663 O O . GLY C 1 54 ? 58.178 71.009 50.865 1.00 71.72 53 GLY C O 1
ATOM 2664 N N . ASN C 1 55 ? 58.813 71.393 48.726 1.00 71.34 54 ASN C N 1
ATOM 2665 C CA . ASN C 1 55 ? 60.204 70.975 48.907 1.00 71.19 54 ASN C CA 1
ATOM 2666 C C . ASN C 1 55 ? 60.973 72.065 49.660 1.00 71.20 54 ASN C C 1
ATOM 2667 O O . ASN C 1 55 ? 60.905 73.238 49.289 1.00 71.17 54 ASN C O 1
ATOM 2672 N N . ALA C 1 56 ? 61.706 71.662 50.701 1.00 71.18 55 ALA C N 1
ATOM 2673 C CA . ALA C 1 56 ? 62.493 72.587 51.534 1.00 71.16 55 ALA C CA 1
ATOM 2674 C C . ALA C 1 56 ? 63.658 73.280 50.815 1.00 71.36 55 ALA C C 1
ATOM 2675 O O . ALA C 1 56 ? 64.048 74.365 51.230 1.00 71.57 55 ALA C O 1
ATOM 2677 N N . ILE C 1 57 ? 64.202 72.662 49.760 1.00 71.49 56 ILE C N 1
ATOM 2678 C CA . ILE C 1 57 ? 65.325 73.222 48.976 1.00 71.67 56 ILE C CA 1
ATOM 2679 C C . ILE C 1 57 ? 64.870 73.505 47.531 1.00 72.17 56 ILE C C 1
ATOM 2680 O O . ILE C 1 57 ? 65.543 73.155 46.558 1.00 72.14 56 ILE C O 1
ATOM 2685 N N . ARG C 1 58 ? 63.745 74.210 47.424 1.00 72.77 57 ARG C N 1
ATOM 2686 C CA . ARG C 1 58 ? 63.095 74.521 46.141 1.00 73.34 57 ARG C CA 1
ATOM 2687 C C . ARG C 1 58 ? 63.976 75.459 45.296 1.00 72.58 57 ARG C C 1
ATOM 2688 O O . ARG C 1 58 ? 64.333 75.125 44.157 1.00 72.42 57 ARG C O 1
ATOM 2696 N N . ARG C 1 59 ? 64.371 76.587 45.891 1.00 71.75 58 ARG C N 1
ATOM 2697 C CA . ARG C 1 59 ? 65.235 77.608 45.237 1.00 71.08 58 ARG C CA 1
ATOM 2698 C C . ARG C 1 59 ? 66.575 77.029 44.756 1.00 70.01 58 ARG C C 1
ATOM 2699 O O . ARG C 1 59 ? 67.095 77.407 43.705 1.00 70.38 58 ARG C O 1
ATOM 2715 N N . LEU C 1 61 ? 67.098 73.736 43.983 1.00 69.84 60 LEU C N 1
ATOM 2716 C CA . LEU C 1 61 ? 66.798 72.891 42.808 1.00 70.69 60 LEU C CA 1
ATOM 2717 C C . LEU C 1 61 ? 66.618 73.741 41.537 1.00 71.51 60 LEU C C 1
ATOM 2718 O O . LEU C 1 61 ? 67.087 73.346 40.469 1.00 71.73 60 LEU C O 1
ATOM 2723 N N . TYR C 1 62 ? 65.942 74.890 41.659 1.00 72.63 61 TYR C N 1
ATOM 2724 C CA . TYR C 1 62 ? 65.755 75.822 40.521 1.00 73.37 61 TYR C CA 1
ATOM 2725 C C . TYR C 1 62 ? 67.069 76.364 39.950 1.00 73.32 61 TYR C C 1
ATOM 2726 O O . TYR C 1 62 ? 67.157 76.580 38.741 1.00 73.80 61 TYR C O 1
ATOM 2735 N N . GLY C 1 63 ? 68.070 76.583 40.807 1.00 73.11 62 GLY C N 1
ATOM 2736 C CA . GLY C 1 63 ? 69.404 77.017 40.374 1.00 72.77 62 GLY C CA 1
ATOM 2737 C C . GLY C 1 63 ? 70.051 76.036 39.401 1.00 72.68 62 GLY C C 1
ATOM 2738 O O . GLY C 1 63 ? 70.683 76.452 38.423 1.00 72.65 62 GLY C O 1
ATOM 2739 N N . GLY C 1 64 ? 69.887 74.738 39.672 1.00 72.31 63 GLY C N 1
ATOM 2740 C CA . GLY C 1 64 ? 70.368 73.669 38.791 1.00 72.05 63 GLY C CA 1
ATOM 2741 C C . GLY C 1 64 ? 69.588 73.593 37.485 1.00 71.69 63 GLY C C 1
ATOM 2742 O O . GLY C 1 64 ? 70.180 73.373 36.426 1.00 71.87 63 GLY C O 1
ATOM 2743 N N . VAL C 1 65 ? 68.265 73.770 37.568 1.00 71.40 64 VAL C N 1
ATOM 2744 C CA . VAL C 1 65 ? 67.368 73.784 36.392 1.00 71.02 64 VAL C CA 1
ATOM 2745 C C . VAL C 1 65 ? 67.738 74.936 35.442 1.00 71.01 64 VAL C C 1
ATOM 2746 O O . VAL C 1 65 ? 67.837 74.735 34.229 1.00 70.70 64 VAL C O 1
ATOM 2750 N N . ILE C 1 66 ? 67.938 76.125 36.017 1.00 71.10 65 ILE C N 1
ATOM 2751 C CA . ILE C 1 66 ? 68.342 77.329 35.275 1.00 71.12 65 ILE C CA 1
ATOM 2752 C C . ILE C 1 66 ? 69.697 77.140 34.579 1.00 71.16 65 ILE C C 1
ATOM 2753 O O . ILE C 1 66 ? 69.817 77.474 33.402 1.00 71.09 65 ILE C O 1
ATOM 2758 N N . SER C 1 67 ? 70.689 76.601 35.295 1.00 71.31 66 SER C N 1
ATOM 2759 C CA . SER C 1 67 ? 72.025 76.348 34.712 1.00 71.48 66 SER C CA 1
ATOM 2760 C C . SER C 1 67 ? 71.969 75.327 33.562 1.00 71.39 66 SER C C 1
ATOM 2761 O O . SER C 1 67 ? 72.660 75.501 32.557 1.00 71.10 66 SER C O 1
ATOM 2764 N N . SER C 1 68 ? 71.141 74.286 33.718 1.00 71.25 67 SER C N 1
ATOM 2765 C CA . SER C 1 68 ? 70.934 73.267 32.674 1.00 71.18 67 SER C CA 1
ATOM 2766 C C . SER C 1 68 ? 70.251 73.856 31.443 1.00 71.07 67 SER C C 1
ATOM 2767 O O . SER C 1 68 ? 70.649 73.548 30.323 1.00 71.01 67 SER C O 1
ATOM 2770 N N . ALA C 1 69 ? 69.229 74.691 31.664 1.00 71.13 68 ALA C N 1
ATOM 2771 C CA . ALA C 1 69 ? 68.505 75.389 30.584 1.00 71.21 68 ALA C CA 1
ATOM 2772 C C . ALA C 1 69 ? 69.441 76.304 29.790 1.00 71.51 68 ALA C C 1
ATOM 2773 O O . ALA C 1 69 ? 69.396 76.325 28.558 1.00 72.12 68 ALA C O 1
ATOM 2775 N N . ILE C 1 70 ? 70.274 77.058 30.510 1.00 71.60 69 ILE C N 1
ATOM 2776 C CA . ILE C 1 70 ? 71.287 77.933 29.906 1.00 71.90 69 ILE C CA 1
ATOM 2777 C C . ILE C 1 70 ? 72.298 77.124 29.082 1.00 72.63 69 ILE C C 1
ATOM 2778 O O . ILE C 1 70 ? 72.606 77.506 27.955 1.00 72.77 69 ILE C O 1
ATOM 2783 N N . ASP C 1 71 ? 72.775 76.005 29.639 1.00 73.24 70 ASP C N 1
ATOM 2784 C CA . ASP C 1 71 ? 73.753 75.137 28.962 1.00 73.67 70 ASP C CA 1
ATOM 2785 C C . ASP C 1 71 ? 73.164 74.490 27.700 1.00 73.95 70 ASP C C 1
ATOM 2786 O O . ASP C 1 71 ? 73.847 74.417 26.680 1.00 73.82 70 ASP C O 1
ATOM 2799 N N . THR C 1 73 ? 70.494 75.675 25.855 1.00 72.24 72 THR C N 1
ATOM 2800 C CA . THR C 1 73 ? 70.289 76.762 24.883 1.00 71.66 72 THR C CA 1
ATOM 2801 C C . THR C 1 73 ? 71.617 77.141 24.208 1.00 71.48 72 THR C C 1
ATOM 2802 O O . THR C 1 73 ? 71.656 77.310 22.986 1.00 71.28 72 THR C O 1
ATOM 2806 N N . ALA C 1 74 ? 72.682 77.254 25.011 1.00 70.89 73 ALA C N 1
ATOM 2807 C CA . ALA C 1 74 ? 74.035 77.549 24.514 1.00 71.15 73 ALA C CA 1
ATOM 2808 C C . ALA C 1 74 ? 74.538 76.451 23.569 1.00 71.22 73 ALA C C 1
ATOM 2809 O O . ALA C 1 74 ? 75.162 76.756 22.551 1.00 71.44 73 ALA C O 1
ATOM 2811 N N . GLY C 1 75 ? 74.261 75.192 23.919 1.00 71.04 74 GLY C N 1
ATOM 2812 C CA . GLY C 1 75 ? 74.617 74.025 23.100 1.00 70.90 74 GLY C CA 1
ATOM 2813 C C . GLY C 1 75 ? 73.956 74.038 21.731 1.00 70.63 74 GLY C C 1
ATOM 2814 O O . GLY C 1 75 ? 74.587 73.660 20.737 1.00 70.72 74 GLY C O 1
ATOM 2815 N N . LEU C 1 76 ? 72.688 74.461 21.687 1.00 70.30 75 LEU C N 1
ATOM 2816 C CA . LEU C 1 76 ? 71.957 74.651 20.421 1.00 70.08 75 LEU C CA 1
ATOM 2817 C C . LEU C 1 76 ? 72.551 75.822 19.637 1.00 69.88 75 LEU C C 1
ATOM 2818 O O . LEU C 1 76 ? 72.688 75.732 18.428 1.00 69.74 75 LEU C O 1
ATOM 2823 N N . ALA C 1 77 ? 72.887 76.913 20.332 1.00 70.14 76 ALA C N 1
ATOM 2824 C CA . ALA C 1 77 ? 73.515 78.098 19.711 1.00 70.10 76 ALA C CA 1
ATOM 2825 C C . ALA C 1 77 ? 74.903 77.773 19.151 1.00 70.12 76 ALA C C 1
ATOM 2826 O O . ALA C 1 77 ? 75.265 78.253 18.074 1.00 69.90 76 ALA C O 1
ATOM 2828 N N . ALA C 1 78 ? 75.666 76.966 19.895 1.00 70.38 77 ALA C N 1
ATOM 2829 C CA . ALA C 1 78 ? 76.994 76.489 19.461 1.00 70.36 77 ALA C CA 1
ATOM 2830 C C . ALA C 1 78 ? 76.866 75.657 18.178 1.00 70.07 77 ALA C C 1
ATOM 2831 O O . ALA C 1 78 ? 77.617 75.872 17.228 1.00 69.70 77 ALA C O 1
ATOM 2833 N N . PHE C 1 79 ? 75.899 74.733 18.166 1.00 70.12 78 PHE C N 1
ATOM 2834 C CA . PHE C 1 79 ? 75.603 73.893 16.991 1.00 70.18 78 PHE C CA 1
ATOM 2835 C C . PHE C 1 79 ? 75.335 74.722 15.729 1.00 70.35 78 PHE C C 1
ATOM 2836 O O . PHE C 1 79 ? 75.884 74.413 14.669 1.00 70.61 78 PHE C O 1
ATOM 2852 N N . GLY C 1 81 ? 76.249 77.836 15.095 1.00 71.21 80 GLY C N 1
ATOM 2853 C CA . GLY C 1 81 ? 77.480 78.536 14.735 1.00 71.47 80 GLY C CA 1
ATOM 2854 C C . GLY C 1 81 ? 78.455 77.642 13.983 1.00 71.70 80 GLY C C 1
ATOM 2855 O O . GLY C 1 81 ? 79.009 78.060 12.962 1.00 72.09 80 GLY C O 1
ATOM 2856 N N . PHE C 1 82 ? 78.655 76.416 14.478 1.00 71.73 81 PHE C N 1
ATOM 2857 C CA . PHE C 1 82 ? 79.563 75.449 13.833 1.00 71.99 81 PHE C CA 1
ATOM 2858 C C . PHE C 1 82 ? 79.053 74.920 12.490 1.00 72.14 81 PHE C C 1
ATOM 2859 O O . PHE C 1 82 ? 79.845 74.803 11.560 1.00 72.44 81 PHE C O 1
ATOM 2867 N N . GLN C 1 83 ? 77.759 74.603 12.390 1.00 72.59 82 GLN C N 1
ATOM 2868 C CA . GLN C 1 83 ? 77.167 74.103 11.121 1.00 73.00 82 GLN C CA 1
ATOM 2869 C C . GLN C 1 83 ? 77.142 75.154 9.994 1.00 73.60 82 GLN C C 1
ATOM 2870 O O . GLN C 1 83 ? 77.074 74.785 8.822 1.00 73.98 82 GLN C O 1
ATOM 2876 N N . GLU C 1 84 ? 77.166 76.444 10.354 1.00 74.66 83 GLU C N 1
ATOM 2877 C CA . GLU C 1 84 ? 77.260 77.557 9.385 1.00 75.01 83 GLU C CA 1
ATOM 2878 C C . GLU C 1 84 ? 78.614 77.494 8.652 1.00 75.23 83 GLU C C 1
ATOM 2879 O O . GLU C 1 84 ? 78.670 77.717 7.439 1.00 75.23 83 GLU C O 1
ATOM 2885 N N . LYS C 1 85 ? 79.683 77.179 9.394 1.00 75.45 84 LYS C N 1
ATOM 2886 C CA . LYS C 1 85 ? 81.037 77.015 8.823 1.00 75.91 84 LYS C CA 1
ATOM 2887 C C . LYS C 1 85 ? 81.206 75.773 7.928 1.00 75.77 84 LYS C C 1
ATOM 2888 O O . LYS C 1 85 ? 82.142 75.728 7.121 1.00 75.83 84 LYS C O 1
ATOM 2902 N N . SER C 1 87 ? 79.819 74.692 5.174 1.00 76.51 86 SER C N 1
ATOM 2903 C CA . SER C 1 87 ? 79.030 75.078 3.985 1.00 76.85 86 SER C CA 1
ATOM 2904 C C . SER C 1 87 ? 78.881 73.977 2.923 1.00 76.83 86 SER C C 1
ATOM 2905 O O . SER C 1 87 ? 77.763 73.689 2.476 1.00 76.83 86 SER C O 1
ATOM 2908 N N . GLY C 1 88 ? 80.003 73.371 2.536 1.00 76.67 87 GLY C N 1
ATOM 2909 C CA . GLY C 1 88 ? 80.022 72.307 1.524 1.00 76.46 87 GLY C CA 1
ATOM 2910 C C . GLY C 1 88 ? 79.678 70.890 1.972 1.00 76.33 87 GLY C C 1
ATOM 2911 O O . GLY C 1 88 ? 79.558 70.002 1.120 1.00 76.47 87 GLY C O 1
ATOM 2912 N N . LYS C 1 89 ? 79.497 70.674 3.282 1.00 76.14 88 LYS C N 1
ATOM 2913 C CA . LYS C 1 89 ? 79.225 69.334 3.843 1.00 75.89 88 LYS C CA 1
ATOM 2914 C C . LYS C 1 89 ? 77.728 68.960 3.746 1.00 75.66 88 LYS C C 1
ATOM 2915 O O . LYS C 1 89 ? 76.886 69.862 3.651 1.00 75.69 88 LYS C O 1
ATOM 2921 N N . PRO C 1 90 ? 77.387 67.641 3.785 1.00 75.34 89 PRO C N 1
ATOM 2922 C CA . PRO C 1 90 ? 75.972 67.228 3.773 1.00 75.17 89 PRO C CA 1
ATOM 2923 C C . PRO C 1 90 ? 75.359 67.219 5.188 1.00 75.08 89 PRO C C 1
ATOM 2924 O O . PRO C 1 90 ? 76.096 67.364 6.177 1.00 75.01 89 PRO C O 1
ATOM 2941 N N . GLU C 1 92 ? 74.154 64.748 6.954 1.00 74.64 91 GLU C N 1
ATOM 2942 C CA . GLU C 1 92 ? 74.560 63.596 7.787 1.00 74.39 91 GLU C CA 1
ATOM 2943 C C . GLU C 1 92 ? 75.774 63.953 8.668 1.00 74.06 91 GLU C C 1
ATOM 2944 O O . GLU C 1 92 ? 75.831 63.549 9.831 1.00 73.81 91 GLU C O 1
ATOM 2950 N N . GLU C 1 93 ? 76.717 64.717 8.106 1.00 73.89 92 GLU C N 1
ATOM 2951 C CA . GLU C 1 93 ? 77.911 65.183 8.832 1.00 73.79 92 GLU C CA 1
ATOM 2952 C C . GLU C 1 93 ? 77.585 66.288 9.845 1.00 73.67 92 GLU C C 1
ATOM 2953 O O . GLU C 1 93 ? 78.196 66.331 10.916 1.00 73.69 92 GLU C O 1
ATOM 2959 N N . LYS C 1 94 ? 76.651 67.182 9.499 1.00 73.44 93 LYS C N 1
ATOM 2960 C CA . LYS C 1 94 ? 76.204 68.255 10.407 1.00 73.25 93 LYS C CA 1
ATOM 2961 C C . LYS C 1 94 ? 75.541 67.675 11.660 1.00 73.06 93 LYS C C 1
ATOM 2962 O O . LYS C 1 94 ? 75.871 68.083 12.767 1.00 72.74 93 LYS C O 1
ATOM 2968 N N . LEU C 1 95 ? 74.632 66.716 11.474 1.00 72.99 94 LEU C N 1
ATOM 2969 C CA . LEU C 1 95 ? 73.972 66.018 12.603 1.00 72.93 94 LEU C CA 1
ATOM 2970 C C . LEU C 1 95 ? 74.944 65.171 13.434 1.00 72.58 94 LEU C C 1
ATOM 2971 O O . LEU C 1 95 ? 74.760 65.052 14.644 1.00 72.78 94 LEU C O 1
ATOM 2976 N N . ALA C 1 96 ? 75.955 64.581 12.788 1.00 71.95 95 ALA C N 1
ATOM 2977 C CA . ALA C 1 96 ? 77.007 63.823 13.495 1.00 71.40 95 ALA C CA 1
ATOM 2978 C C . ALA C 1 96 ? 77.873 64.744 14.371 1.00 70.97 95 ALA C C 1
ATOM 2979 O O . ALA C 1 96 ? 78.359 64.316 15.420 1.00 71.20 95 ALA C O 1
ATOM 2989 N N . ILE C 1 98 ? 76.879 67.398 16.116 1.00 69.95 97 ILE C N 1
ATOM 2990 C CA . ILE C 1 98 ? 76.167 67.761 17.369 1.00 70.06 97 ILE C CA 1
ATOM 2991 C C . ILE C 1 98 ? 76.550 66.840 18.551 1.00 70.23 97 ILE C C 1
ATOM 2992 O O . ILE C 1 98 ? 76.497 67.263 19.706 1.00 70.58 97 ILE C O 1
ATOM 2997 N N . GLY C 1 99 ? 76.924 65.593 18.248 1.00 70.42 98 GLY C N 1
ATOM 2998 C CA . GLY C 1 99 ? 77.440 64.649 19.242 1.00 70.57 98 GLY C CA 1
ATOM 2999 C C . GLY C 1 99 ? 78.801 65.025 19.812 1.00 70.83 98 GLY C C 1
ATOM 3000 O O . GLY C 1 99 ? 79.115 64.625 20.933 1.00 70.60 98 GLY C O 1
ATOM 3001 N N . ARG C 1 100 ? 79.594 65.793 19.051 1.00 71.35 99 ARG C N 1
ATOM 3002 C CA . ARG C 1 100 ? 80.925 66.266 19.486 1.00 71.60 99 ARG C CA 1
ATOM 3003 C C . ARG C 1 100 ? 80.898 67.485 20.412 1.00 71.66 99 ARG C C 1
ATOM 3004 O O . ARG C 1 100 ? 81.930 67.807 21.004 1.00 71.63 99 ARG C O 1
ATOM 3012 N N . LEU C 1 101 ? 79.758 68.182 20.503 1.00 71.85 100 LEU C N 1
ATOM 3013 C CA . LEU C 1 101 ? 79.642 69.386 21.342 1.00 71.74 100 LEU C CA 1
ATOM 3014 C C . LEU C 1 101 ? 79.695 69.061 22.839 1.00 71.52 100 LEU C C 1
ATOM 3015 O O . LEU C 1 101 ? 78.934 68.227 23.323 1.00 71.40 100 LEU C O 1
ATOM 3020 N N . SER C 1 102 ? 80.611 69.730 23.540 1.00 71.66 101 SER C N 1
ATOM 3021 C CA . SER C 1 102 ? 80.836 69.567 24.979 1.00 71.50 101 SER C CA 1
ATOM 3022 C C . SER C 1 102 ? 81.092 70.950 25.595 1.00 71.37 101 SER C C 1
ATOM 3023 O O . SER C 1 102 ? 81.763 71.786 24.977 1.00 71.22 101 SER C O 1
ATOM 3026 N N . THR C 1 103 ? 80.544 71.191 26.790 1.00 71.02 102 THR C N 1
ATOM 3027 C CA . THR C 1 103 ? 80.721 72.468 27.482 1.00 70.70 102 THR C CA 1
ATOM 3028 C C . THR C 1 103 ? 82.114 72.519 28.084 1.00 70.59 102 THR C C 1
ATOM 3029 O O . THR C 1 103 ? 82.536 71.556 28.714 1.00 70.88 102 THR C O 1
ATOM 3041 N N . SER C 1 105 ? 83.214 75.821 29.629 1.00 71.05 104 SER C N 1
ATOM 3042 C CA . SER C 1 105 ? 83.029 76.773 30.717 1.00 71.44 104 SER C CA 1
ATOM 3043 C C . SER C 1 105 ? 81.582 77.276 30.759 1.00 71.70 104 SER C C 1
ATOM 3044 O O . SER C 1 105 ? 81.042 77.655 29.723 1.00 71.64 104 SER C O 1
ATOM 3047 N N . LEU C 1 106 ? 80.979 77.264 31.951 1.00 72.01 105 LEU C N 1
ATOM 3048 C CA . LEU C 1 106 ? 79.598 77.710 32.195 1.00 72.27 105 LEU C CA 1
ATOM 3049 C C . LEU C 1 106 ? 79.619 78.723 33.340 1.00 72.81 105 LEU C C 1
ATOM 3050 O O . LEU C 1 106 ? 79.956 78.364 34.474 1.00 73.41 105 LEU C O 1
ATOM 3055 N N . HIS C 1 107 ? 79.318 79.982 33.028 1.00 72.61 106 HIS C N 1
ATOM 3056 C CA . HIS C 1 107 ? 79.272 81.079 34.006 1.00 72.76 106 HIS C CA 1
ATOM 3057 C C . HIS C 1 107 ? 77.837 81.597 34.027 1.00 72.19 106 HIS C C 1
ATOM 3058 O O . HIS C 1 107 ? 77.374 82.099 33.013 1.00 72.70 106 HIS C O 1
ATOM 3065 N N . VAL C 1 108 ? 77.132 81.431 35.150 1.00 71.37 107 VAL C N 1
ATOM 3066 C CA . VAL C 1 108 ? 75.748 81.902 35.303 1.00 70.90 107 VAL C CA 1
ATOM 3067 C C . VAL C 1 108 ? 75.628 82.874 36.484 1.00 70.57 107 VAL C C 1
ATOM 3068 O O . VAL C 1 108 ? 76.139 82.589 37.564 1.00 70.29 107 VAL C O 1
ATOM 3072 N N . GLU C 1 109 ? 74.945 84.000 36.259 1.00 70.70 108 GLU C N 1
ATOM 3073 C CA . GLU C 1 109 ? 74.681 85.030 37.276 1.00 71.32 108 GLU C CA 1
ATOM 3074 C C . GLU C 1 109 ? 73.168 85.102 37.468 1.00 71.18 108 GLU C C 1
ATOM 3075 O O . GLU C 1 109 ? 72.440 85.297 36.498 1.00 70.65 108 GLU C O 1
ATOM 3081 N N . TYR C 1 110 ? 72.709 84.972 38.713 1.00 71.76 109 TYR C N 1
ATOM 3082 C CA . TYR C 1 110 ? 71.275 84.949 39.055 1.00 72.58 109 TYR C CA 1
ATOM 3083 C C . TYR C 1 110 ? 70.835 86.287 39.647 1.00 73.76 109 TYR C C 1
ATOM 3084 O O . TYR C 1 110 ? 71.460 86.768 40.587 1.00 73.39 109 TYR C O 1
ATOM 3093 N N . LEU C 1 111 ? 69.751 86.858 39.118 1.00 76.08 110 LEU C N 1
ATOM 3094 C CA . LEU C 1 111 ? 69.231 88.167 39.558 1.00 78.16 110 LEU C CA 1
ATOM 3095 C C . LEU C 1 111 ? 68.155 88.082 40.632 1.00 80.33 110 LEU C C 1
ATOM 3096 O O . LEU C 1 111 ? 68.321 88.639 41.722 1.00 80.93 110 LEU C O 1
ATOM 3101 N N . ARG C 1 112 ? 67.046 87.426 40.298 1.00 82.95 111 ARG C N 1
ATOM 3102 C CA . ARG C 1 112 ? 65.885 87.292 41.192 1.00 84.98 111 ARG C CA 1
ATOM 3103 C C . ARG C 1 112 ? 65.334 85.862 41.070 1.00 86.64 111 ARG C C 1
ATOM 3104 O O . ARG C 1 112 ? 65.319 85.325 39.949 1.00 87.38 111 ARG C O 1
ATOM 3112 N N . PRO C 1 113 ? 64.907 85.230 42.198 1.00 88.05 112 PRO C N 1
ATOM 3113 C CA . PRO C 1 113 ? 64.355 83.871 42.042 1.00 88.57 112 PRO C CA 1
ATOM 3114 C C . PRO C 1 113 ? 62.995 83.931 41.318 1.00 89.12 112 PRO C C 1
ATOM 3115 O O . PRO C 1 113 ? 62.024 84.474 41.862 1.00 89.39 112 PRO C O 1
ATOM 3119 N N . GLY C 1 114 ? 62.979 83.444 40.074 1.00 89.44 113 GLY C N 1
ATOM 3120 C CA . GLY C 1 114 ? 61.785 83.419 39.220 1.00 89.38 113 GLY C CA 1
ATOM 3121 C C . GLY C 1 114 ? 61.281 81.997 39.110 1.00 89.34 113 GLY C C 1
ATOM 3122 O O . GLY C 1 114 ? 61.215 81.434 38.009 1.00 89.56 113 GLY C O 1
ATOM 3123 N N . LEU C 1 115 ? 60.930 81.419 40.263 1.00 89.05 114 LEU C N 1
ATOM 3124 C CA . LEU C 1 115 ? 60.401 80.048 40.350 1.00 88.47 114 LEU C CA 1
ATOM 3125 C C . LEU C 1 115 ? 58.967 79.994 39.805 1.00 87.65 114 LEU C C 1
ATOM 3126 O O . LEU C 1 115 ? 57.999 79.926 40.574 1.00 87.83 114 LEU C O 1
ATOM 3128 N N . GLY C 1 116 ? 58.861 80.029 38.473 1.00 86.62 115 GLY C N 1
ATOM 3129 C CA . GLY C 1 116 ? 57.588 79.995 37.743 1.00 85.85 115 GLY C CA 1
ATOM 3130 C C . GLY C 1 116 ? 57.426 78.698 36.972 1.00 84.99 115 GLY C C 1
ATOM 3131 O O . GLY C 1 116 ? 58.379 77.916 36.843 1.00 85.02 115 GLY C O 1
ATOM 3132 N N . ARG C 1 117 ? 56.215 78.475 36.463 1.00 84.06 116 ARG C N 1
ATOM 3133 C CA . ARG C 1 117 ? 55.899 77.275 35.680 1.00 83.34 116 ARG C CA 1
ATOM 3134 C C . ARG C 1 117 ? 56.673 77.306 34.366 1.00 82.62 116 ARG C C 1
ATOM 3135 O O . ARG C 1 117 ? 57.458 76.396 34.091 1.00 82.63 116 ARG C O 1
ATOM 3137 N N . GLU C 1 118 ? 56.476 78.379 33.597 1.00 81.80 117 GLU C N 1
ATOM 3138 C CA . GLU C 1 118 ? 57.125 78.570 32.300 1.00 81.26 117 GLU C CA 1
ATOM 3139 C C . GLU C 1 118 ? 58.160 79.694 32.311 1.00 80.47 117 GLU C C 1
ATOM 3140 O O . GLU C 1 118 ? 57.974 80.719 32.975 1.00 80.45 117 GLU C O 1
ATOM 3146 N N . PHE C 1 119 ? 59.247 79.470 31.569 1.00 79.35 118 PHE C N 1
ATOM 3147 C CA . PHE C 1 119 ? 60.350 80.427 31.410 1.00 78.53 118 PHE C CA 1
ATOM 3148 C C . PHE C 1 119 ? 61.035 80.206 30.047 1.00 77.57 118 PHE C C 1
ATOM 3149 O O . PHE C 1 119 ? 61.005 79.092 29.517 1.00 77.47 118 PHE C O 1
ATOM 3157 N N . VAL C 1 120 ? 61.621 81.269 29.491 1.00 76.50 119 VAL C N 1
ATOM 3158 C CA . VAL C 1 120 ? 62.276 81.240 28.170 1.00 75.67 119 VAL C CA 1
ATOM 3159 C C . VAL C 1 120 ? 63.742 81.665 28.280 1.00 75.24 119 VAL C C 1
ATOM 3160 O O . VAL C 1 120 ? 64.086 82.508 29.111 1.00 75.49 119 VAL C O 1
ATOM 3164 N N . CYS C 1 121 ? 64.589 81.058 27.444 1.00 74.41 120 CYS C N 1
ATOM 3165 C CA . CYS C 1 121 ? 66.022 81.339 27.391 1.00 73.84 120 CYS C CA 1
ATOM 3166 C C . CYS C 1 121 ? 66.462 81.616 25.951 1.00 73.37 120 CYS C C 1
ATOM 3167 O O . CYS C 1 121 ? 66.222 80.790 25.067 1.00 73.33 120 CYS C O 1
ATOM 3170 N N . THR C 1 122 ? 67.094 82.772 25.731 1.00 72.90 121 THR C N 1
ATOM 3171 C CA . THR C 1 122 ? 67.613 83.184 24.419 1.00 72.81 121 THR C CA 1
ATOM 3172 C C . THR C 1 122 ? 69.143 83.099 24.450 1.00 72.82 121 THR C C 1
ATOM 3173 O O . THR C 1 122 ? 69.758 83.515 25.432 1.00 72.82 121 THR C O 1
ATOM 3177 N N . GLY C 1 123 ? 69.735 82.564 23.379 1.00 72.81 122 GLY C N 1
ATOM 3178 C CA . GLY C 1 123 ? 71.193 82.378 23.251 1.00 73.22 122 GLY C CA 1
ATOM 3179 C C . GLY C 1 123 ? 71.752 83.114 22.047 1.00 73.38 122 GLY C C 1
ATOM 3180 O O . GLY C 1 123 ? 71.298 82.884 20.929 1.00 73.57 122 GLY C O 1
ATOM 3181 N N . TYR C 1 124 ? 72.743 83.977 22.280 1.00 73.96 123 TYR C N 1
ATOM 3182 C CA . TYR C 1 124 ? 73.380 84.800 21.240 1.00 74.62 123 TYR C CA 1
ATOM 3183 C C . TYR C 1 124 ? 74.796 84.297 21.007 1.00 75.71 123 TYR C C 1
ATOM 3184 O O . TYR C 1 124 ? 75.580 84.233 21.953 1.00 75.65 123 TYR C O 1
ATOM 3193 N N . ASN C 1 125 ? 75.119 83.942 19.762 1.00 77.26 124 ASN C N 1
ATOM 3194 C CA . ASN C 1 125 ? 76.452 83.440 19.405 1.00 78.45 124 ASN C CA 1
ATOM 3195 C C . ASN C 1 125 ? 77.397 84.642 19.268 1.00 79.19 124 ASN C C 1
ATOM 3196 O O . ASN C 1 125 ? 77.400 85.318 18.242 1.00 79.67 124 ASN C O 1
ATOM 3201 N N . VAL C 1 126 ? 78.183 84.902 20.318 1.00 80.04 125 VAL C N 1
ATOM 3202 C CA . VAL C 1 126 ? 79.109 86.052 20.367 1.00 80.78 125 VAL C CA 1
ATOM 3203 C C . VAL C 1 126 ? 80.241 85.932 19.339 1.00 81.23 125 VAL C C 1
ATOM 3204 O O . VAL C 1 126 ? 80.524 86.892 18.621 1.00 81.75 125 VAL C O 1
ATOM 3208 N N . ARG C 1 127 ? 80.885 84.765 19.299 1.00 81.51 126 ARG C N 1
ATOM 3209 C CA . ARG C 1 127 ? 81.968 84.485 18.347 1.00 81.90 126 ARG C CA 1
ATOM 3210 C C . ARG C 1 127 ? 82.271 82.985 18.278 1.00 82.27 126 ARG C C 1
ATOM 3211 O O . ARG C 1 127 ? 82.417 82.338 19.324 1.00 82.75 126 ARG C O 1
ATOM 3213 N N . THR C 1 128 ? 82.332 82.445 17.055 1.00 82.24 127 THR C N 1
ATOM 3214 C CA . THR C 1 128 ? 82.675 81.044 16.802 1.00 82.13 127 THR C CA 1
ATOM 3215 C C . THR C 1 128 ? 84.044 81.034 16.122 1.00 81.89 127 THR C C 1
ATOM 3216 O O . THR C 1 128 ? 84.180 81.523 14.992 1.00 81.98 127 THR C O 1
ATOM 3220 N N . GLY C 1 129 ? 85.051 80.509 16.824 1.00 81.38 128 GLY C N 1
ATOM 3221 C CA . GLY C 1 129 ? 86.401 80.339 16.276 1.00 80.87 128 GLY C CA 1
ATOM 3222 C C . GLY C 1 129 ? 86.477 79.002 15.551 1.00 80.50 128 GLY C C 1
ATOM 3223 O O . GLY C 1 129 ? 85.447 78.424 15.173 1.00 81.04 128 GLY C O 1
ATOM 3224 N N . ASN C 1 130 ? 87.694 78.504 15.358 1.00 79.67 129 ASN C N 1
ATOM 3225 C CA . ASN C 1 130 ? 87.911 77.208 14.698 1.00 78.70 129 ASN C CA 1
ATOM 3226 C C . ASN C 1 130 ? 87.381 76.049 15.567 1.00 77.81 129 ASN C C 1
ATOM 3227 O O . ASN C 1 130 ? 86.676 75.170 15.064 1.00 78.13 129 ASN C O 1
ATOM 3232 N N . LYS C 1 131 ? 87.701 76.088 16.865 1.00 76.56 130 LYS C N 1
ATOM 3233 C CA . LYS C 1 131 ? 87.315 75.059 17.840 1.00 75.36 130 LYS C CA 1
ATOM 3234 C C . LYS C 1 131 ? 86.378 75.500 18.969 1.00 74.09 130 LYS C C 1
ATOM 3235 O O . LYS C 1 131 ? 85.678 74.652 19.512 1.00 73.91 130 LYS C O 1
ATOM 3241 N N . VAL C 1 132 ? 86.365 76.788 19.326 1.00 72.84 131 VAL C N 1
ATOM 3242 C CA . VAL C 1 132 ? 85.569 77.292 20.463 1.00 71.83 131 VAL C CA 1
ATOM 3243 C C . VAL C 1 132 ? 84.412 78.193 20.012 1.00 71.24 131 VAL C C 1
ATOM 3244 O O . VAL C 1 132 ? 84.586 79.032 19.131 1.00 71.19 131 VAL C O 1
ATOM 3248 N N . ALA C 1 133 ? 83.240 78.005 20.624 1.00 70.83 132 ALA C N 1
ATOM 3249 C CA . ALA C 1 133 ? 82.039 78.812 20.353 1.00 70.63 132 ALA C CA 1
ATOM 3250 C C . ALA C 1 133 ? 81.619 79.453 21.670 1.00 69.94 132 ALA C C 1
ATOM 3251 O O . ALA C 1 133 ? 81.326 78.737 22.621 1.00 69.75 132 ALA C O 1
ATOM 3253 N N . VAL C 1 134 ? 81.627 80.787 21.726 1.00 69.60 133 VAL C N 1
ATOM 3254 C CA . VAL C 1 134 ? 81.264 81.542 22.933 1.00 69.63 133 VAL C CA 1
ATOM 3255 C C . VAL C 1 134 ? 79.850 82.079 22.745 1.00 69.84 133 VAL C C 1
ATOM 3256 O O . VAL C 1 134 ? 79.601 82.834 21.802 1.00 70.61 133 VAL C O 1
ATOM 3260 N N . ILE C 1 135 ? 78.947 81.684 23.646 1.00 69.69 134 ILE C N 1
ATOM 3261 C CA . ILE C 1 135 ? 77.541 82.067 23.612 1.00 69.62 134 ILE C CA 1
ATOM 3262 C C . ILE C 1 135 ? 77.170 82.869 24.866 1.00 69.55 134 ILE C C 1
ATOM 3263 O O . ILE C 1 135 ? 77.613 82.547 25.972 1.00 69.12 134 ILE C O 1
ATOM 3268 N N . ARG C 1 136 ? 76.376 83.921 24.666 1.00 69.77 135 ARG C N 1
ATOM 3269 C CA . ARG C 1 136 ? 75.826 84.748 25.747 1.00 69.98 135 ARG C CA 1
ATOM 3270 C C . ARG C 1 136 ? 74.342 84.371 25.832 1.00 69.99 135 ARG C C 1
ATOM 3271 O O . ARG C 1 136 ? 73.667 84.320 24.802 1.00 69.16 135 ARG C O 1
ATOM 3273 N N . THR C 1 137 ? 73.848 84.082 27.039 1.00 70.35 136 THR C N 1
ATOM 3274 C CA . THR C 1 137 ? 72.436 83.713 27.252 1.00 70.58 136 THR C CA 1
ATOM 3275 C C . THR C 1 137 ? 71.681 84.674 28.174 1.00 70.09 136 THR C C 1
ATOM 3276 O O . THR C 1 137 ? 72.275 85.302 29.037 1.00 70.09 136 THR C O 1
ATOM 3280 N N . GLU C 1 138 ? 70.372 84.784 27.955 1.00 70.16 137 GLU C N 1
ATOM 3281 C CA . GLU C 1 138 ? 69.460 85.568 28.801 1.00 70.30 137 GLU C CA 1
ATOM 3282 C C . GLU C 1 138 ? 68.273 84.671 29.103 1.00 70.24 137 GLU C C 1
ATOM 3283 O O . GLU C 1 138 ? 67.670 84.160 28.166 1.00 70.82 137 GLU C O 1
ATOM 3289 N N . LEU C 1 139 ? 67.959 84.467 30.385 1.00 70.24 138 LEU C N 1
ATOM 3290 C CA . LEU C 1 139 ? 66.832 83.624 30.816 1.00 70.25 138 LEU C CA 1
ATOM 3291 C C . LEU C 1 139 ? 65.791 84.514 31.515 1.00 70.62 138 LEU C C 1
ATOM 3292 O O . LEU C 1 139 ? 66.137 85.235 32.457 1.00 70.38 138 LEU C O 1
ATOM 3310 N N . ASN C 1 141 ? 61.358 84.876 32.815 1.00 72.41 140 ASN C N 1
ATOM 3311 C CA . ASN C 1 141 ? 60.132 84.195 33.296 1.00 73.00 140 ASN C CA 1
ATOM 3312 C C . ASN C 1 141 ? 58.877 84.561 32.477 1.00 73.84 140 ASN C C 1
ATOM 3313 O O . ASN C 1 141 ? 58.996 85.253 31.458 1.00 73.86 140 ASN C O 1
ATOM 3318 N N . ASP C 1 142 ? 57.706 84.059 32.908 1.00 75.00 141 ASP C N 1
ATOM 3319 C CA . ASP C 1 142 ? 56.371 84.374 32.320 1.00 75.77 141 ASP C CA 1
ATOM 3320 C C . ASP C 1 142 ? 56.138 85.859 32.034 1.00 76.04 141 ASP C C 1
ATOM 3321 O O . ASP C 1 142 ? 55.661 86.225 30.957 1.00 76.15 141 ASP C O 1
ATOM 3326 N N . GLN C 1 143 ? 56.500 86.691 33.012 1.00 76.24 142 GLN C N 1
ATOM 3327 C CA . GLN C 1 143 ? 56.302 88.150 32.966 1.00 76.45 142 GLN C CA 1
ATOM 3328 C C . GLN C 1 143 ? 57.447 88.956 32.299 1.00 75.99 142 GLN C C 1
ATOM 3329 O O . GLN C 1 143 ? 57.603 90.151 32.570 1.00 75.71 142 GLN C O 1
ATOM 3335 N N . ASP C 1 144 ? 58.250 88.299 31.448 1.00 75.93 143 ASP C N 1
ATOM 3336 C CA . ASP C 1 144 ? 59.361 88.921 30.691 1.00 75.68 143 ASP C CA 1
ATOM 3337 C C . ASP C 1 144 ? 60.523 89.502 31.551 1.00 74.72 143 ASP C C 1
ATOM 3338 O O . ASP C 1 144 ? 61.404 90.170 31.014 1.00 74.81 143 ASP C O 1
ATOM 3343 N N . GLU C 1 145 ? 60.552 89.208 32.855 1.00 73.66 144 GLU C N 1
ATOM 3344 C CA . GLU C 1 145 ? 61.574 89.739 33.768 1.00 72.82 144 GLU C CA 1
ATOM 3345 C C . GLU C 1 145 ? 62.843 88.897 33.669 1.00 72.21 144 GLU C C 1
ATOM 3346 O O . GLU C 1 145 ? 62.765 87.672 33.754 1.00 71.93 144 GLU C O 1
ATOM 3352 N N . LEU C 1 146 ? 63.997 89.553 33.515 1.00 71.40 145 LEU C N 1
ATOM 3353 C CA . LEU C 1 146 ? 65.290 88.872 33.430 1.00 70.91 145 LEU C CA 1
ATOM 3354 C C . LEU C 1 146 ? 65.621 88.284 34.800 1.00 71.13 145 LEU C C 1
ATOM 3355 O O . LEU C 1 146 ? 65.700 89.034 35.775 1.00 71.51 145 LEU C O 1
ATOM 3360 N N . ILE C 1 147 ? 65.771 86.955 34.863 1.00 70.96 146 ILE C N 1
ATOM 3361 C CA . ILE C 1 147 ? 66.099 86.226 36.116 1.00 71.04 146 ILE C CA 1
ATOM 3362 C C . ILE C 1 147 ? 67.536 85.683 36.180 1.00 70.80 146 ILE C C 1
ATOM 3363 O O . ILE C 1 147 ? 68.057 85.476 37.278 1.00 70.69 146 ILE C O 1
ATOM 3368 N N . ALA C 1 148 ? 68.156 85.443 35.022 1.00 70.46 147 ALA C N 1
ATOM 3369 C CA . ALA C 1 148 ? 69.556 85.019 34.957 1.00 70.56 147 ALA C CA 1
ATOM 3370 C C . ALA C 1 148 ? 70.203 85.313 33.599 1.00 70.36 147 ALA C C 1
ATOM 3371 O O . ALA C 1 148 ? 69.511 85.391 32.578 1.00 70.29 147 ALA C O 1
ATOM 3373 N N . VAL C 1 149 ? 71.523 85.519 33.624 1.00 70.35 148 VAL C N 1
ATOM 3374 C CA . VAL C 1 149 ? 72.349 85.723 32.417 1.00 70.54 148 VAL C CA 1
ATOM 3375 C C . VAL C 1 149 ? 73.475 84.692 32.466 1.00 70.61 148 VAL C C 1
ATOM 3376 O O . VAL C 1 149 ? 73.873 84.258 33.559 1.00 69.93 148 VAL C O 1
ATOM 3380 N N . GLY C 1 150 ? 73.972 84.291 31.295 1.00 70.39 149 GLY C N 1
ATOM 3381 C CA . GLY C 1 150 ? 75.045 83.310 31.235 1.00 70.39 149 GLY C CA 1
ATOM 3382 C C . GLY C 1 150 ? 76.035 83.466 30.105 1.00 70.59 149 GLY C C 1
ATOM 3383 O O . GLY C 1 150 ? 75.681 83.958 29.041 1.00 70.89 149 GLY C O 1
ATOM 3384 N N . SER C 1 151 ? 77.287 83.080 30.379 1.00 70.51 150 SER C N 1
ATOM 3385 C CA . SER C 1 151 ? 78.373 83.025 29.400 1.00 70.27 150 SER C CA 1
ATOM 3386 C C . SER C 1 151 ? 78.764 81.557 29.365 1.00 69.73 150 SER C C 1
ATOM 3387 O O . SER C 1 151 ? 79.149 81.000 30.397 1.00 69.41 150 SER C O 1
ATOM 3390 N N . VAL C 1 152 ? 78.630 80.932 28.198 1.00 69.71 151 VAL C N 1
ATOM 3391 C CA . VAL C 1 152 ? 78.933 79.515 28.016 1.00 69.70 151 VAL C CA 1
ATOM 3392 C C . VAL C 1 152 ? 79.888 79.328 26.833 1.00 70.24 151 VAL C C 1
ATOM 3393 O O . VAL C 1 152 ? 79.673 79.926 25.766 1.00 69.97 151 VAL C O 1
ATOM 3397 N N . SER C 1 153 ? 80.935 78.520 27.047 1.00 70.31 152 SER C N 1
ATOM 3398 C CA . SER C 1 153 ? 81.922 78.162 26.023 1.00 70.49 152 SER C CA 1
ATOM 3399 C C . SER C 1 153 ? 81.765 76.681 25.683 1.00 70.74 152 SER C C 1
ATOM 3400 O O . SER C 1 153 ? 81.809 75.831 26.584 1.00 70.41 152 SER C O 1
ATOM 3403 N N . TYR C 1 154 ? 81.583 76.399 24.391 1.00 70.82 153 TYR C N 1
ATOM 3404 C CA . TYR C 1 154 ? 81.452 75.050 23.839 1.00 71.17 153 TYR C CA 1
ATOM 3405 C C . TYR C 1 154 ? 82.609 74.740 22.897 1.00 71.39 153 TYR C C 1
ATOM 3406 O O . TYR C 1 154 ? 83.069 75.625 22.173 1.00 71.36 153 TYR C O 1
ATOM 3415 N N . ILE C 1 155 ? 83.055 73.477 22.915 1.00 71.74 154 ILE C N 1
ATOM 3416 C CA . ILE C 1 155 ? 84.116 72.968 22.033 1.00 71.60 154 ILE C CA 1
ATOM 3417 C C . ILE C 1 155 ? 83.677 71.672 21.330 1.00 71.98 154 ILE C C 1
ATOM 3418 O O . ILE C 1 155 ? 82.810 70.956 21.839 1.00 71.71 154 ILE C O 1
ATOM 3423 N N . LEU C 1 156 ? 84.270 71.398 20.165 1.00 72.46 155 LEU C N 1
ATOM 3424 C CA . LEU C 1 156 ? 84.046 70.146 19.431 1.00 73.05 155 LEU C CA 1
ATOM 3425 C C . LEU C 1 156 ? 85.098 69.156 19.939 1.00 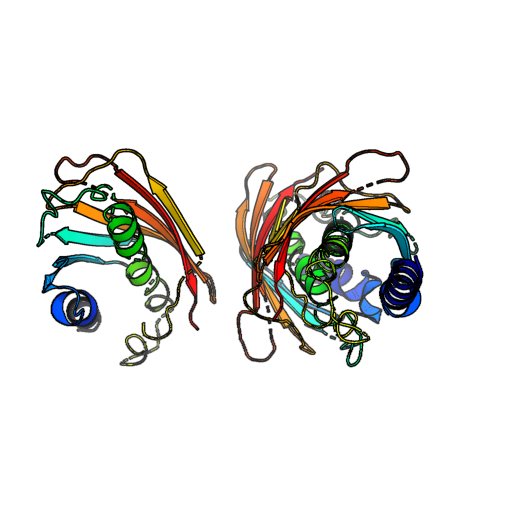73.23 155 LEU C C 1
ATOM 3426 O O . LEU C 1 156 ? 86.281 69.308 19.645 1.00 72.97 155 LEU C O 1
ATOM 3431 N N . VAL C 1 157 ? 84.660 68.169 20.726 1.00 73.86 156 VAL C N 1
ATOM 3432 C CA . VAL C 1 157 ? 85.554 67.164 21.328 1.00 74.26 156 VAL C CA 1
ATOM 3433 C C . VAL C 1 157 ? 85.992 66.116 20.292 1.00 74.29 156 VAL C C 1
ATOM 3434 O O . VAL C 1 157 ? 85.424 65.980 19.204 1.00 74.09 156 VAL C O 1
#

Radius of gyration: 24.52 Å; Cα contacts (8 Å, |Δi|>4): 891; chains: 3; bounding box: 65×49×59 Å

Solvent-accessible surface area: 20942 Å² total